Protein AF-0000000072252392 (afdb_homodimer)

InterPro domains:
  IPR004130 GPN-loop GTPase [PF03029] (6-268)
  IPR004130 GPN-loop GTPase [PTHR21231] (2-274)
  IPR027417 P-loop containing nucleoside triphosphate hydrolase [G3DSA:3.40.50.300] (2-282)
  IPR027417 P-loop containing nucleoside triphosphate hydrolase [SSF52540] (6-265)
  IPR030228 GPN-loop GTPase 3 [cd17872] (2-178)

Secondary structure (DSSP, 8-state):
-EEEEEE-STTS-HHHHHHHHHHHHHHHT--EEEEE--TT----SS-EEEEGGGT--HHHHHHHH---HHHHHHHHHHHHHH-HHHHHHHHHTS-TT-EEEEE--S-THHHHT-SHHHHHHHIIIIIT--EEEEEEEEEGGG--SHHHHHHHHHHHHHHHHHHT--EEEEEE-GGGHHHHHHH--TTS--S-SSS----HHHHHHHHHHHHHS--HHHHHHHHHHHS-GGGHHHHHHHHHHHHSGGGGPEEE--TT-HHHHHHHHHHHHHHHTHHHHHHHHH-GGG-/-EEEEEE-STTS-HHHHHHHHHHHHHHHT--EEEEE--TT----SS-EEEEGGGT--HHHHHHHH---HHHHHHHHHHHHHH-HHHHHHHHHTS-TT-EEEEE--S-THHHHT-SHHHHHHHIIIIIT--EEEEEEEEEGGG--SHHHHHHHHHHHHHHHHHHT--EEEEEE-GGGHHHHHHH--TTS--S-SSS----HHHHHHHHHHHHHS--HHHHHHHHHHHS-GGGHHHHHHHHHHHHSGGGGPEEE--TT-HHHHHHHHHHHHHHHTHHHHHHHHH-GGG-

Structure (mmCIF, N/CA/C/O backbone):
data_AF-0000000072252392-model_v1
#
loop_
_entity.id
_entity.type
_entity.pdbx_description
1 polymer 'GPN-loop GTPase 3'
#
loop_
_atom_site.group_PDB
_atom_site.id
_atom_site.type_symbol
_atom_site.label_atom_id
_atom_site.label_alt_id
_atom_site.label_comp_id
_atom_site.label_asym_id
_atom_site.label_entity_id
_atom_site.label_seq_id
_atom_site.pdbx_PDB_ins_code
_atom_site.Cartn_x
_atom_site.Cartn_y
_atom_site.Cartn_z
_atom_site.occupancy
_atom_site.B_iso_or_equiv
_atom_site.auth_seq_id
_atom_site.auth_comp_id
_atom_site.auth_asym_id
_atom_site.auth_atom_id
_atom_site.pdbx_PDB_model_num
ATOM 1 N N . MET A 1 1 ? -6.521 -27.499 -10.565 1 88.42 1 MET A N 1
ATOM 2 C CA . MET A 1 1 ? -5.697 -26.421 -11.104 1 88.42 1 MET A CA 1
ATOM 3 C C . MET A 1 1 ? -5.04 -25.625 -9.982 1 88.42 1 MET A C 1
ATOM 5 O O . MET A 1 1 ? -5.563 -25.567 -8.867 1 88.42 1 MET A O 1
ATOM 9 N N . PHE A 1 2 ? -3.844 -25.138 -10.24 1 92.56 2 PHE A N 1
ATOM 10 C CA . PHE A 1 2 ? -3.034 -24.401 -9.278 1 92.56 2 PHE A CA 1
ATOM 11 C C . PHE A 1 2 ? -2.69 -23.015 -9.81 1 92.56 2 PHE A C 1
ATOM 13 O O . PHE A 1 2 ? -2.514 -22.833 -11.016 1 92.56 2 PHE A O 1
ATOM 20 N N . ALA A 1 3 ? -2.643 -22.082 -8.877 1 95.36 3 ALA A N 1
ATOM 21 C CA . ALA A 1 3 ? -2.387 -20.723 -9.348 1 95.36 3 ALA A CA 1
ATOM 22 C C . ALA A 1 3 ? -1.501 -19.96 -8.368 1 95.36 3 ALA A C 1
ATOM 24 O O . ALA A 1 3 ? -1.602 -20.148 -7.154 1 95.36 3 ALA A O 1
ATOM 25 N N . GLN A 1 4 ? -0.642 -19.129 -8.925 1 97.25 4 GLN A N 1
ATOM 26 C CA . GLN A 1 4 ? 0.112 -18.128 -8.176 1 97.25 4 GLN A CA 1
ATOM 27 C C . GLN A 1 4 ? -0.344 -16.716 -8.532 1 97.25 4 GLN A C 1
ATOM 29 O O . GLN A 1 4 ? -0.466 -16.377 -9.711 1 97.25 4 GLN A O 1
ATOM 34 N N 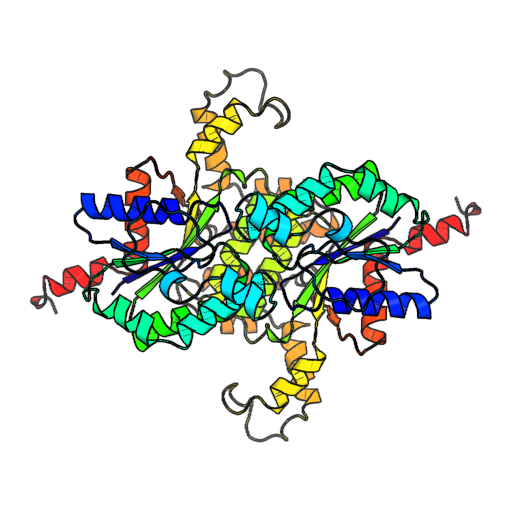. LEU A 1 5 ? -0.646 -15.97 -7.542 1 98.06 5 LEU A N 1
ATOM 35 C CA . LEU A 1 5 ? -0.775 -14.529 -7.729 1 98.06 5 LEU A CA 1
ATOM 36 C C . LEU A 1 5 ? 0.537 -13.819 -7.413 1 98.06 5 LEU A C 1
ATOM 38 O O . LEU A 1 5 ? 0.977 -13.801 -6.261 1 98.06 5 LEU A O 1
ATOM 42 N N . VAL A 1 6 ? 1.147 -13.24 -8.428 1 98.01 6 VAL A N 1
ATOM 43 C CA . VAL A 1 6 ? 2.433 -12.573 -8.251 1 98.01 6 VAL A CA 1
ATOM 44 C C . VAL A 1 6 ? 2.211 -11.087 -7.981 1 98.01 6 VAL A C 1
ATOM 46 O O . VAL A 1 6 ? 1.827 -10.337 -8.882 1 98.01 6 VAL A O 1
ATOM 49 N N . MET A 1 7 ? 2.538 -10.702 -6.736 1 96.92 7 MET A N 1
ATOM 50 C CA . MET A 1 7 ? 2.191 -9.368 -6.254 1 96.92 7 MET A CA 1
ATOM 51 C C . MET A 1 7 ? 3.419 -8.653 -5.702 1 96.92 7 MET A C 1
ATOM 53 O O . MET A 1 7 ? 4.458 -9.277 -5.477 1 96.92 7 MET A O 1
ATOM 57 N N . GLY A 1 8 ? 3.228 -7.324 -5.444 1 94.47 8 GLY A N 1
ATOM 58 C CA . GLY A 1 8 ? 4.279 -6.471 -4.915 1 94.47 8 GLY A CA 1
ATOM 59 C C . GLY A 1 8 ? 4.3 -5.09 -5.542 1 94.47 8 GLY A C 1
ATOM 60 O O . GLY A 1 8 ? 3.622 -4.847 -6.542 1 94.47 8 GLY A O 1
ATOM 61 N N . PRO A 1 9 ? 5.065 -4.244 -4.917 1 92.05 9 PRO A N 1
ATOM 62 C CA . PRO A 1 9 ? 5.141 -2.883 -5.453 1 92.05 9 PRO A CA 1
ATOM 63 C C . PRO A 1 9 ? 5.697 -2.839 -6.875 1 92.05 9 PRO A C 1
ATOM 65 O O . PRO A 1 9 ? 6.273 -3.823 -7.347 1 92.05 9 PRO A O 1
ATOM 68 N N . ALA A 1 10 ? 5.45 -1.647 -7.47 1 89.12 10 ALA A N 1
ATOM 69 C CA . ALA A 1 10 ? 5.98 -1.444 -8.816 1 89.12 10 ALA A CA 1
ATOM 70 C C . ALA A 1 10 ? 7.502 -1.559 -8.829 1 89.12 10 ALA A C 1
ATOM 72 O O . ALA A 1 10 ? 8.176 -1.062 -7.923 1 89.12 10 ALA A O 1
ATOM 73 N N . GLY A 1 11 ? 8.022 -2.255 -9.784 1 87.32 11 GLY A N 1
ATOM 74 C CA . GLY A 1 11 ? 9.464 -2.354 -9.945 1 87.32 11 GLY A CA 1
ATOM 75 C C . GLY A 1 11 ? 10.077 -3.49 -9.149 1 87.32 11 GLY A C 1
ATOM 76 O O . GLY A 1 11 ? 11.29 -3.705 -9.197 1 87.32 11 GLY A O 1
ATOM 77 N N . SER A 1 12 ? 9.283 -4.273 -8.469 1 92.02 12 SER A N 1
ATOM 78 C CA . SER A 1 12 ? 9.824 -5.317 -7.605 1 92.02 12 SER A CA 1
ATOM 79 C C . SER A 1 12 ? 10.24 -6.542 -8.413 1 92.02 12 SER A C 1
ATOM 81 O O . SER A 1 12 ? 10.871 -7.458 -7.881 1 92.02 12 SER A O 1
ATOM 83 N N . GLY A 1 13 ? 9.847 -6.612 -9.72 1 93.21 13 GLY A N 1
ATOM 84 C CA . GLY A 1 13 ? 10.304 -7.701 -10.568 1 93.21 13 GLY A CA 1
ATOM 85 C C . GLY A 1 13 ? 9.244 -8.761 -10.802 1 93.21 13 GLY A C 1
ATOM 86 O O . GLY A 1 13 ? 9.565 -9.91 -11.112 1 93.21 13 GLY A O 1
ATOM 87 N N . LYS A 1 14 ? 8.01 -8.414 -10.693 1 96.47 14 LYS A N 1
ATOM 88 C CA . LYS A 1 14 ? 6.906 -9.357 -10.84 1 96.47 14 LYS A CA 1
ATOM 89 C C . LYS A 1 14 ? 6.935 -10.029 -12.21 1 96.47 14 LYS A C 1
ATOM 91 O O . LYS A 1 14 ? 6.899 -11.257 -12.306 1 96.47 14 LYS A O 1
ATOM 96 N N . SER A 1 15 ? 7.008 -9.188 -13.297 1 96.13 15 SER A N 1
ATOM 97 C CA . SER A 1 15 ? 7.002 -9.729 -14.652 1 96.13 15 SER A CA 1
ATOM 98 C C . SER A 1 15 ? 8.25 -10.565 -14.919 1 96.13 15 SER A C 1
ATOM 100 O O . SER A 1 15 ? 8.184 -11.587 -15.605 1 96.13 15 SER A O 1
ATOM 102 N N . THR A 1 16 ? 9.352 -10.142 -14.385 1 95.26 16 THR A N 1
ATOM 103 C CA . THR A 1 16 ? 10.594 -10.894 -14.516 1 95.26 16 THR A CA 1
ATOM 104 C C . THR A 1 16 ? 10.479 -12.252 -13.828 1 95.26 16 THR A C 1
ATOM 106 O O . THR A 1 16 ? 10.958 -13.261 -14.35 1 95.26 16 THR A O 1
ATOM 109 N N . TYR A 1 17 ? 9.894 -12.259 -12.687 1 96.85 17 TYR A N 1
ATOM 110 C CA . TYR A 1 17 ? 9.661 -13.505 -11.966 1 96.85 17 TYR A CA 1
ATOM 111 C C . TYR A 1 17 ? 8.794 -14.455 -12.784 1 96.85 17 TYR A C 1
ATOM 113 O O . TYR A 1 17 ? 9.097 -15.645 -12.891 1 96.85 17 TYR A O 1
ATOM 121 N N . CYS A 1 18 ? 7.7 -13.939 -13.359 1 97.48 18 CYS A N 1
ATOM 122 C CA . CYS A 1 18 ? 6.803 -14.752 -14.172 1 97.48 18 CYS A CA 1
ATOM 123 C C . CYS A 1 18 ? 7.541 -15.354 -15.362 1 97.48 18 CYS A C 1
ATOM 125 O O . CYS A 1 18 ? 7.362 -16.532 -15.678 1 97.48 18 CYS A O 1
ATOM 127 N N . HIS A 1 19 ? 8.358 -14.552 -15.97 1 97.03 19 HIS A N 1
ATOM 128 C CA . HIS A 1 19 ? 9.145 -15.027 -17.102 1 97.03 19 HIS A CA 1
ATOM 129 C C . HIS A 1 19 ? 10.106 -16.134 -16.68 1 97.03 19 HIS A C 1
ATOM 131 O O . HIS A 1 19 ? 10.189 -17.174 -17.338 1 97.03 19 HIS A O 1
ATOM 137 N N . ALA A 1 20 ? 10.821 -15.902 -15.602 1 96.14 20 ALA A N 1
ATOM 138 C CA . ALA A 1 20 ? 11.785 -16.877 -15.098 1 96.14 20 ALA A CA 1
ATOM 139 C C . ALA A 1 20 ? 11.101 -18.196 -14.75 1 96.14 20 ALA A C 1
ATOM 141 O O . ALA A 1 20 ? 11.634 -19.272 -15.031 1 96.14 20 ALA A O 1
ATOM 142 N N . LEU A 1 21 ? 9.983 -18.097 -14.159 1 95.74 21 LEU A N 1
ATOM 143 C CA . LEU A 1 21 ? 9.233 -19.288 -13.773 1 95.74 21 LEU A CA 1
ATOM 144 C C . LEU A 1 21 ? 8.771 -20.061 -15.004 1 95.74 21 LEU A C 1
ATOM 146 O O . LEU A 1 21 ? 8.811 -21.294 -15.018 1 95.74 21 LEU A O 1
ATOM 150 N N . GLN A 1 22 ? 8.257 -19.333 -15.966 1 95.35 22 GLN A N 1
ATOM 151 C CA . GLN A 1 22 ? 7.818 -19.954 -17.212 1 95.35 22 GLN A CA 1
ATOM 152 C C . GLN A 1 22 ? 8.966 -20.699 -17.889 1 95.35 22 GLN A C 1
ATOM 154 O O . GLN A 1 22 ? 8.8 -21.838 -18.329 1 95.35 22 GLN A O 1
ATOM 159 N N . GLN A 1 23 ? 10.143 -20.084 -17.948 1 95.45 23 GLN A N 1
ATOM 160 C CA . GLN A 1 23 ? 11.322 -20.705 -18.542 1 95.45 23 GLN A CA 1
ATOM 161 C C . GLN A 1 23 ? 11.758 -21.932 -17.746 1 95.45 23 GLN A C 1
ATOM 163 O O . GLN A 1 23 ? 12.083 -22.971 -18.325 1 95.45 23 GLN A O 1
ATOM 168 N N . HIS A 1 24 ? 11.776 -21.761 -16.486 1 93.77 24 HIS A N 1
ATOM 169 C CA . HIS A 1 24 ? 12.163 -22.873 -15.625 1 93.77 24 HIS A CA 1
ATOM 170 C C . HIS A 1 24 ? 11.2 -24.047 -15.775 1 93.77 24 HIS A C 1
ATOM 172 O O . HIS A 1 24 ? 11.622 -25.205 -15.771 1 93.77 24 HIS A O 1
ATOM 178 N N . GLY A 1 25 ? 9.911 -23.721 -15.805 1 90.14 25 GLY A N 1
ATOM 179 C CA . GLY A 1 25 ? 8.918 -24.759 -16.03 1 90.14 25 GLY A CA 1
ATOM 180 C C . GLY A 1 25 ? 9.175 -25.57 -17.285 1 90.14 25 GLY A C 1
ATOM 181 O O . GLY A 1 25 ? 9.034 -26.794 -17.28 1 90.14 25 GLY A O 1
ATOM 182 N N . GLU A 1 26 ? 9.569 -24.887 -18.331 1 90.02 26 GLU A N 1
ATOM 183 C CA . GLU A 1 26 ? 9.894 -25.573 -19.578 1 90.02 26 GLU A CA 1
ATOM 184 C C . GLU A 1 26 ? 11.057 -26.543 -19.388 1 90.02 26 GLU A C 1
ATOM 186 O O . GLU A 1 26 ? 11.057 -27.638 -19.954 1 90.02 26 GLU A O 1
ATOM 191 N N . ILE A 1 27 ? 11.976 -26.155 -18.626 1 90.59 27 ILE A N 1
ATOM 192 C CA . ILE A 1 27 ? 13.187 -26.937 -18.397 1 90.59 27 ILE A CA 1
ATOM 193 C C . ILE A 1 27 ? 12.848 -28.191 -17.594 1 90.59 27 ILE A C 1
ATOM 195 O O . ILE A 1 27 ? 13.352 -29.278 -17.887 1 90.59 27 ILE A O 1
ATOM 199 N N . VAL A 1 28 ? 11.975 -28.109 -16.632 1 88.31 28 VAL A N 1
ATOM 200 C CA . VAL A 1 28 ? 11.717 -29.225 -15.728 1 88.31 28 VAL A CA 1
ATOM 201 C C . VAL A 1 28 ? 10.48 -29.991 -16.193 1 88.31 28 VAL A C 1
ATOM 203 O O . VAL A 1 28 ? 10.015 -30.905 -15.508 1 88.31 28 VAL A O 1
ATOM 206 N N . GLY A 1 29 ? 9.832 -29.563 -17.262 1 85.51 29 GLY A N 1
ATOM 207 C CA . GLY A 1 29 ? 8.702 -30.278 -17.834 1 85.51 29 GLY A CA 1
ATOM 208 C C . GLY A 1 29 ? 7.384 -29.947 -17.16 1 85.51 29 GLY A C 1
ATOM 209 O O . GLY A 1 29 ? 6.493 -30.795 -17.077 1 85.51 29 GLY A O 1
ATOM 210 N N . GLN A 1 30 ? 7.314 -28.871 -16.489 1 84.37 30 GLN A N 1
ATOM 211 C CA . GLN A 1 30 ? 6.076 -28.363 -15.908 1 84.37 30 GLN A CA 1
ATOM 212 C C . GLN A 1 30 ? 5.548 -27.168 -16.696 1 84.37 30 GLN A C 1
ATOM 214 O O . GLN A 1 30 ? 6.168 -26.102 -16.707 1 84.37 30 GLN A O 1
ATOM 219 N N . LEU A 1 31 ? 4.5 -27.435 -17.334 1 87.31 31 LEU A N 1
ATOM 220 C CA . LEU A 1 31 ? 3.932 -26.361 -18.141 1 87.31 31 LEU A CA 1
ATOM 221 C C . LEU A 1 31 ? 3.384 -25.247 -17.256 1 87.31 31 LEU A C 1
ATOM 223 O O . LEU A 1 31 ? 2.498 -25.482 -16.431 1 87.31 31 LEU A O 1
ATOM 227 N N . VAL A 1 32 ? 3.892 -24.029 -17.387 1 92.11 32 VAL A N 1
ATOM 228 C CA . VAL A 1 32 ? 3.47 -22.856 -16.629 1 92.11 32 VAL A CA 1
ATOM 229 C C . VAL A 1 32 ? 2.827 -21.838 -17.568 1 92.11 32 VAL A C 1
ATOM 231 O O . VAL A 1 32 ? 3.481 -21.323 -18.478 1 92.11 32 VAL A O 1
ATOM 234 N N . HIS A 1 33 ? 1.573 -21.595 -17.372 1 94.19 33 HIS A N 1
ATOM 235 C CA . HIS A 1 33 ? 0.857 -20.581 -18.138 1 94.19 33 HIS A CA 1
ATOM 236 C C . HIS A 1 33 ? 0.838 -19.245 -17.403 1 94.19 33 HIS A C 1
ATOM 238 O O . HIS A 1 33 ? 0.474 -19.184 -16.226 1 94.19 33 HIS A O 1
ATOM 244 N N . VAL A 1 34 ? 1.217 -18.189 -18.081 1 96.03 34 VAL A N 1
ATOM 245 C CA . VAL A 1 34 ? 1.242 -16.867 -17.463 1 96.03 34 VAL A CA 1
ATOM 246 C C . VAL A 1 34 ? 0.099 -16.018 -18.013 1 96.03 34 VAL A C 1
ATOM 248 O O . VAL A 1 34 ? -0.147 -16.004 -19.222 1 96.03 34 VAL A O 1
ATOM 251 N N . VAL A 1 35 ? -0.631 -15.391 -17.149 1 95.84 35 VAL A N 1
ATOM 252 C CA . VAL A 1 35 ? -1.687 -14.447 -17.498 1 95.84 35 VAL A CA 1
ATOM 253 C C . VAL A 1 35 ? -1.296 -13.043 -17.042 1 95.84 35 VAL A C 1
ATOM 255 O O . VAL A 1 35 ? -0.987 -12.828 -15.868 1 95.84 35 VAL A O 1
ATOM 258 N N . ASN A 1 36 ? -1.295 -12.105 -17.942 1 96.81 36 ASN A N 1
ATOM 259 C CA . ASN A 1 36 ? -1.066 -10.716 -17.558 1 96.81 36 ASN A CA 1
ATOM 260 C C . ASN A 1 36 ? -2.343 -10.058 -17.045 1 96.81 36 ASN A C 1
ATOM 262 O O . ASN A 1 36 ? -3.315 -9.914 -17.789 1 96.81 36 ASN A O 1
ATOM 266 N N . LEU A 1 37 ? -2.322 -9.655 -15.807 1 96.37 37 LEU A N 1
ATOM 267 C CA . LEU A 1 37 ? -3.476 -8.962 -15.244 1 96.37 37 LEU A CA 1
ATOM 268 C C . LEU A 1 37 ? -3.13 -7.515 -14.908 1 96.37 37 LEU A C 1
ATOM 270 O O . LEU A 1 37 ? -3.881 -6.842 -14.199 1 96.37 37 LEU A O 1
ATOM 274 N N . ASP A 1 38 ? -1.999 -7.047 -15.301 1 94.86 38 ASP A N 1
ATOM 275 C CA . ASP A 1 38 ? -1.628 -5.641 -15.175 1 94.86 38 ASP A CA 1
ATOM 276 C C . ASP A 1 38 ? -2.035 -4.852 -16.417 1 94.86 38 ASP A C 1
ATOM 278 O O . ASP A 1 38 ? -1.322 -4.857 -17.423 1 94.86 38 ASP A O 1
ATOM 282 N N . PRO A 1 39 ? -3.079 -4.139 -16.34 1 93.72 39 PRO A N 1
ATOM 283 C CA . PRO A 1 39 ? -3.534 -3.401 -17.52 1 93.72 39 PRO A CA 1
ATOM 284 C C . PRO A 1 39 ? -2.627 -2.22 -17.864 1 93.72 39 PRO A C 1
ATOM 286 O O . PRO A 1 39 ? -2.787 -1.602 -18.919 1 93.72 39 PRO A O 1
ATOM 289 N N . ALA A 1 40 ? -1.677 -1.903 -16.962 1 87.91 40 ALA A N 1
ATOM 290 C CA . ALA A 1 40 ? -0.747 -0.804 -17.206 1 87.91 40 ALA A CA 1
ATOM 291 C C . ALA A 1 40 ? 0.585 -1.321 -17.742 1 87.91 40 ALA A C 1
ATOM 293 O O . ALA A 1 40 ? 1.487 -0.536 -18.044 1 87.91 40 ALA A O 1
ATOM 294 N N . ALA A 1 41 ? 0.688 -2.631 -17.804 1 84.61 41 ALA A N 1
ATOM 295 C CA . ALA A 1 41 ? 1.944 -3.213 -18.27 1 84.61 41 ALA A CA 1
ATOM 296 C C . ALA A 1 41 ? 2.209 -2.851 -19.729 1 84.61 41 ALA A C 1
ATOM 298 O O . ALA A 1 41 ? 1.301 -2.897 -20.561 1 84.61 41 ALA A O 1
ATOM 299 N N . GLU A 1 42 ? 3.387 -2.481 -20.034 1 77.01 42 GLU A N 1
ATOM 300 C CA . GLU A 1 42 ? 3.695 -2.126 -21.416 1 77.01 42 GLU A CA 1
ATOM 301 C C . GLU A 1 42 ? 4.511 -3.22 -22.098 1 77.01 42 GLU A C 1
ATOM 303 O O . GLU A 1 42 ? 4.293 -3.524 -23.273 1 77.01 42 GLU A O 1
ATOM 308 N N . ARG A 1 43 ? 5.467 -3.701 -21.292 1 81.67 43 ARG A N 1
ATOM 309 C CA . ARG A 1 43 ? 6.346 -4.707 -21.878 1 81.67 43 ARG A CA 1
ATOM 310 C C . ARG A 1 43 ? 6.651 -5.818 -20.879 1 81.67 43 ARG A C 1
ATOM 312 O O . ARG A 1 43 ? 6.743 -5.569 -19.675 1 81.67 43 ARG A O 1
ATOM 319 N N . PHE A 1 44 ? 6.539 -7.015 -21.352 1 87.11 44 PHE A N 1
ATOM 320 C CA . PHE A 1 44 ? 7 -8.17 -20.59 1 87.11 44 PHE A CA 1
ATOM 321 C C . PHE A 1 44 ? 7.597 -9.225 -21.513 1 87.11 44 PHE A C 1
ATOM 323 O O . PHE A 1 44 ? 7.352 -9.211 -22.721 1 87.11 44 PHE A O 1
ATOM 330 N N . GLU A 1 45 ? 8.419 -10.037 -20.99 1 91.4 45 GLU A N 1
ATOM 331 C CA . GLU A 1 45 ? 9.217 -10.971 -21.779 1 91.4 45 GLU A CA 1
ATOM 332 C C . GLU A 1 45 ? 8.566 -12.351 -21.826 1 91.4 45 GLU A C 1
ATOM 334 O O . GLU A 1 45 ? 8.921 -13.183 -22.663 1 91.4 45 GLU A O 1
ATOM 339 N N . TYR A 1 46 ? 7.627 -12.595 -20.892 1 95.6 46 TYR A N 1
ATOM 340 C CA . TYR A 1 46 ? 6.966 -13.895 -20.91 1 95.6 46 TYR A CA 1
ATOM 341 C C . TYR A 1 46 ? 5.931 -13.965 -22.027 1 95.6 46 TYR A C 1
ATOM 343 O O . TYR A 1 46 ? 5.577 -12.942 -22.618 1 95.6 46 TYR A O 1
ATOM 351 N N . LYS A 1 47 ? 5.559 -15.181 -22.385 1 94 47 LYS A N 1
ATOM 352 C CA . LYS A 1 47 ? 4.489 -15.404 -23.353 1 94 47 LYS A CA 1
ATOM 353 C C . LYS A 1 47 ? 3.15 -15.621 -22.653 1 94 47 LYS A C 1
ATOM 355 O O . LYS A 1 47 ? 2.842 -16.735 -22.224 1 94 47 LYS A O 1
ATOM 360 N N . PRO A 1 48 ? 2.34 -14.599 -22.627 1 94.46 48 PRO A N 1
ATOM 361 C CA . PRO A 1 48 ? 1.073 -14.738 -21.905 1 94.46 48 PRO A CA 1
ATOM 362 C C . PRO A 1 48 ? 0.057 -15.594 -22.657 1 94.46 48 PRO A C 1
ATOM 364 O O . PRO A 1 48 ? -0.024 -15.527 -23.886 1 94.46 48 PRO A O 1
ATOM 367 N N . VAL A 1 49 ? -0.586 -16.461 -21.978 1 93.3 49 VAL A N 1
ATOM 368 C CA . VAL A 1 49 ? -1.693 -17.204 -22.571 1 93.3 49 VAL A CA 1
ATOM 369 C C . VAL A 1 49 ? -2.923 -16.304 -22.674 1 93.3 49 VAL A C 1
ATOM 371 O O . VAL A 1 49 ? -3.831 -16.572 -23.464 1 93.3 49 VAL A O 1
ATOM 374 N N . ALA A 1 50 ? -2.927 -15.263 -21.85 1 93.15 50 ALA A N 1
ATOM 375 C CA . ALA A 1 50 ? -3.985 -14.256 -21.873 1 93.15 50 ALA A CA 1
ATOM 376 C C . ALA A 1 50 ? -3.474 -12.912 -21.362 1 93.15 50 ALA A C 1
ATOM 378 O O . ALA A 1 50 ? -2.599 -12.862 -20.495 1 93.15 50 ALA A O 1
ATOM 379 N N . ASP A 1 51 ? -4.023 -11.859 -21.895 1 94.92 51 ASP A N 1
ATOM 380 C CA . ASP A 1 51 ? -3.644 -10.484 -21.585 1 94.92 51 ASP A CA 1
ATOM 381 C C . ASP A 1 51 ? -4.877 -9.615 -21.344 1 94.92 51 ASP A C 1
ATOM 383 O O . ASP A 1 51 ? -5.67 -9.387 -22.26 1 94.92 51 ASP A O 1
ATOM 387 N N . ILE A 1 52 ? -4.924 -9.115 -20.147 1 95 52 ILE A N 1
ATOM 388 C CA . ILE A 1 52 ? -6.103 -8.335 -19.785 1 95 52 ILE A CA 1
ATOM 389 C C . ILE A 1 52 ? -6.225 -7.125 -20.708 1 95 52 ILE A C 1
ATOM 391 O O . ILE A 1 52 ? -7.315 -6.576 -20.881 1 95 52 ILE A O 1
ATOM 395 N N . ARG A 1 53 ? -5.209 -6.613 -21.294 1 93.74 53 ARG A N 1
ATOM 396 C CA . ARG A 1 53 ? -5.21 -5.442 -22.165 1 93.74 53 ARG A CA 1
ATOM 397 C C . ARG A 1 53 ? -6.033 -5.697 -23.424 1 93.74 53 ARG A C 1
ATOM 399 O O . ARG A 1 53 ? -6.424 -4.756 -24.117 1 93.74 53 ARG A O 1
ATOM 406 N N . ASP A 1 54 ? -6.226 -6.967 -23.71 1 91.92 54 ASP A N 1
ATOM 407 C CA . ASP A 1 54 ? -7.118 -7.315 -24.812 1 91.92 54 ASP A CA 1
ATOM 408 C C . ASP A 1 54 ? -8.577 -7.054 -24.441 1 91.92 54 ASP A C 1
ATOM 410 O O . ASP A 1 54 ? -9.439 -6.965 -25.317 1 91.92 54 ASP A O 1
ATOM 414 N N . LEU A 1 55 ? -8.827 -7.043 -23.212 1 91.58 55 LEU A N 1
ATOM 415 C CA . LEU A 1 55 ? -10.174 -6.819 -22.699 1 91.58 55 LEU A CA 1
ATOM 416 C C . LEU A 1 55 ? -10.386 -5.35 -22.349 1 91.58 55 LEU A C 1
ATOM 418 O O . LEU A 1 55 ? -11.423 -4.771 -22.682 1 91.58 55 LEU A O 1
ATOM 422 N N . ILE A 1 56 ? -9.376 -4.783 -21.646 1 92.5 56 ILE A N 1
ATOM 423 C CA . ILE A 1 56 ? -9.501 -3.431 -21.113 1 92.5 56 ILE A CA 1
ATOM 424 C C . ILE A 1 56 ? -8.117 -2.879 -20.777 1 92.5 56 ILE A C 1
ATOM 426 O O . ILE A 1 56 ? -7.246 -3.615 -20.305 1 92.5 56 ILE A O 1
ATOM 430 N N . THR A 1 57 ? -7.943 -1.567 -21.012 1 91.28 57 THR A N 1
ATOM 431 C CA . THR A 1 57 ? -6.679 -0.926 -20.669 1 91.28 57 THR A CA 1
ATOM 432 C C . THR A 1 57 ? -6.903 0.221 -19.687 1 91.28 57 THR A C 1
ATOM 434 O O . THR A 1 57 ? -7.961 0.854 -19.696 1 91.28 57 THR A O 1
ATOM 437 N N . VAL A 1 58 ? -5.896 0.44 -18.898 1 89.18 58 VAL A N 1
ATOM 438 C CA . VAL A 1 58 ? -5.971 1.503 -17.9 1 89.18 58 VAL A CA 1
ATOM 439 C C . VAL A 1 58 ? -6.093 2.857 -18.596 1 89.18 58 VAL A C 1
ATOM 441 O O . VAL A 1 58 ? -6.786 3.753 -18.107 1 89.18 58 VAL A O 1
ATOM 444 N N . THR A 1 59 ? -5.457 3.053 -19.68 1 86.11 59 THR A N 1
ATOM 445 C CA . THR A 1 59 ? -5.48 4.308 -20.423 1 86.11 59 THR A CA 1
ATOM 446 C C . THR A 1 59 ? -6.886 4.609 -20.934 1 86.11 59 THR A C 1
ATOM 448 O O . THR A 1 59 ? -7.371 5.735 -20.803 1 86.11 59 THR A O 1
ATOM 451 N N . ASP A 1 60 ? -7.505 3.618 -21.521 1 90.02 60 ASP A N 1
ATOM 452 C CA . ASP A 1 60 ? -8.863 3.797 -22.028 1 90.02 60 ASP A CA 1
ATOM 453 C C . ASP A 1 60 ? -9.823 4.182 -20.904 1 90.02 60 ASP A C 1
ATOM 455 O O . ASP A 1 60 ? -10.661 5.07 -21.074 1 90.02 60 ASP A O 1
ATOM 459 N N . VAL A 1 61 ? -9.653 3.511 -19.783 1 91.11 61 VAL A N 1
ATOM 460 C CA . VAL A 1 61 ? -10.535 3.747 -18.645 1 91.11 61 VAL A CA 1
ATOM 461 C C . VAL A 1 61 ? -10.324 5.162 -18.111 1 91.11 61 VAL A C 1
ATOM 463 O O . VAL A 1 61 ? -11.289 5.883 -17.846 1 91.11 61 VAL A O 1
ATOM 466 N N . ALA A 1 62 ? -9.096 5.514 -17.917 1 86.35 62 ALA A N 1
ATOM 467 C CA . ALA A 1 62 ? -8.773 6.84 -17.399 1 86.35 62 ALA A CA 1
ATOM 468 C C . ALA A 1 62 ? -9.352 7.934 -18.292 1 86.35 62 ALA A C 1
ATOM 470 O O . ALA A 1 62 ? -9.917 8.913 -17.798 1 86.35 62 ALA A O 1
ATOM 471 N N . GLU A 1 63 ? -9.276 7.798 -19.584 1 85.92 63 GLU A N 1
ATOM 472 C CA . GLU A 1 63 ? -9.725 8.796 -20.55 1 85.92 63 GLU A CA 1
ATOM 473 C C . GLU A 1 63 ? -11.248 8.841 -20.631 1 85.92 63 GLU A C 1
ATOM 475 O O . GLU A 1 63 ? -11.843 9.92 -20.636 1 85.92 63 GLU A O 1
ATOM 480 N N . GLU A 1 64 ? -11.835 7.697 -20.682 1 91.11 64 GLU A N 1
ATOM 481 C CA . GLU A 1 64 ? -13.273 7.608 -20.917 1 91.11 64 GLU A CA 1
ATOM 482 C C . GLU A 1 64 ? -14.061 7.961 -19.658 1 91.11 64 GLU A C 1
ATOM 484 O O . GLU A 1 64 ? -15.132 8.566 -19.739 1 91.11 64 GLU A O 1
ATOM 489 N N . LEU A 1 65 ? -13.483 7.583 -18.483 1 90.62 65 LEU A N 1
ATOM 490 C CA . LEU A 1 65 ? -14.257 7.734 -17.256 1 90.62 65 LEU A CA 1
ATOM 491 C C . LEU A 1 65 ? -13.667 8.83 -16.374 1 90.62 65 LEU A C 1
ATOM 493 O O . LEU A 1 65 ? -14.212 9.138 -15.311 1 90.62 65 LEU A O 1
ATOM 497 N N . SER A 1 66 ? -12.56 9.382 -16.767 1 85.52 66 SER A N 1
ATOM 498 C CA . SER A 1 66 ? -11.902 10.46 -16.037 1 85.52 66 SER A CA 1
ATOM 499 C C . SER A 1 66 ? -11.57 10.039 -14.609 1 85.52 66 SER A C 1
ATOM 501 O O . SER A 1 66 ? -11.878 10.758 -13.657 1 85.52 66 SER A O 1
ATOM 503 N N . LEU A 1 67 ? -11.032 8.888 -14.509 1 85.86 67 LEU A N 1
ATOM 504 C CA . LEU A 1 67 ? -10.618 8.349 -13.218 1 85.86 67 LEU A CA 1
ATOM 505 C C . LEU A 1 67 ? -9.116 8.519 -13.013 1 85.86 67 LEU A C 1
ATOM 507 O O . LEU A 1 67 ? -8.353 8.545 -13.981 1 85.86 67 LEU A O 1
ATOM 511 N N . GLY A 1 68 ? -8.769 8.662 -11.78 1 82.81 68 GLY A N 1
ATOM 512 C CA . GLY A 1 68 ? -7.353 8.648 -11.452 1 82.81 68 GLY A CA 1
ATOM 513 C C . GLY A 1 68 ? -6.719 7.278 -11.605 1 82.81 68 GLY A C 1
ATOM 514 O O . GLY A 1 68 ? -7.391 6.316 -11.982 1 82.81 68 GLY A O 1
ATOM 515 N N . PRO A 1 69 ? -5.464 7.226 -11.317 1 86.07 69 PRO A N 1
ATOM 516 C CA . PRO A 1 69 ? -4.726 5.975 -11.505 1 86.07 69 PRO A CA 1
ATOM 517 C C . PRO A 1 69 ? -5.327 4.81 -10.722 1 86.07 69 PRO A C 1
ATOM 519 O O . PRO A 1 69 ? -5.525 3.726 -11.277 1 86.07 69 PRO A O 1
ATOM 522 N N . ASN A 1 70 ? -5.633 4.945 -9.491 1 86.32 70 ASN A N 1
ATOM 523 C CA . ASN A 1 70 ? -6.192 3.873 -8.675 1 86.32 70 ASN A CA 1
ATOM 524 C C . ASN A 1 70 ? -7.598 3.494 -9.132 1 86.32 70 ASN A C 1
ATOM 526 O O . ASN A 1 70 ? -7.911 2.311 -9.277 1 86.32 70 ASN A O 1
ATOM 530 N N . GLY A 1 71 ? -8.317 4.526 -9.348 1 88.09 71 GLY A N 1
ATOM 531 C CA . GLY A 1 71 ? -9.666 4.269 -9.824 1 88.09 71 GLY A CA 1
ATOM 532 C C . GLY A 1 71 ? -9.702 3.491 -11.127 1 88.09 71 GLY A C 1
ATOM 533 O O . GLY A 1 71 ? -10.539 2.604 -11.304 1 88.09 71 GLY A O 1
ATOM 534 N N . SER A 1 72 ? -8.809 3.834 -11.974 1 90.69 72 SER A N 1
ATOM 535 C CA . SER A 1 72 ? -8.756 3.165 -13.27 1 90.69 72 SER A CA 1
ATOM 536 C C . SER A 1 72 ? -8.361 1.7 -13.12 1 90.69 72 SER A C 1
ATOM 538 O O . SER A 1 72 ? -8.925 0.828 -13.784 1 90.69 72 SER A O 1
ATOM 540 N N . LEU A 1 73 ? -7.4 1.379 -12.294 1 91.98 73 LEU A N 1
ATOM 541 C CA . LEU A 1 73 ? -6.965 0.003 -12.076 1 91.98 73 LEU A CA 1
ATOM 542 C C . LEU A 1 73 ? -8.077 -0.825 -11.442 1 91.98 73 LEU A C 1
ATOM 544 O O . LEU A 1 73 ? -8.314 -1.966 -11.844 1 91.98 73 LEU A O 1
ATOM 548 N N . VAL A 1 74 ? -8.73 -0.234 -10.443 1 92.7 74 VAL A N 1
ATOM 549 C CA . VAL A 1 74 ? -9.838 -0.911 -9.778 1 92.7 74 VAL A CA 1
ATOM 550 C C . VAL A 1 74 ? -10.943 -1.21 -10.789 1 92.7 74 VAL A C 1
ATOM 552 O O . VAL A 1 74 ? -11.502 -2.309 -10.799 1 92.7 74 VAL A O 1
ATOM 555 N N . TYR A 1 75 ? -11.203 -0.271 -11.632 1 94.14 75 TYR A N 1
ATOM 556 C CA . TYR A 1 75 ? -12.229 -0.462 -12.651 1 94.14 75 TYR A CA 1
ATOM 557 C C . TYR A 1 75 ? -11.869 -1.616 -13.579 1 94.14 75 TYR A C 1
ATOM 559 O O . TYR A 1 75 ? -12.727 -2.429 -13.93 1 94.14 75 TYR A O 1
ATOM 567 N N . CYS A 1 76 ? -10.67 -1.665 -13.977 1 94.71 76 CYS A N 1
ATOM 568 C CA . CYS A 1 76 ? -10.234 -2.748 -14.85 1 94.71 76 CYS A CA 1
ATOM 569 C C . CYS A 1 76 ? -10.451 -4.104 -14.188 1 94.71 76 CYS A C 1
ATOM 571 O O . CYS A 1 76 ? -10.931 -5.042 -14.827 1 94.71 76 CYS A O 1
ATOM 573 N N . MET A 1 77 ? -10.133 -4.24 -12.917 1 93.25 77 MET A N 1
ATOM 574 C CA . MET A 1 77 ? -10.309 -5.491 -12.186 1 93.25 77 MET A CA 1
ATOM 575 C C . MET A 1 77 ? -11.788 -5.832 -12.038 1 93.25 77 MET A C 1
ATOM 577 O O . MET A 1 77 ? -12.178 -6.994 -12.163 1 93.25 77 MET A O 1
ATOM 581 N N . GLU A 1 78 ? -12.528 -4.825 -11.743 1 93.38 78 GLU A N 1
ATOM 582 C CA . GLU A 1 78 ? -13.966 -5.042 -11.622 1 93.38 78 GLU A CA 1
ATOM 583 C C . GLU A 1 78 ? -14.572 -5.479 -12.953 1 93.38 78 GLU A C 1
ATOM 585 O O . GLU A 1 78 ? -15.468 -6.326 -12.984 1 93.38 78 GLU A O 1
ATOM 590 N N . TYR A 1 79 ? -14.079 -4.823 -13.959 1 93.7 79 TYR A N 1
ATOM 591 C CA . TYR A 1 79 ? -14.54 -5.193 -15.293 1 93.7 79 TYR A CA 1
ATOM 592 C C . TYR A 1 79 ? -14.24 -6.657 -15.587 1 93.7 79 TYR A C 1
ATOM 594 O O . TYR A 1 79 ? -15.081 -7.372 -16.136 1 93.7 79 TYR A O 1
ATOM 602 N N . LEU A 1 80 ? -13.073 -7.121 -15.253 1 92.67 80 LEU A N 1
ATOM 603 C CA . LEU A 1 80 ? -12.672 -8.515 -15.411 1 92.67 80 LEU A CA 1
ATOM 604 C C . LEU A 1 80 ? -13.608 -9.44 -14.64 1 92.67 80 LEU A C 1
ATOM 606 O O . LEU A 1 80 ? -13.987 -10.502 -15.139 1 92.67 80 LEU A O 1
ATOM 610 N N . LEU A 1 81 ? -14.01 -9.071 -13.44 1 91.4 81 LEU A N 1
ATOM 611 C CA . LEU A 1 81 ? -14.851 -9.882 -12.567 1 91.4 81 LEU A CA 1
ATOM 612 C C . LEU A 1 81 ? -16.283 -9.937 -13.09 1 91.4 81 LEU A C 1
ATOM 614 O O . LEU A 1 81 ? -16.998 -10.912 -12.85 1 91.4 81 LEU A O 1
ATOM 618 N N . GLU A 1 82 ? -16.622 -8.898 -13.708 1 87.74 82 GLU A N 1
ATOM 619 C CA . GLU A 1 82 ? -17.967 -8.858 -14.273 1 87.74 82 GLU A CA 1
ATOM 620 C C . GLU A 1 82 ? -18.059 -9.705 -15.54 1 87.74 82 GLU A C 1
ATOM 622 O O . GLU A 1 82 ? -19.104 -10.293 -15.825 1 87.74 82 GLU A O 1
ATOM 627 N N . ASP A 1 83 ? -17.091 -9.689 -16.292 1 78.3 83 ASP A N 1
ATOM 628 C CA . ASP A 1 83 ? -17.055 -10.486 -17.515 1 78.3 83 ASP A CA 1
ATOM 629 C C . ASP A 1 83 ? -16.319 -11.805 -17.29 1 78.3 83 ASP A C 1
ATOM 631 O O . ASP A 1 83 ? -15.173 -11.963 -17.717 1 78.3 83 ASP A O 1
ATOM 635 N N . GLN A 1 84 ? -16.969 -12.671 -16.771 1 81.29 84 GLN A N 1
ATOM 636 C CA . GLN A 1 84 ? -16.287 -13.901 -16.382 1 81.29 84 GLN A CA 1
ATOM 637 C C . GLN A 1 84 ? -16.058 -14.808 -17.588 1 81.29 84 GLN A C 1
ATOM 639 O O . GLN A 1 84 ? -15.3 -15.777 -17.507 1 81.29 84 GLN A O 1
ATOM 644 N N . ASP A 1 85 ? -16.614 -14.356 -18.769 1 87.86 85 ASP A N 1
ATOM 645 C CA . ASP A 1 85 ? -16.406 -15.135 -19.986 1 87.86 85 ASP A CA 1
ATOM 646 C C . ASP A 1 85 ? -14.933 -15.144 -20.388 1 87.86 85 ASP A C 1
ATOM 648 O O . ASP A 1 85 ? -14.411 -16.169 -20.829 1 87.86 85 ASP A O 1
ATOM 652 N N . TRP A 1 86 ? -14.402 -14.013 -20.27 1 89.95 86 TRP A N 1
ATOM 653 C CA . TRP A 1 86 ? -12.989 -13.905 -20.616 1 89.95 86 TRP A CA 1
ATOM 654 C C . TRP A 1 86 ? -12.146 -14.847 -19.764 1 89.95 86 TRP A C 1
ATOM 656 O O . TRP A 1 86 ? -11.294 -15.571 -20.285 1 89.95 86 TRP A O 1
ATOM 666 N N . LEU A 1 87 ? -12.39 -14.828 -18.503 1 87.59 87 LEU A N 1
ATOM 667 C CA . LEU A 1 87 ? -11.644 -15.671 -17.575 1 87.59 87 LEU A CA 1
ATOM 668 C C . LEU A 1 87 ? -11.911 -17.148 -17.846 1 87.59 87 LEU A C 1
ATOM 670 O O . LEU A 1 87 ? -10.996 -17.971 -17.781 1 87.59 87 LEU A O 1
ATOM 674 N N . GLU A 1 88 ? -13.104 -17.423 -18.108 1 89.04 88 GLU A N 1
ATOM 675 C CA . GLU A 1 88 ? -13.482 -18.796 -18.429 1 89.04 88 GLU A CA 1
ATOM 676 C C . GLU A 1 88 ? -12.758 -19.29 -19.678 1 89.04 88 GLU A C 1
ATOM 678 O O . GLU A 1 88 ? -12.329 -20.444 -19.737 1 89.04 88 GLU A O 1
ATOM 683 N N . GLN A 1 89 ? -12.706 -18.411 -20.588 1 87.95 89 GLN A N 1
ATOM 684 C CA . GLN A 1 89 ? -12.015 -18.773 -21.822 1 87.95 89 GLN A CA 1
ATOM 685 C C . GLN A 1 89 ? -10.535 -19.038 -21.566 1 87.95 89 GLN A C 1
ATOM 687 O O . GLN A 1 89 ? -9.969 -19.995 -22.099 1 87.95 89 GLN A O 1
ATOM 692 N N . VAL A 1 90 ? -9.968 -18.221 -20.787 1 83.3 90 VAL A N 1
ATOM 693 C CA . VAL A 1 90 ? -8.556 -18.372 -20.45 1 83.3 90 VAL A CA 1
ATOM 694 C C . VAL A 1 90 ? -8.336 -19.699 -19.729 1 83.3 90 VAL A C 1
ATOM 696 O O . VAL A 1 90 ? -7.401 -20.438 -20.047 1 83.3 90 VAL A O 1
ATOM 699 N N . LEU A 1 91 ? -9.208 -20.039 -18.808 1 84.79 91 LEU A N 1
ATOM 700 C CA . LEU A 1 91 ? -9.039 -21.204 -17.946 1 84.79 91 LEU A CA 1
ATOM 701 C C . LEU A 1 91 ? -9.425 -22.484 -18.681 1 84.79 91 LEU A C 1
ATOM 703 O O . LEU A 1 91 ? -8.925 -23.564 -18.359 1 84.79 91 LEU A O 1
ATOM 707 N N . SER A 1 92 ? -10.369 -22.357 -19.614 1 81.39 92 SER A N 1
ATOM 708 C CA . SER A 1 92 ? -10.814 -23.521 -20.373 1 81.39 92 SER A CA 1
ATOM 709 C C . SER A 1 92 ? -9.702 -24.052 -21.271 1 81.39 92 SER A C 1
ATOM 711 O O . SER A 1 92 ? -9.704 -25.228 -21.641 1 81.39 92 SER A O 1
ATOM 713 N N . GLU A 1 93 ? -8.844 -23.164 -21.618 1 77.21 93 GLU A N 1
ATOM 714 C CA . GLU A 1 93 ? -7.746 -23.558 -22.495 1 77.21 93 GLU A CA 1
ATOM 715 C C . GLU A 1 93 ? -6.606 -24.192 -21.703 1 77.21 93 GLU A C 1
ATOM 717 O O . GLU A 1 93 ? -5.634 -24.678 -22.284 1 77.21 93 GLU A O 1
ATOM 722 N N . THR A 1 94 ? -6.868 -24.24 -20.412 1 74.24 94 THR A N 1
ATOM 723 C CA . THR A 1 94 ? -5.84 -24.81 -19.547 1 74.24 94 THR A CA 1
ATOM 724 C C . THR A 1 94 ? -6.277 -26.171 -19.012 1 74.24 94 THR A C 1
ATOM 726 O O . THR A 1 94 ? -7.471 -26.424 -18.844 1 74.24 94 THR A O 1
ATOM 729 N N . ALA A 1 95 ? -5.392 -27.084 -18.976 1 69.2 95 ALA A N 1
ATOM 730 C CA . ALA A 1 95 ? -5.699 -28.413 -18.453 1 69.2 95 ALA A CA 1
ATOM 731 C C . ALA A 1 95 ? -5.862 -28.382 -16.936 1 69.2 95 ALA A C 1
ATOM 733 O O . ALA A 1 95 ? -5.455 -27.419 -16.282 1 69.2 95 ALA A O 1
ATOM 734 N N . GLU A 1 96 ? -6.513 -29.316 -16.438 1 67.07 96 GLU A N 1
ATOM 735 C CA . GLU A 1 96 ? -6.849 -29.404 -15.021 1 67.07 96 GLU A CA 1
ATOM 736 C C . GLU A 1 96 ? -5.596 -29.346 -14.152 1 67.07 96 GLU A C 1
ATOM 738 O O . GLU A 1 96 ? -5.636 -28.842 -13.028 1 67.07 96 GLU A O 1
ATOM 743 N N . ASP A 1 97 ? -4.514 -29.766 -14.667 1 71.58 97 ASP A N 1
ATOM 744 C CA . ASP A 1 97 ? -3.331 -29.812 -13.814 1 71.58 97 ASP A CA 1
ATOM 745 C C . ASP A 1 97 ? -2.336 -28.718 -14.195 1 71.58 97 ASP A C 1
ATOM 747 O O . ASP A 1 97 ? -1.172 -28.762 -13.79 1 71.58 97 ASP A O 1
ATOM 751 N N . ASP A 1 98 ? -2.963 -27.817 -14.825 1 80.63 98 ASP A N 1
ATOM 752 C CA . ASP A 1 98 ? -2.055 -26.77 -15.281 1 80.63 98 ASP A CA 1
ATOM 753 C C . ASP A 1 98 ? -1.733 -25.792 -14.153 1 80.63 98 ASP A C 1
ATOM 755 O O . ASP A 1 98 ? -2.476 -25.7 -13.174 1 80.63 98 ASP A O 1
ATOM 759 N N . TYR A 1 99 ? -0.591 -25.276 -14.293 1 89.03 99 TYR A N 1
ATOM 760 C CA . TYR A 1 99 ? -0.05 -24.28 -13.375 1 89.03 99 TYR A CA 1
ATOM 761 C C . TYR A 1 99 ? -0.16 -22.879 -13.964 1 89.03 99 TYR A C 1
ATOM 763 O O . TYR A 1 99 ? 0.455 -22.58 -14.99 1 89.03 99 TYR A O 1
ATOM 771 N N . LEU A 1 100 ? -1.049 -22.063 -13.326 1 94.18 100 LEU A N 1
ATOM 772 C CA . LEU A 1 100 ? -1.278 -20.704 -13.807 1 94.18 100 LEU A CA 1
ATOM 773 C C . LEU A 1 100 ? -0.577 -19.686 -12.914 1 94.18 100 LEU A C 1
ATOM 775 O O . LEU A 1 100 ? -0.587 -19.819 -11.688 1 94.18 100 LEU A O 1
ATOM 779 N N . VAL A 1 101 ? 0.002 -18.711 -13.532 1 96.8 101 VAL A N 1
ATOM 780 C CA . VAL A 1 101 ? 0.656 -17.61 -12.831 1 96.8 101 VAL A CA 1
ATOM 781 C C . VAL A 1 101 ? 0.064 -16.28 -13.292 1 96.8 101 VAL A C 1
ATOM 783 O O . VAL A 1 101 ? 0.093 -15.96 -14.482 1 96.8 101 VAL A O 1
ATOM 786 N N . PHE A 1 102 ? -0.47 -15.551 -12.373 1 97.23 102 PHE A N 1
ATOM 787 C CA . PHE A 1 102 ? -1.066 -14.259 -12.689 1 97.23 102 PHE A CA 1
ATOM 788 C C . PHE A 1 102 ? -0.106 -13.123 -12.355 1 97.23 102 PHE A C 1
ATOM 790 O O . PHE A 1 102 ? 0.259 -12.934 -11.193 1 97.23 102 PHE A O 1
ATOM 797 N N . ASP A 1 103 ? 0.359 -12.369 -13.321 1 97.76 103 ASP A N 1
ATOM 798 C CA . ASP A 1 103 ? 1.141 -11.15 -13.139 1 97.76 103 ASP A CA 1
ATOM 799 C C . ASP A 1 103 ? 0.247 -9.979 -12.737 1 97.76 103 ASP A C 1
ATOM 801 O O . ASP A 1 103 ? -0.405 -9.369 -13.587 1 97.76 103 ASP A O 1
ATOM 805 N N . MET A 1 104 ? 0.265 -9.628 -11.51 1 97.21 104 MET A N 1
ATOM 806 C CA . MET A 1 104 ? -0.677 -8.671 -10.937 1 97.21 104 MET A CA 1
ATOM 807 C C . MET A 1 104 ? -0.159 -7.244 -11.081 1 97.21 104 MET A C 1
ATOM 809 O O . MET A 1 104 ? 1.046 -7.028 -11.217 1 97.21 104 MET A O 1
ATOM 813 N N . PRO A 1 105 ? -1.059 -6.26 -10.944 1 94.6 105 PRO A N 1
ATOM 814 C CA . PRO A 1 105 ? -0.628 -4.861 -10.999 1 94.6 105 PRO A CA 1
ATOM 815 C C . PRO A 1 105 ? 0.273 -4.475 -9.828 1 94.6 105 PRO A C 1
ATOM 817 O O . PRO A 1 105 ? 0.233 -5.118 -8.776 1 94.6 105 PRO A O 1
ATOM 820 N N . GLY A 1 106 ? 1.048 -3.375 -10.005 1 91.39 106 GLY A N 1
ATOM 821 C CA . GLY A 1 106 ? 2.049 -2.973 -9.03 1 91.39 106 GLY A CA 1
ATOM 822 C C . GLY A 1 106 ? 1.481 -2.132 -7.903 1 91.39 106 GLY A C 1
ATOM 823 O O . GLY A 1 106 ? 2.173 -1.848 -6.923 1 91.39 106 GLY A O 1
ATOM 824 N N . GLN A 1 107 ? 0.22 -1.759 -7.911 1 91.46 107 GLN A N 1
ATOM 825 C CA . GLN A 1 107 ? -0.364 -0.945 -6.85 1 91.46 107 GLN A CA 1
ATOM 826 C C . GLN A 1 107 ? -0.757 -1.804 -5.651 1 91.46 107 GLN A C 1
ATOM 828 O O . GLN A 1 107 ? -1.725 -2.565 -5.717 1 91.46 107 GLN A O 1
ATOM 833 N N . ILE A 1 108 ? -0.089 -1.603 -4.613 1 92.6 108 ILE A N 1
ATOM 834 C CA . ILE A 1 108 ? -0.17 -2.494 -3.461 1 92.6 108 ILE A CA 1
ATOM 835 C C . ILE A 1 108 ? -1.553 -2.385 -2.821 1 92.6 108 ILE A C 1
ATOM 837 O O . ILE A 1 108 ? -2.036 -3.339 -2.207 1 92.6 108 ILE A O 1
ATOM 841 N N . GLU A 1 109 ? -2.235 -1.25 -2.943 1 90.73 109 GLU A N 1
ATOM 842 C CA . GLU A 1 109 ? -3.543 -1.04 -2.329 1 90.73 109 GLU A CA 1
ATOM 843 C C . GLU A 1 109 ? -4.566 -2.046 -2.85 1 90.73 109 GLU A C 1
ATOM 845 O O . GLU A 1 109 ? -5.554 -2.341 -2.175 1 90.73 109 GLU A O 1
ATOM 850 N N . LEU A 1 110 ? -4.315 -2.526 -4.059 1 92.63 110 LEU A N 1
ATOM 851 C CA . LEU A 1 110 ? -5.195 -3.554 -4.604 1 92.63 110 LEU A CA 1
ATOM 852 C C . LEU A 1 110 ? -5.212 -4.787 -3.707 1 92.63 110 LEU A C 1
ATOM 854 O O . LEU A 1 110 ? -6.221 -5.493 -3.633 1 92.63 110 LEU A O 1
ATOM 858 N N . TYR A 1 111 ? -4.101 -4.98 -2.97 1 93.38 111 TYR A N 1
ATOM 859 C CA . TYR A 1 111 ? -3.916 -6.198 -2.189 1 93.38 111 TYR A CA 1
ATOM 860 C C . TYR A 1 111 ? -4.16 -5.938 -0.707 1 93.38 111 TYR A C 1
ATOM 862 O O . TYR A 1 111 ? -4.279 -6.878 0.083 1 93.38 111 TYR A O 1
ATOM 870 N N . THR A 1 112 ? -4.204 -4.701 -0.375 1 89.92 112 THR A N 1
ATOM 871 C CA . THR A 1 112 ? -4.259 -4.406 1.053 1 89.92 112 THR A CA 1
ATOM 872 C C . THR A 1 112 ? -5.553 -3.675 1.404 1 89.92 112 THR A C 1
ATOM 874 O O . THR A 1 112 ? -5.947 -3.626 2.571 1 89.92 112 THR A O 1
ATOM 877 N N . HIS A 1 113 ? -6.185 -3.158 0.399 1 87.95 113 HIS A N 1
ATOM 878 C CA . HIS A 1 113 ? -7.265 -2.236 0.73 1 87.95 113 HIS A CA 1
ATOM 879 C C . HIS A 1 113 ? -8.514 -2.532 -0.093 1 87.95 113 HIS A C 1
ATOM 881 O O . HIS A 1 113 ? -9.614 -2.638 0.455 1 87.95 113 HIS A O 1
ATOM 887 N N . PHE A 1 114 ? -8.402 -2.667 -1.318 1 89.36 114 PHE A N 1
ATOM 888 C CA . PHE A 1 114 ? -9.559 -2.804 -2.194 1 89.36 114 PHE A CA 1
ATOM 889 C C . PHE A 1 114 ? -10.041 -4.249 -2.232 1 89.36 114 PHE A C 1
ATOM 891 O O . PHE A 1 114 ? -9.247 -5.178 -2.078 1 89.36 114 PHE A O 1
ATOM 898 N N . GLU A 1 115 ? -11.29 -4.438 -2.583 1 89.74 115 GLU A N 1
ATOM 899 C CA . GLU A 1 115 ? -11.92 -5.753 -2.518 1 89.74 115 GLU A CA 1
ATOM 900 C C . GLU A 1 115 ? -11.74 -6.517 -3.827 1 89.74 115 GLU A C 1
ATOM 902 O O . GLU A 1 115 ? -11.944 -7.732 -3.876 1 89.74 115 GLU A O 1
ATOM 907 N N . CYS A 1 116 ? -11.374 -5.847 -4.831 1 92.27 116 CYS A N 1
ATOM 908 C CA . CYS A 1 116 ? -11.425 -6.426 -6.168 1 92.27 116 CYS A CA 1
ATOM 909 C C . CYS A 1 116 ? -10.542 -7.665 -6.26 1 92.27 116 CYS A C 1
ATOM 911 O O . CYS A 1 116 ? -10.938 -8.673 -6.848 1 92.27 116 CYS A O 1
ATOM 913 N N . VAL A 1 117 ? -9.364 -7.647 -5.669 1 94.65 117 VAL A N 1
ATOM 914 C CA . VAL A 1 117 ? -8.47 -8.797 -5.759 1 94.65 117 VAL A CA 1
ATOM 915 C C . VAL A 1 117 ? -8.977 -9.918 -4.853 1 94.65 117 VAL A C 1
ATOM 917 O O . VAL A 1 117 ? -8.876 -11.097 -5.2 1 94.65 117 VAL A O 1
ATOM 920 N N . ARG A 1 118 ? -9.452 -9.537 -3.737 1 91.55 118 ARG A N 1
ATOM 921 C CA . ARG A 1 118 ? -10.053 -10.542 -2.867 1 91.55 118 ARG A CA 1
ATOM 922 C C . ARG A 1 118 ? -11.186 -11.275 -3.578 1 91.55 118 ARG A C 1
ATOM 924 O O . ARG A 1 118 ? -11.305 -12.497 -3.471 1 91.55 118 ARG A O 1
ATOM 931 N N . GLN A 1 119 ? -12.029 -10.568 -4.249 1 93.4 119 GLN A N 1
ATOM 932 C CA . GLN A 1 119 ? -13.116 -11.163 -5.02 1 93.4 119 GLN A CA 1
ATOM 933 C C . GLN A 1 119 ? -12.575 -12.061 -6.128 1 93.4 119 GLN A C 1
ATOM 935 O O . GLN A 1 119 ? -13.145 -13.118 -6.411 1 93.4 119 GLN A O 1
ATOM 940 N N . PHE A 1 120 ? -11.552 -11.593 -6.763 1 95.39 120 PHE A N 1
ATOM 941 C CA . PHE A 1 120 ? -10.914 -12.389 -7.805 1 95.39 120 PHE A CA 1
ATOM 942 C C . PHE A 1 120 ? -10.452 -13.732 -7.252 1 95.39 120 PHE A C 1
ATOM 944 O O . PHE A 1 120 ? -10.673 -14.774 -7.872 1 95.39 120 PHE A O 1
ATOM 951 N N . VAL A 1 121 ? -9.83 -13.724 -6.089 1 94.83 121 VAL A N 1
ATOM 952 C CA . VAL A 1 121 ? -9.374 -14.936 -5.417 1 94.83 121 VAL A CA 1
ATOM 953 C C . VAL A 1 121 ? -10.564 -15.851 -5.137 1 94.83 121 VAL A C 1
ATOM 955 O O . VAL A 1 121 ? -10.491 -17.061 -5.361 1 94.83 121 VAL A O 1
ATOM 958 N N . TYR A 1 122 ? -11.61 -15.257 -4.689 1 92.77 122 TYR A N 1
ATOM 959 C CA . TYR A 1 122 ? -12.821 -16.017 -4.401 1 92.77 122 TYR A CA 1
ATOM 960 C C . TYR A 1 122 ? -13.334 -16.719 -5.653 1 92.77 122 TYR A C 1
ATOM 962 O O . TYR A 1 122 ? -13.712 -17.892 -5.604 1 92.77 122 TYR A O 1
ATOM 970 N N . VAL A 1 123 ? -13.37 -16.043 -6.717 1 93.37 123 VAL A N 1
ATOM 971 C CA . VAL A 1 123 ? -13.838 -16.608 -7.978 1 93.37 123 VAL A CA 1
ATOM 972 C C . VAL A 1 123 ? -12.943 -17.777 -8.385 1 93.37 123 VAL A C 1
ATOM 974 O O . VAL A 1 123 ? -13.435 -18.848 -8.746 1 93.37 123 VAL A O 1
ATOM 977 N N . LEU A 1 124 ? -11.642 -17.611 -8.291 1 93.3 124 LEU A N 1
ATOM 978 C CA . LEU A 1 124 ? -10.711 -18.67 -8.664 1 93.3 124 LEU A CA 1
ATOM 979 C C . LEU A 1 124 ? -10.933 -19.915 -7.811 1 93.3 124 LEU A C 1
ATOM 981 O O . LEU A 1 124 ? -10.947 -21.033 -8.33 1 93.3 124 LEU A O 1
ATOM 985 N N . GLN A 1 125 ? -11.121 -19.704 -6.566 1 93.03 125 GLN A N 1
ATOM 986 C CA . GLN A 1 125 ? -11.217 -20.822 -5.633 1 93.03 125 GLN A CA 1
ATOM 987 C C . GLN A 1 125 ? -12.604 -21.456 -5.674 1 93.03 125 GLN A C 1
ATOM 989 O O . GLN A 1 125 ? -12.731 -22.682 -5.717 1 93.03 125 GLN A O 1
ATOM 994 N N . SER A 1 126 ? -13.639 -20.646 -5.7 1 92.33 126 SER A N 1
ATOM 995 C CA . SER A 1 126 ? -15 -21.149 -5.543 1 92.33 126 SER A CA 1
ATOM 996 C C . SER A 1 126 ? -15.591 -21.572 -6.884 1 92.33 126 SER A C 1
ATOM 998 O O . SER A 1 126 ? -16.289 -22.585 -6.968 1 92.33 126 SER A O 1
ATOM 1000 N N . GLN A 1 127 ? -15.339 -20.879 -7.836 1 89.23 127 GLN A N 1
ATOM 1001 C CA . GLN A 1 127 ? -15.967 -21.161 -9.123 1 89.23 127 GLN A CA 1
ATOM 1002 C C . GLN A 1 127 ? -15.09 -22.074 -9.975 1 89.23 127 GLN A C 1
ATOM 1004 O O . GLN A 1 127 ? -15.599 -22.916 -10.717 1 89.23 127 GLN A O 1
ATOM 1009 N N . PHE A 1 128 ? -13.841 -21.924 -9.8 1 89.34 128 PHE A N 1
ATOM 1010 C CA . PHE A 1 128 ? -12.977 -22.696 -10.686 1 89.34 128 PHE A CA 1
ATOM 1011 C C . PHE A 1 128 ? -12.194 -23.742 -9.902 1 89.34 128 PHE A C 1
ATOM 1013 O O . PHE A 1 128 ? -11.339 -24.433 -10.46 1 89.34 128 PHE A O 1
ATOM 1020 N N . SER A 1 129 ? -12.362 -23.811 -8.579 1 89.79 129 SER A N 1
ATOM 1021 C CA . SER A 1 129 ? -11.81 -24.826 -7.688 1 89.79 129 SER A CA 1
ATOM 1022 C C . SER A 1 129 ? -10.288 -24.859 -7.762 1 89.79 129 SER A C 1
ATOM 1024 O O . SER A 1 129 ? -9.687 -25.934 -7.82 1 89.79 129 SER A O 1
ATOM 1026 N N . MET A 1 130 ? -9.744 -23.717 -7.865 1 92.26 130 MET A N 1
ATOM 1027 C CA . MET A 1 130 ? -8.288 -23.631 -7.933 1 92.26 130 MET A CA 1
ATOM 1028 C C . MET A 1 130 ? -7.686 -23.489 -6.538 1 92.26 130 MET A C 1
ATOM 1030 O O . MET A 1 130 ? -8.266 -22.833 -5.671 1 92.26 130 MET A O 1
ATOM 1034 N N . ARG A 1 131 ? -6.594 -24.134 -6.371 1 93.51 131 ARG A N 1
ATOM 1035 C CA . ARG A 1 131 ? -5.757 -23.825 -5.216 1 93.51 131 ARG A CA 1
ATOM 1036 C C . ARG A 1 131 ? -4.829 -22.652 -5.511 1 93.51 131 ARG A C 1
ATOM 1038 O O . ARG A 1 131 ? -4.042 -22.698 -6.459 1 93.51 131 ARG A O 1
ATOM 1045 N N . VAL A 1 132 ? -4.943 -21.624 -4.674 1 95.34 132 VAL A N 1
ATOM 1046 C CA . VAL A 1 132 ? -4.282 -20.364 -4.999 1 95.34 132 VAL A CA 1
ATOM 1047 C C . VAL A 1 132 ? -3.324 -19.978 -3.874 1 95.34 132 VAL A C 1
ATOM 1049 O O . VAL A 1 132 ? -3.656 -20.112 -2.694 1 95.34 132 VAL A O 1
ATOM 1052 N N . CYS A 1 133 ? -2.103 -19.572 -4.223 1 95.41 133 CYS A N 1
ATOM 1053 C CA . CYS A 1 133 ? -1.187 -18.952 -3.273 1 95.41 133 CYS A CA 1
ATOM 1054 C C . CYS A 1 133 ? -0.694 -17.606 -3.791 1 95.41 133 CYS A C 1
ATOM 1056 O O . CYS A 1 133 ? -0.872 -17.285 -4.967 1 95.41 133 CYS A O 1
ATOM 1058 N N . SER A 1 134 ? -0.19 -16.829 -2.898 1 95.71 134 SER A N 1
ATOM 1059 C CA . SER A 1 134 ? 0.329 -15.519 -3.278 1 95.71 134 SER A CA 1
ATOM 1060 C C . SER A 1 134 ? 1.848 -15.469 -3.151 1 95.71 134 SER A C 1
ATOM 1062 O O . SER A 1 134 ? 2.415 -16.016 -2.203 1 95.71 134 SER A O 1
ATOM 1064 N N . ILE A 1 135 ? 2.482 -14.93 -4.16 1 96.93 135 ILE A N 1
ATOM 1065 C CA . ILE A 1 135 ? 3.908 -14.621 -4.154 1 96.93 135 ILE A CA 1
ATOM 1066 C C . ILE A 1 135 ? 4.108 -13.111 -4.044 1 9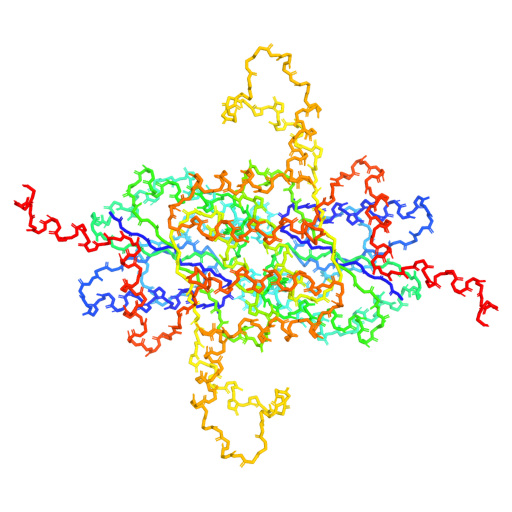6.93 135 ILE A C 1
ATOM 1068 O O . ILE A 1 135 ? 3.814 -12.369 -4.984 1 96.93 135 ILE A O 1
ATOM 1072 N N . PHE A 1 136 ? 4.625 -12.687 -2.909 1 95.5 136 PHE A N 1
ATOM 1073 C CA . PHE A 1 136 ? 4.811 -11.258 -2.687 1 95.5 136 PHE A CA 1
ATOM 1074 C C . PHE A 1 136 ? 6.278 -10.874 -2.834 1 95.5 136 PHE A C 1
ATOM 1076 O O . PHE A 1 136 ? 7.108 -11.238 -1.998 1 95.5 136 PHE A O 1
ATOM 1083 N N . LEU A 1 137 ? 6.575 -10.067 -3.872 1 95.74 137 LEU A N 1
ATOM 1084 C CA . LEU A 1 137 ? 7.952 -9.676 -4.154 1 95.74 137 LEU A CA 1
ATOM 1085 C C . LEU A 1 137 ? 8.263 -8.309 -3.554 1 95.74 137 LEU A C 1
ATOM 1087 O O . LEU A 1 137 ? 7.474 -7.371 -3.692 1 95.74 137 LEU A O 1
ATOM 1091 N N . LEU A 1 138 ? 9.359 -8.265 -2.875 1 92.1 138 LEU A N 1
ATOM 1092 C CA . LEU A 1 138 ? 9.959 -7.013 -2.426 1 92.1 138 LEU A CA 1
ATOM 1093 C C . LEU A 1 138 ? 11.378 -6.866 -2.964 1 92.1 138 LEU A C 1
ATOM 1095 O O . LEU A 1 138 ? 12.17 -7.81 -2.905 1 92.1 138 LEU A O 1
ATOM 1099 N N . ASP A 1 139 ? 11.637 -5.695 -3.478 1 90.5 139 ASP A N 1
ATOM 1100 C CA . ASP A 1 139 ? 12.977 -5.411 -3.982 1 90.5 139 ASP A CA 1
ATOM 1101 C C . ASP A 1 139 ? 13.979 -5.278 -2.837 1 90.5 139 ASP A C 1
ATOM 1103 O O . ASP A 1 139 ? 13.826 -4.418 -1.968 1 90.5 139 ASP A O 1
ATOM 1107 N N . ALA A 1 140 ? 15.019 -6.04 -2.928 1 84.56 140 ALA A N 1
ATOM 1108 C CA . ALA A 1 140 ? 16.03 -6.074 -1.874 1 84.56 140 ALA A CA 1
ATOM 1109 C C . ALA A 1 140 ? 16.698 -4.712 -1.71 1 84.56 140 ALA A C 1
ATOM 1111 O O . ALA A 1 140 ? 17.161 -4.367 -0.62 1 84.56 140 ALA A O 1
ATOM 1112 N N . GLN A 1 141 ? 16.737 -3.982 -2.708 1 79.8 141 GLN A N 1
ATOM 1113 C CA . GLN A 1 141 ? 17.392 -2.679 -2.658 1 79.8 141 GLN A CA 1
ATOM 1114 C C . GLN A 1 141 ? 16.605 -1.701 -1.791 1 79.8 141 GLN A C 1
ATOM 1116 O O . GLN A 1 141 ? 17.134 -0.669 -1.373 1 79.8 141 GLN A O 1
ATOM 1121 N N . PHE A 1 142 ? 15.427 -2.05 -1.621 1 78.57 142 PHE A N 1
ATOM 1122 C CA . PHE A 1 142 ? 14.605 -1.183 -0.786 1 78.57 142 PHE A CA 1
ATOM 1123 C C . PHE A 1 142 ? 14.921 -1.394 0.69 1 78.57 142 PHE A C 1
ATOM 1125 O O . PHE A 1 142 ? 14.642 -0.526 1.52 1 78.57 142 PHE A O 1
ATOM 1132 N N . LEU A 1 143 ? 15.48 -2.6 0.98 1 75.98 143 LEU A N 1
ATOM 1133 C CA . LEU A 1 143 ? 15.797 -2.897 2.372 1 75.98 143 LEU A CA 1
ATOM 1134 C C . LEU A 1 143 ? 17.122 -2.259 2.776 1 75.98 143 LEU A C 1
ATOM 1136 O O . LEU A 1 143 ? 18.191 -2.777 2.446 1 75.98 143 LEU A O 1
ATOM 1140 N N . ALA A 1 144 ? 17.166 -1.069 3.131 1 72.45 144 ALA A N 1
ATOM 1141 C CA . ALA A 1 144 ? 18.39 -0.317 3.393 1 72.45 144 ALA A CA 1
ATOM 1142 C C . ALA A 1 144 ? 18.627 -0.161 4.893 1 72.45 144 ALA A C 1
ATOM 1144 O O . ALA A 1 144 ? 19.773 -0.075 5.341 1 72.45 144 ALA A O 1
ATOM 1145 N N . ASP A 1 145 ? 17.547 -0.111 5.578 1 80.9 145 ASP A N 1
ATOM 1146 C CA . ASP A 1 145 ? 17.649 0.055 7.025 1 80.9 145 ASP A CA 1
ATOM 1147 C C . ASP A 1 145 ? 16.479 -0.617 7.739 1 80.9 145 ASP A C 1
ATOM 1149 O O . ASP A 1 145 ? 15.623 -1.23 7.098 1 80.9 145 ASP A O 1
ATOM 1153 N N . ALA A 1 146 ? 16.521 -0.561 9.005 1 83.34 146 ALA A N 1
ATOM 1154 C CA . ALA A 1 146 ? 15.534 -1.246 9.835 1 83.34 146 ALA A CA 1
ATOM 1155 C C . ALA A 1 146 ? 14.126 -0.729 9.552 1 83.34 146 ALA A C 1
ATOM 1157 O O . ALA A 1 146 ? 13.171 -1.509 9.498 1 83.34 146 ALA A O 1
ATOM 1158 N N . SER A 1 147 ? 13.991 0.55 9.355 1 86.04 147 SER A N 1
ATOM 1159 C CA . SER A 1 147 ? 12.679 1.138 9.107 1 86.04 147 SER A CA 1
ATOM 1160 C C . SER A 1 147 ? 12.057 0.582 7.831 1 86.04 147 SER A C 1
ATOM 1162 O O . SER A 1 147 ? 10.874 0.233 7.811 1 86.04 147 SER A O 1
ATOM 1164 N N . LYS A 1 148 ? 12.846 0.459 6.823 1 86.53 148 LYS A N 1
ATOM 1165 C CA . LYS A 1 148 ? 12.38 -0.056 5.539 1 86.53 148 LYS A CA 1
ATOM 1166 C C . LYS A 1 148 ? 12.049 -1.543 5.631 1 86.53 148 LYS A C 1
ATOM 1168 O O . LYS A 1 148 ? 11.075 -2.006 5.034 1 86.53 148 LYS A O 1
ATOM 1173 N N . PHE A 1 149 ? 12.905 -2.242 6.329 1 85.15 149 PHE A N 1
ATOM 1174 C CA . PHE A 1 149 ? 12.655 -3.665 6.525 1 85.15 149 PHE A CA 1
ATOM 1175 C C . PHE A 1 149 ? 11.32 -3.889 7.225 1 85.15 149 PHE A C 1
ATOM 1177 O O . PHE A 1 149 ? 10.515 -4.714 6.788 1 85.15 149 PHE A O 1
ATOM 1184 N N . PHE A 1 150 ? 11.094 -3.177 8.251 1 86.01 150 PHE A N 1
ATOM 1185 C CA . PHE A 1 150 ? 9.863 -3.334 9.016 1 86.01 150 PHE A CA 1
ATOM 1186 C C . PHE A 1 150 ? 8.656 -2.892 8.196 1 86.01 150 PHE A C 1
ATOM 1188 O O . PHE A 1 150 ? 7.619 -3.559 8.2 1 86.01 150 PHE A O 1
ATOM 1195 N N . ALA A 1 151 ? 8.818 -1.79 7.54 1 88.3 151 ALA A N 1
ATOM 1196 C CA . ALA A 1 151 ? 7.719 -1.305 6.709 1 88.3 151 ALA A CA 1
ATOM 1197 C C . ALA A 1 151 ? 7.363 -2.317 5.624 1 88.3 151 ALA A C 1
ATOM 1199 O O . ALA A 1 151 ? 6.186 -2.608 5.4 1 88.3 151 ALA A O 1
ATOM 1200 N N . GLY A 1 152 ? 8.378 -2.812 4.971 1 89.1 152 GLY A N 1
ATOM 1201 C CA . GLY A 1 152 ? 8.151 -3.828 3.955 1 89.1 152 GLY A CA 1
ATOM 1202 C C . GLY A 1 152 ? 7.483 -5.077 4.499 1 89.1 152 GLY A C 1
ATOM 1203 O O . GLY A 1 152 ? 6.574 -5.624 3.872 1 89.1 152 GLY A O 1
ATOM 1204 N N . SER A 1 153 ? 7.939 -5.51 5.616 1 87.42 153 SER A N 1
ATOM 1205 C CA . SER A 1 153 ? 7.38 -6.698 6.254 1 87.42 153 SER A CA 1
ATOM 1206 C C . SER A 1 153 ? 5.918 -6.487 6.631 1 87.42 153 SER A C 1
ATOM 1208 O O . SER A 1 153 ? 5.085 -7.373 6.429 1 87.42 153 SER A O 1
ATOM 1210 N N . LEU A 1 154 ? 5.619 -5.373 7.177 1 88.98 154 LEU A N 1
ATOM 1211 C CA . LEU A 1 154 ? 4.25 -5.065 7.576 1 88.98 154 LEU A CA 1
ATOM 1212 C C . LEU A 1 154 ? 3.335 -4.978 6.359 1 88.98 154 LEU A C 1
ATOM 1214 O O . LEU A 1 154 ? 2.181 -5.407 6.413 1 88.98 154 LEU A O 1
ATOM 1218 N N . THR A 1 155 ? 3.827 -4.415 5.325 1 91.3 155 THR A N 1
ATOM 1219 C CA . THR A 1 155 ? 3.048 -4.339 4.094 1 91.3 155 THR A CA 1
ATOM 1220 C C . THR A 1 155 ? 2.746 -5.735 3.559 1 91.3 155 THR A C 1
ATOM 1222 O O . THR A 1 155 ? 1.621 -6.015 3.138 1 91.3 155 THR A O 1
ATOM 1225 N N . ALA A 1 156 ? 3.748 -6.55 3.545 1 90.31 156 ALA A N 1
ATOM 1226 C CA . ALA A 1 156 ? 3.552 -7.934 3.123 1 90.31 156 ALA A CA 1
ATOM 1227 C C . ALA A 1 156 ? 2.501 -8.627 3.986 1 90.31 156 ALA A C 1
ATOM 1229 O O . ALA A 1 156 ? 1.627 -9.327 3.468 1 90.31 156 ALA A O 1
ATOM 1230 N N . MET A 1 157 ? 2.565 -8.409 5.228 1 88.72 157 MET A N 1
ATOM 1231 C CA . MET A 1 157 ? 1.613 -9.012 6.156 1 88.72 157 MET A CA 1
ATOM 1232 C C . MET A 1 157 ? 0.207 -8.469 5.922 1 88.72 157 MET A C 1
ATOM 1234 O O . MET A 1 157 ? -0.773 -9.211 6.015 1 88.72 157 MET A O 1
ATOM 1238 N N . ALA A 1 158 ? 0.127 -7.19 5.724 1 90.07 158 ALA A N 1
ATOM 1239 C CA . ALA A 1 158 ? -1.171 -6.587 5.435 1 90.07 158 ALA A CA 1
ATOM 1240 C C . ALA A 1 158 ? -1.834 -7.259 4.236 1 90.07 158 ALA A C 1
ATOM 1242 O O . ALA A 1 158 ? -3.025 -7.578 4.275 1 90.07 158 ALA A O 1
ATOM 1243 N N . ALA A 1 159 ? -1.074 -7.449 3.214 1 92.16 159 ALA A N 1
ATOM 1244 C CA . ALA A 1 159 ? -1.588 -8.126 2.027 1 92.16 159 ALA A CA 1
ATOM 1245 C C . ALA A 1 159 ? -2.021 -9.553 2.354 1 92.16 159 ALA A C 1
ATOM 1247 O O . ALA A 1 159 ? -3.072 -10.009 1.898 1 92.16 159 ALA A O 1
ATOM 1248 N N . MET A 1 160 ? -1.228 -10.264 3.065 1 89.3 160 MET A N 1
ATOM 1249 C CA . MET A 1 160 ? -1.516 -11.64 3.46 1 89.3 160 MET A CA 1
ATOM 1250 C C . MET A 1 160 ? -2.848 -11.728 4.196 1 89.3 160 MET A C 1
ATOM 1252 O O . MET A 1 160 ? -3.686 -12.572 3.875 1 89.3 160 MET A O 1
ATOM 1256 N N . LEU A 1 161 ? -3.07 -10.89 5.133 1 87.54 161 LEU A N 1
ATOM 1257 C CA . LEU A 1 161 ? -4.275 -10.907 5.955 1 87.54 161 LEU A CA 1
ATOM 1258 C C . LEU A 1 161 ? -5.504 -10.546 5.127 1 87.54 161 LEU A C 1
ATOM 1260 O O . LEU A 1 161 ? -6.576 -11.126 5.314 1 87.54 161 LEU A O 1
ATOM 1264 N N . HIS A 1 162 ? -5.291 -9.66 4.329 1 90.48 162 HIS A N 1
ATOM 1265 C CA . HIS A 1 162 ? -6.411 -9.187 3.524 1 90.48 162 HIS A CA 1
ATOM 1266 C C . HIS A 1 162 ? -6.878 -10.259 2.546 1 90.48 162 HIS A C 1
ATOM 1268 O O . HIS A 1 162 ? -8.082 -10.46 2.366 1 90.48 162 HIS A O 1
ATOM 1274 N N . LEU A 1 163 ? -5.968 -10.913 1.925 1 91.78 163 LEU A N 1
ATOM 1275 C CA . LEU A 1 163 ? -6.311 -11.854 0.864 1 91.78 163 LEU A CA 1
ATOM 1276 C C . LEU A 1 163 ? -6.648 -13.225 1.44 1 91.78 163 LEU A C 1
ATOM 1278 O O . LEU A 1 163 ? -7.332 -14.023 0.796 1 91.78 163 LEU A O 1
ATOM 1282 N N . GLY A 1 164 ? -6.083 -13.557 2.567 1 87.34 164 GLY A N 1
ATOM 1283 C CA . GLY A 1 164 ? -6.356 -14.831 3.212 1 87.34 164 GLY A CA 1
ATOM 1284 C C . GLY A 1 164 ? -5.773 -16.015 2.465 1 87.34 164 GLY A C 1
ATOM 1285 O O . GLY A 1 164 ? -6.379 -17.088 2.423 1 87.34 164 GLY A O 1
ATOM 1286 N N . LEU A 1 165 ? -4.69 -15.846 1.779 1 90.31 165 LEU A N 1
ATOM 1287 C CA . LEU A 1 165 ? -4.058 -16.893 0.984 1 90.31 165 LEU A CA 1
ATOM 1288 C C . LEU A 1 165 ? -2.758 -17.358 1.633 1 90.31 165 LEU A C 1
ATOM 1290 O O . LEU A 1 165 ? -2.089 -16.581 2.319 1 90.31 165 LEU A O 1
ATOM 1294 N N . PRO A 1 166 ? -2.453 -18.675 1.371 1 88.86 166 PRO A N 1
ATOM 1295 C CA . PRO A 1 166 ? -1.049 -18.999 1.635 1 88.86 166 PRO A CA 1
ATOM 1296 C C . PRO A 1 166 ? -0.081 -18.068 0.909 1 88.86 166 PRO A C 1
ATOM 1298 O O . PRO A 1 166 ? -0.332 -17.681 -0.235 1 88.86 166 PRO A O 1
ATOM 1301 N N . HIS A 1 167 ? 0.946 -17.789 1.596 1 90.21 167 HIS A N 1
ATOM 1302 C CA . HIS A 1 167 ? 1.774 -16.696 1.101 1 90.21 167 HIS A CA 1
ATOM 1303 C C . HIS A 1 167 ? 3.255 -17.054 1.165 1 90.21 167 HIS A C 1
ATOM 1305 O O . HIS A 1 167 ? 3.695 -17.731 2.098 1 90.21 167 HIS A O 1
ATOM 1311 N N . LEU A 1 168 ? 3.997 -16.587 0.128 1 91.94 168 LEU A N 1
ATOM 1312 C CA . LEU A 1 168 ? 5.455 -16.628 0.096 1 91.94 168 LEU A CA 1
ATOM 1313 C C . LEU A 1 168 ? 6.033 -15.234 -0.125 1 91.94 168 LEU A C 1
ATOM 1315 O O . LEU A 1 168 ? 5.707 -14.571 -1.112 1 91.94 168 LEU A O 1
ATOM 1319 N N . ASN A 1 169 ? 6.792 -14.778 0.847 1 91.44 169 ASN A N 1
ATOM 1320 C CA . ASN A 1 169 ? 7.497 -13.51 0.689 1 91.44 169 ASN A CA 1
ATOM 1321 C C . ASN A 1 169 ? 8.852 -13.702 0.013 1 91.44 169 ASN A C 1
ATOM 1323 O O . ASN A 1 169 ? 9.653 -14.533 0.445 1 91.44 169 ASN A O 1
ATOM 1327 N N . VAL A 1 170 ? 9.081 -12.908 -1.023 1 93.61 170 VAL A N 1
ATOM 1328 C CA . VAL A 1 170 ? 10.279 -13.098 -1.835 1 93.61 170 VAL A CA 1
ATOM 1329 C C . VAL A 1 170 ? 11.07 -11.793 -1.901 1 93.61 170 VAL A C 1
ATOM 1331 O O . VAL A 1 170 ? 10.501 -10.727 -2.15 1 93.61 170 VAL A O 1
ATOM 1334 N N . LEU A 1 171 ? 12.342 -11.886 -1.602 1 91.37 171 LEU A N 1
ATOM 1335 C CA . LEU A 1 171 ? 13.249 -10.765 -1.822 1 91.37 171 LEU A CA 1
ATOM 1336 C C . LEU A 1 171 ? 13.897 -10.852 -3.2 1 91.37 171 LEU A C 1
ATOM 1338 O O . LEU A 1 171 ? 14.789 -11.674 -3.42 1 91.37 171 LEU A O 1
ATOM 1342 N N . SER A 1 172 ? 13.421 -9.978 -4.025 1 92.66 172 SER A N 1
ATOM 1343 C CA . SER A 1 172 ? 13.888 -10.03 -5.406 1 92.66 172 SER A CA 1
ATOM 1344 C C . SER A 1 172 ? 15.12 -9.153 -5.606 1 92.66 172 SER A C 1
ATOM 1346 O O . SER A 1 172 ? 15.442 -8.323 -4.754 1 92.66 172 SER A O 1
ATOM 1348 N N . LYS A 1 173 ? 15.841 -9.327 -6.724 1 87.98 173 LYS A N 1
ATOM 1349 C CA . LYS A 1 173 ? 17.008 -8.561 -7.151 1 87.98 173 LYS A CA 1
ATOM 1350 C C . LYS A 1 173 ? 18.109 -8.603 -6.096 1 87.98 173 LYS A C 1
ATOM 1352 O O . LYS A 1 173 ? 18.835 -7.624 -5.909 1 87.98 173 LYS A O 1
ATOM 1357 N N . ALA A 1 174 ? 18.163 -9.635 -5.414 1 78.92 174 ALA A N 1
ATOM 1358 C CA . ALA A 1 174 ? 19.121 -9.802 -4.324 1 78.92 174 ALA A CA 1
ATOM 1359 C C . ALA A 1 174 ? 20.556 -9.738 -4.84 1 78.92 174 ALA A C 1
ATOM 1361 O O . ALA A 1 174 ? 21.463 -9.315 -4.12 1 78.92 174 ALA A O 1
ATOM 1362 N N . ASP A 1 175 ? 20.734 -10.058 -6.013 1 75.73 175 ASP A N 1
ATOM 1363 C CA . ASP A 1 175 ? 22.057 -10.059 -6.629 1 75.73 175 ASP A CA 1
ATOM 1364 C C . ASP A 1 175 ? 22.545 -8.635 -6.886 1 75.73 175 ASP A C 1
ATOM 1366 O O . ASP A 1 175 ? 23.751 -8.392 -6.967 1 75.73 175 ASP A O 1
ATOM 1370 N N . LEU A 1 176 ? 21.605 -7.753 -7.127 1 73.53 176 LEU A N 1
ATOM 1371 C CA . LEU A 1 176 ? 21.969 -6.376 -7.445 1 73.53 176 LEU A CA 1
ATOM 1372 C C . LEU A 1 176 ? 22.458 -5.642 -6.201 1 73.53 176 LEU A C 1
ATOM 1374 O O . LEU A 1 176 ? 23.047 -4.564 -6.303 1 73.53 176 LEU A O 1
ATOM 1378 N N . LEU A 1 177 ? 22.159 -6.193 -5.129 1 70.87 177 LEU A N 1
ATOM 1379 C CA . LEU A 1 177 ? 22.635 -5.578 -3.894 1 70.87 177 LEU A CA 1
ATOM 1380 C C . LEU A 1 177 ? 24.159 -5.561 -3.848 1 70.87 177 LEU A C 1
ATOM 1382 O O . LEU A 1 177 ? 24.755 -4.705 -3.189 1 70.87 177 LEU A O 1
ATOM 1386 N N . ARG A 1 178 ? 24.686 -6.51 -4.558 1 62.59 178 ARG A N 1
ATOM 1387 C CA . ARG A 1 178 ? 26.14 -6.581 -4.654 1 62.59 178 ARG A CA 1
ATOM 1388 C C . ARG A 1 178 ? 26.718 -5.278 -5.197 1 62.59 178 ARG A C 1
ATOM 1390 O O . ARG A 1 178 ? 27.717 -4.773 -4.681 1 62.59 178 ARG A O 1
ATOM 1397 N N . HIS A 1 179 ? 26.113 -4.834 -6.205 1 59.42 179 HIS A N 1
ATOM 1398 C CA . HIS A 1 179 ? 26.597 -3.631 -6.873 1 59.42 179 HIS A CA 1
ATOM 1399 C C . HIS A 1 179 ? 26.512 -2.418 -5.953 1 59.42 179 HIS A C 1
ATOM 1401 O O . HIS A 1 179 ? 27.411 -1.574 -5.947 1 59.42 179 HIS A O 1
ATOM 1407 N N . ARG A 1 180 ? 25.552 -2.326 -5.225 1 59.49 180 ARG A N 1
ATOM 1408 C CA . ARG A 1 180 ? 25.36 -1.179 -4.344 1 59.49 180 ARG A CA 1
ATOM 1409 C C . ARG A 1 180 ? 26.369 -1.192 -3.201 1 59.49 180 ARG A C 1
ATOM 1411 O O . ARG A 1 180 ? 26.867 -0.14 -2.794 1 59.49 180 ARG A O 1
ATOM 1418 N N . ILE A 1 181 ? 26.575 -2.354 -2.743 1 57.79 181 ILE A N 1
ATOM 1419 C CA . ILE A 1 181 ? 27.531 -2.507 -1.652 1 57.79 181 ILE A CA 1
ATOM 1420 C C . ILE A 1 181 ? 28.936 -2.173 -2.147 1 57.79 181 ILE A C 1
ATOM 1422 O O . ILE A 1 181 ? 29.725 -1.558 -1.426 1 57.79 181 ILE A O 1
ATOM 1426 N N . GLU A 1 182 ? 29.179 -2.59 -3.355 1 55.91 182 GLU A N 1
ATOM 1427 C CA . GLU A 1 182 ? 30.494 -2.312 -3.925 1 55.91 182 GLU A CA 1
ATOM 1428 C C . GLU A 1 182 ? 30.677 -0.82 -4.192 1 55.91 182 GLU A C 1
ATOM 1430 O O . GLU A 1 182 ? 31.781 -0.29 -4.053 1 55.91 182 GLU A O 1
ATOM 1435 N N . HIS A 1 183 ? 29.589 -0.131 -4.733 1 50.39 183 HIS A N 1
ATOM 1436 C CA . HIS A 1 183 ? 29.703 1.278 -5.095 1 50.39 183 HIS A CA 1
ATOM 1437 C C . HIS A 1 183 ? 29.258 2.179 -3.947 1 50.39 183 HIS A C 1
ATOM 1439 O O . HIS A 1 183 ? 29.379 3.403 -4.031 1 50.39 183 HIS A O 1
ATOM 1445 N N . ARG A 1 184 ? 28.312 1.78 -3.216 1 46.98 184 ARG A N 1
ATOM 1446 C CA . ARG A 1 184 ? 28.038 2.635 -2.065 1 46.98 184 ARG A CA 1
ATOM 1447 C C . ARG A 1 184 ? 29.324 2.981 -1.322 1 46.98 184 ARG A C 1
ATOM 1449 O O . ARG A 1 184 ? 30.012 2.092 -0.814 1 46.98 184 ARG A O 1
ATOM 1456 N N . ASP A 1 185 ? 30 4.093 -1.606 1 37.36 185 ASP A N 1
ATOM 1457 C CA . ASP A 1 185 ? 30.88 4.927 -0.794 1 37.36 185 ASP A CA 1
ATOM 1458 C C . ASP A 1 185 ? 30.613 4.721 0.695 1 37.36 185 ASP A C 1
ATOM 1460 O O . ASP A 1 185 ? 29.572 4.183 1.075 1 37.36 185 ASP A O 1
ATOM 1464 N N . ASN A 1 186 ? 31.164 5.76 1.733 1 34.28 186 ASN A N 1
ATOM 1465 C CA . ASN A 1 186 ? 31.4 6.093 3.134 1 34.28 186 ASN A CA 1
ATOM 1466 C C . ASN A 1 186 ? 30.107 6.063 3.943 1 34.28 186 ASN A C 1
ATOM 1468 O O . ASN A 1 186 ? 30.082 6.493 5.097 1 34.28 186 ASN A O 1
ATOM 1472 N N . THR A 1 187 ? 28.907 6.293 3.412 1 33.85 187 THR A N 1
ATOM 1473 C CA . THR A 1 187 ? 27.9 6.71 4.382 1 33.85 187 THR A CA 1
ATOM 1474 C C . THR A 1 187 ? 27.373 5.511 5.165 1 33.85 187 THR A C 1
ATOM 1476 O O . THR A 1 187 ? 26.497 5.657 6.02 1 33.85 187 THR A O 1
ATOM 1479 N N . LEU A 1 188 ? 27.248 4.261 4.675 1 36.35 188 LEU A N 1
ATOM 1480 C CA . LEU A 1 188 ? 27.087 3.242 5.706 1 36.35 188 LEU A CA 1
ATOM 1481 C C . LEU A 1 188 ? 28.352 3.115 6.548 1 36.35 188 LEU A C 1
ATOM 1483 O O . LEU A 1 188 ? 29.457 3.033 6.007 1 36.35 188 LEU A O 1
ATOM 1487 N N . GLU A 1 189 ? 28.451 3.716 7.716 1 35.92 189 GLU A N 1
ATOM 1488 C CA . GLU A 1 189 ? 29.62 3.598 8.583 1 35.92 189 GLU A CA 1
ATOM 1489 C C . GLU A 1 189 ? 30.368 2.293 8.325 1 35.92 189 GLU A C 1
ATOM 1491 O O . GLU A 1 189 ? 29.755 1.228 8.23 1 35.92 189 GLU A O 1
ATOM 1496 N N . PRO A 1 190 ? 31.617 2.348 7.829 1 32.9 190 PRO A N 1
ATOM 1497 C CA . PRO A 1 190 ? 32.534 1.208 7.767 1 32.9 190 PRO A CA 1
ATOM 1498 C C . PRO A 1 190 ? 32.358 0.245 8.939 1 32.9 190 PRO A C 1
ATOM 1500 O O . PRO A 1 190 ? 32.221 0.68 10.085 1 32.9 190 PRO A O 1
ATOM 1503 N N . LEU A 1 191 ? 31.745 -0.969 8.905 1 33.14 191 LEU A N 1
ATOM 1504 C CA . LEU A 1 191 ? 32.22 -1.81 9.997 1 33.14 191 LEU A CA 1
ATOM 1505 C C . LEU A 1 191 ? 33.679 -1.507 10.323 1 33.14 191 LEU A C 1
ATOM 1507 O O . LEU A 1 191 ? 34.386 -0.901 9.516 1 33.14 191 LEU A O 1
ATOM 1511 N N . SER A 1 192 ? 34.334 -2.159 11.442 1 30.93 192 SER A N 1
ATOM 1512 C CA . SER A 1 192 ? 35.689 -1.982 11.956 1 30.93 192 SER A CA 1
ATOM 1513 C C . SER A 1 192 ? 36.705 -1.909 10.821 1 30.93 192 SER A C 1
ATOM 1515 O O . SER A 1 192 ? 36.516 -2.525 9.77 1 30.93 192 SER A O 1
ATOM 1517 N N . SER A 1 193 ? 37.628 -0.89 10.696 1 34.35 193 SER A N 1
ATOM 1518 C CA . SER A 1 193 ? 38.843 -0.498 9.99 1 34.35 193 SER A CA 1
ATOM 1519 C C . SER A 1 193 ? 39.669 -1.717 9.591 1 34.35 193 SER A C 1
ATOM 1521 O O . SER A 1 193 ? 40.425 -1.67 8.619 1 34.35 193 SER A O 1
ATOM 1523 N N . ASP A 1 194 ? 40.249 -2.519 10.603 1 34.46 194 ASP A N 1
ATOM 1524 C CA . ASP A 1 194 ? 41.477 -3.291 10.44 1 34.46 194 ASP A CA 1
ATOM 1525 C C . ASP A 1 194 ? 41.27 -4.455 9.474 1 34.46 194 ASP A C 1
ATOM 1527 O O . ASP A 1 194 ? 42.235 -5.095 9.05 1 34.46 194 ASP A O 1
ATOM 1531 N N . ALA A 1 195 ? 40.178 -5.317 9.684 1 35.45 195 ALA A N 1
ATOM 1532 C CA . ALA A 1 195 ? 40.305 -6.588 8.976 1 35.45 195 ALA A CA 1
ATOM 1533 C C . ALA A 1 195 ? 40.036 -6.414 7.483 1 35.45 195 ALA A C 1
ATOM 1535 O O . ALA A 1 195 ? 39.341 -5.48 7.076 1 35.45 195 ALA A O 1
ATOM 1536 N N . GLU A 1 196 ? 40.496 -7.1 6.466 1 38.81 196 GLU A N 1
ATOM 1537 C CA . GLU A 1 196 ? 40.383 -7.199 5.014 1 38.81 196 GLU A CA 1
ATOM 1538 C C . GLU A 1 196 ? 38.965 -6.881 4.548 1 38.81 196 GLU A C 1
ATOM 1540 O O . GLU A 1 196 ? 37.991 -7.334 5.152 1 38.81 196 GLU A O 1
ATOM 1545 N N . ALA A 1 197 ? 38.69 -5.705 3.948 1 42.24 197 ALA A N 1
ATOM 1546 C CA . ALA A 1 197 ? 37.436 -5.306 3.315 1 42.24 197 ALA A CA 1
ATOM 1547 C C . ALA A 1 197 ? 36.657 -6.524 2.827 1 42.24 197 ALA A C 1
ATOM 1549 O O . ALA A 1 197 ? 37.172 -7.325 2.043 1 42.24 197 ALA A O 1
ATOM 1550 N N . PRO A 1 198 ? 35.659 -7.077 3.657 1 49.53 198 PRO A N 1
ATOM 1551 C CA . PRO A 1 198 ? 35.006 -8.242 3.055 1 49.53 198 PRO A CA 1
ATOM 1552 C C . PRO A 1 198 ? 34.768 -8.075 1.556 1 49.53 198 PRO A C 1
ATOM 1554 O O . PRO A 1 198 ? 34.63 -6.949 1.07 1 49.53 198 PRO A O 1
ATOM 1557 N N . ASN A 1 199 ? 35.177 -9.023 0.702 1 58.44 199 ASN A N 1
ATOM 1558 C CA . ASN A 1 199 ? 34.84 -8.994 -0.717 1 58.44 199 ASN A CA 1
ATOM 1559 C C . ASN A 1 199 ? 33.348 -8.758 -0.934 1 58.44 199 ASN A C 1
ATOM 1561 O O . ASN A 1 199 ? 32.553 -8.886 -0.002 1 58.44 199 ASN A O 1
ATOM 1565 N N . SER A 1 200 ? 32.958 -8.133 -2.028 1 62.06 200 SER A N 1
ATOM 1566 C CA . SER A 1 200 ? 31.62 -7.71 -2.428 1 62.06 200 SER A CA 1
ATOM 1567 C C . SER A 1 200 ? 30.586 -8.79 -2.129 1 62.06 200 SER A C 1
ATOM 1569 O O . SER A 1 200 ? 29.484 -8.491 -1.665 1 62.06 200 SER A O 1
ATOM 1571 N N . ASP A 1 201 ? 31.075 -10.014 -2.197 1 67.2 201 ASP A N 1
ATOM 1572 C CA . ASP A 1 201 ? 30.155 -11.128 -1.992 1 67.2 201 ASP A CA 1
ATOM 1573 C C . ASP A 1 201 ? 29.854 -11.326 -0.508 1 67.2 201 ASP A C 1
ATOM 1575 O O . ASP A 1 201 ? 28.709 -11.581 -0.13 1 67.2 201 ASP A O 1
ATOM 1579 N N . GLU A 1 202 ? 30.903 -11.171 0.197 1 68.92 202 GLU A N 1
ATOM 1580 C CA . GLU A 1 202 ? 30.718 -11.353 1.633 1 68.92 202 GLU A CA 1
ATOM 1581 C C . GLU A 1 202 ? 29.832 -10.258 2.219 1 68.92 202 GLU A C 1
ATOM 1583 O O . GLU A 1 202 ? 28.979 -10.529 3.067 1 68.92 202 GLU A O 1
ATOM 1588 N N . ALA A 1 203 ? 30.108 -9.076 1.693 1 68.28 203 ALA A N 1
ATOM 1589 C CA . ALA A 1 203 ? 29.31 -7.946 2.161 1 68.28 203 ALA A CA 1
ATOM 1590 C C . ALA A 1 203 ? 27.836 -8.132 1.812 1 68.28 203 ALA A C 1
ATOM 1592 O O . ALA A 1 203 ? 26.956 -7.818 2.617 1 68.28 203 ALA A O 1
ATOM 1593 N N . LEU A 1 204 ? 27.668 -8.665 0.674 1 71.34 204 LEU A N 1
ATOM 1594 C CA . LEU A 1 204 ? 26.305 -8.944 0.233 1 71.34 204 LEU A CA 1
ATOM 1595 C C . LEU A 1 204 ? 25.655 -10.003 1.116 1 71.34 204 LEU A C 1
ATOM 1597 O O . LEU A 1 204 ? 24.503 -9.851 1.529 1 71.34 204 LEU A O 1
ATOM 1601 N N . ASP A 1 205 ? 26.441 -10.998 1.318 1 72.66 205 ASP A N 1
ATOM 1602 C CA . ASP A 1 205 ? 25.919 -12.089 2.136 1 72.66 205 ASP A CA 1
ATOM 1603 C C . ASP A 1 205 ? 25.546 -11.598 3.533 1 72.66 205 ASP A C 1
ATOM 1605 O O . ASP A 1 205 ? 24.507 -11.982 4.074 1 72.66 205 ASP A O 1
ATOM 1609 N N . GLU A 1 206 ? 26.366 -10.785 3.989 1 72.59 206 GLU A N 1
ATOM 1610 C CA . GLU A 1 206 ? 26.103 -10.248 5.32 1 72.59 206 GLU A CA 1
ATOM 1611 C C . GLU A 1 206 ? 24.853 -9.372 5.326 1 72.59 206 GLU A C 1
ATOM 1613 O O . GLU A 1 206 ? 24.042 -9.445 6.251 1 72.59 206 GLU A O 1
ATOM 1618 N N . PHE A 1 207 ? 24.767 -8.618 4.278 1 72.19 207 PHE A N 1
ATOM 1619 C CA . PHE A 1 207 ? 23.604 -7.746 4.16 1 72.19 207 PHE A CA 1
ATOM 1620 C C . PHE A 1 207 ? 22.322 -8.565 4.071 1 72.19 207 PHE A C 1
ATOM 1622 O O . PHE A 1 207 ? 21.347 -8.28 4.77 1 72.19 207 PHE A O 1
ATOM 1629 N N . LEU A 1 208 ? 22.448 -9.524 3.277 1 75.45 208 LEU A N 1
ATOM 1630 C CA . LEU A 1 208 ? 21.274 -10.367 3.077 1 75.45 208 LEU A CA 1
ATOM 1631 C C . LEU A 1 208 ? 20.935 -11.138 4.348 1 75.45 208 LEU A C 1
ATOM 1633 O O . LEU A 1 208 ? 19.76 -11.331 4.668 1 75.45 208 LEU A O 1
ATOM 1637 N N . GLU A 1 209 ? 21.937 -11.504 4.974 1 76 209 GLU A N 1
ATOM 1638 C CA . GLU A 1 209 ? 21.728 -12.257 6.207 1 76 209 GLU A CA 1
ATOM 1639 C C . GLU A 1 209 ? 20.974 -11.425 7.241 1 76 209 GLU A C 1
ATOM 1641 O O . GLU A 1 209 ? 20.186 -11.961 8.022 1 76 209 GLU A O 1
ATOM 1646 N N . ARG A 1 210 ? 21.272 -10.189 7.182 1 75.84 210 ARG A N 1
ATOM 1647 C CA . ARG A 1 210 ? 20.631 -9.27 8.117 1 75.84 210 ARG A CA 1
ATOM 1648 C C . ARG A 1 210 ? 19.113 -9.317 7.977 1 75.84 210 ARG A C 1
ATOM 1650 O O . ARG A 1 210 ? 18.389 -9.191 8.967 1 75.84 210 ARG A O 1
ATOM 1657 N N . PHE A 1 211 ? 18.712 -9.577 6.782 1 74.38 211 PHE A N 1
ATOM 1658 C CA . PHE A 1 211 ? 17.279 -9.46 6.541 1 74.38 211 PHE A CA 1
ATOM 1659 C C . PHE A 1 211 ? 16.649 -10.833 6.342 1 74.38 211 PHE A C 1
ATOM 1661 O O . PHE A 1 211 ? 15.45 -11.011 6.569 1 74.38 211 PHE A O 1
ATOM 1668 N N . LEU A 1 212 ? 17.442 -11.784 5.92 1 76.87 212 LEU A N 1
ATOM 1669 C CA . LEU A 1 212 ? 16.933 -13.139 5.738 1 76.87 212 LEU A CA 1
ATOM 1670 C C . LEU A 1 212 ? 16.901 -13.89 7.064 1 76.87 212 LEU A C 1
ATOM 1672 O O . LEU A 1 212 ? 16.07 -14.78 7.259 1 76.87 212 LEU A O 1
ATOM 1676 N N . ASN A 1 213 ? 17.838 -13.592 7.876 1 76.14 213 ASN A N 1
ATOM 1677 C CA . ASN A 1 213 ? 17.904 -14.101 9.242 1 76.14 213 ASN A CA 1
ATOM 1678 C C . ASN A 1 213 ? 18.14 -12.978 10.248 1 76.14 213 ASN A C 1
ATOM 1680 O O . ASN A 1 213 ? 19.171 -12.949 10.922 1 76.14 213 ASN A O 1
ATOM 1684 N N . PRO A 1 214 ? 17.175 -12.164 10.35 1 73.79 214 PRO A N 1
ATOM 1685 C CA . PRO A 1 214 ? 17.371 -10.913 11.087 1 73.79 214 PRO A CA 1
ATOM 1686 C C . PRO A 1 214 ? 17.5 -11.13 12.593 1 73.79 214 PRO A C 1
ATOM 1688 O O . PRO A 1 214 ? 16.83 -12.001 13.155 1 73.79 214 PRO A O 1
ATOM 1691 N N . ASP A 1 215 ? 18.484 -10.449 13.08 1 80.48 215 ASP A N 1
ATOM 1692 C CA . ASP A 1 215 ? 18.472 -10.218 14.521 1 80.48 215 ASP A CA 1
ATOM 1693 C C . ASP A 1 215 ? 17.467 -9.131 14.895 1 80.48 215 ASP A C 1
ATOM 1695 O O . ASP A 1 215 ? 17.796 -7.943 14.883 1 80.48 215 ASP A O 1
ATOM 1699 N N . ILE A 1 216 ? 16.323 -9.506 15.285 1 82.14 216 ILE A N 1
ATOM 1700 C CA . ILE A 1 216 ? 15.184 -8.611 15.457 1 82.14 216 ILE A CA 1
ATOM 1701 C C . ILE A 1 216 ? 15.496 -7.58 16.54 1 82.14 216 ILE A C 1
ATOM 1703 O O . ILE A 1 216 ? 15.128 -6.41 16.416 1 82.14 216 ILE A O 1
ATOM 1707 N N . GLN A 1 217 ? 16.164 -8.032 17.565 1 84.02 217 GLN A N 1
ATOM 1708 C CA . GLN A 1 217 ? 16.489 -7.106 18.644 1 84.02 217 GLN A CA 1
ATOM 1709 C C . GLN A 1 217 ? 17.387 -5.976 18.146 1 84.02 217 GLN A C 1
ATOM 1711 O O . GLN A 1 217 ? 17.195 -4.815 18.516 1 84.02 217 GLN A O 1
ATOM 1716 N N . SER A 1 218 ? 18.321 -6.369 17.351 1 85.83 218 SER A N 1
ATOM 1717 C CA . SER A 1 218 ? 19.209 -5.361 16.78 1 85.83 218 SER A CA 1
ATOM 1718 C C . SER A 1 218 ? 18.449 -4.412 15.86 1 85.83 218 SER A C 1
ATOM 1720 O O . SER A 1 218 ? 18.696 -3.205 15.863 1 85.83 218 SER A O 1
ATOM 1722 N N . LEU A 1 219 ? 17.622 -4.928 15.112 1 84.93 219 LEU A N 1
ATOM 1723 C CA . LEU A 1 219 ? 16.845 -4.113 14.185 1 84.93 219 LEU A CA 1
ATOM 1724 C C . LEU A 1 219 ? 15.906 -3.178 14.939 1 84.93 219 LEU A C 1
ATOM 1726 O O . LEU A 1 219 ? 15.711 -2.029 14.536 1 84.93 219 LEU A O 1
ATOM 1730 N N . VAL A 1 220 ? 15.371 -3.67 16.02 1 87.53 220 VAL A N 1
ATOM 1731 C CA . VAL A 1 220 ? 14.489 -2.852 16.847 1 87.53 220 VAL A CA 1
ATOM 1732 C C . VAL A 1 220 ? 15.278 -1.696 17.456 1 87.53 220 VAL A C 1
ATOM 1734 O O . VAL A 1 220 ? 14.789 -0.565 17.515 1 87.53 220 VAL A O 1
ATOM 1737 N N . SER A 1 221 ? 16.428 -1.98 17.885 1 89.35 221 SER A N 1
ATOM 1738 C CA . SER A 1 221 ? 17.286 -0.937 18.439 1 89.35 221 SER A CA 1
ATOM 1739 C C . SER A 1 221 ? 17.608 0.126 17.394 1 89.35 221 SER A C 1
ATOM 1741 O O . SER A 1 221 ? 17.565 1.323 17.686 1 89.35 221 SER A O 1
ATOM 1743 N N . GLU A 1 222 ? 17.941 -0.343 16.25 1 87.39 222 GLU A N 1
ATOM 1744 C CA . GLU A 1 222 ? 18.222 0.58 15.154 1 87.39 222 GLU A CA 1
ATOM 1745 C C . GLU A 1 222 ? 17.001 1.433 14.824 1 87.39 222 GLU A C 1
ATOM 1747 O O . GLU A 1 222 ? 17.122 2.639 14.598 1 87.39 222 GLU A O 1
ATOM 1752 N N . LEU A 1 223 ? 15.908 0.818 14.797 1 86.62 223 LEU A N 1
ATOM 1753 C CA . LEU A 1 223 ? 14.657 1.513 14.516 1 86.62 223 LEU A CA 1
ATOM 1754 C C . LEU A 1 223 ? 14.373 2.572 15.575 1 86.62 223 LEU A C 1
ATOM 1756 O O . LEU A 1 223 ? 13.955 3.685 15.25 1 86.62 223 LEU A O 1
ATOM 1760 N N . SER A 1 224 ? 14.58 2.218 16.801 1 85.95 224 SER A N 1
ATOM 1761 C CA . SER A 1 224 ? 14.32 3.121 17.917 1 85.95 224 SER A CA 1
ATOM 1762 C C . SER A 1 224 ? 15.247 4.331 17.878 1 85.95 224 SER A C 1
ATOM 1764 O O . SER A 1 224 ? 14.897 5.404 18.375 1 85.95 224 SER A O 1
ATOM 1766 N N . GLU A 1 225 ? 16.396 4.174 17.268 1 85.45 225 GLU A N 1
ATOM 1767 C CA . GLU A 1 225 ? 17.337 5.28 17.12 1 85.45 225 GLU A CA 1
ATOM 1768 C C . GLU A 1 225 ? 16.883 6.248 16.031 1 85.45 225 GLU A C 1
ATOM 1770 O O . GLU A 1 225 ? 17.219 7.434 16.069 1 85.45 225 GLU A O 1
ATOM 1775 N N . GLN A 1 226 ? 16.143 5.723 15.175 1 79.48 226 GLN A N 1
ATOM 1776 C CA . GLN A 1 226 ? 15.73 6.518 14.024 1 79.48 226 GLN A CA 1
ATOM 1777 C C . GLN A 1 226 ? 14.411 7.236 14.296 1 79.48 226 GLN A C 1
ATOM 1779 O O . GLN A 1 226 ? 14.043 8.164 13.573 1 79.48 226 GLN A O 1
ATOM 1784 N N . MET A 1 227 ? 13.723 6.841 15.307 1 79.11 227 MET A N 1
ATOM 1785 C CA . MET A 1 227 ? 12.4 7.391 15.586 1 79.11 227 MET A CA 1
ATOM 1786 C C . MET A 1 227 ? 12.367 8.063 16.955 1 79.11 227 MET A C 1
ATOM 1788 O O . MET A 1 227 ? 13.286 7.891 17.757 1 79.11 227 MET A O 1
ATOM 1792 N N . ASP A 1 228 ? 11.339 8.857 17.123 1 76.46 228 ASP A N 1
ATOM 1793 C CA . ASP A 1 228 ? 11.132 9.523 18.406 1 76.46 228 ASP A CA 1
ATOM 1794 C C . ASP A 1 228 ? 10.957 8.505 19.531 1 76.46 228 ASP A C 1
ATOM 1796 O O . ASP A 1 228 ? 10.469 7.396 19.301 1 76.46 228 ASP A O 1
ATOM 1800 N N . THR A 1 229 ? 11.335 8.849 20.712 1 78.45 229 THR A N 1
ATOM 1801 C CA . THR A 1 229 ? 11.313 7.977 21.881 1 78.45 229 THR A CA 1
ATOM 1802 C C . THR A 1 229 ? 9.889 7.524 22.191 1 78.45 229 THR A C 1
ATOM 1804 O O . THR A 1 229 ? 9.684 6.453 22.765 1 78.45 229 THR A O 1
ATOM 1807 N N . ARG A 1 230 ? 8.983 8.284 21.782 1 74.81 230 ARG A N 1
ATOM 1808 C CA . ARG A 1 230 ? 7.593 7.941 22.061 1 74.81 230 ARG A CA 1
ATOM 1809 C C . ARG A 1 230 ? 7.187 6.664 21.333 1 74.81 230 ARG A C 1
ATOM 1811 O O . ARG A 1 230 ? 6.207 6.015 21.706 1 74.81 230 ARG A O 1
ATOM 1818 N N . TYR A 1 231 ? 8.038 6.255 20.401 1 77.26 231 TYR A N 1
ATOM 1819 C CA . TYR A 1 231 ? 7.684 5.097 19.587 1 77.26 231 TYR A CA 1
ATOM 1820 C C . TYR A 1 231 ? 8.45 3.859 20.038 1 77.26 231 TYR A C 1
ATOM 1822 O O . TYR A 1 231 ? 8.356 2.801 19.412 1 77.26 231 TYR A O 1
ATOM 1830 N N . ARG A 1 232 ? 9.153 3.953 21.088 1 81.59 232 ARG A N 1
ATOM 1831 C CA . ARG A 1 232 ? 9.99 2.844 21.534 1 81.59 232 ARG A CA 1
ATOM 1832 C C . ARG A 1 232 ? 9.151 1.603 21.817 1 81.59 232 ARG A C 1
ATOM 1834 O O . ARG A 1 232 ? 9.504 0.499 21.397 1 81.59 232 ARG A O 1
ATOM 1841 N N . ALA A 1 233 ? 8.068 1.751 22.527 1 78.45 233 ALA A N 1
ATOM 1842 C CA . ALA A 1 233 ? 7.195 0.624 22.847 1 78.45 233 ALA A CA 1
ATOM 1843 C C . ALA A 1 233 ? 6.624 -0.004 21.579 1 78.45 233 ALA A C 1
ATOM 1845 O O . ALA A 1 233 ? 6.533 -1.23 21.473 1 78.45 233 ALA A O 1
ATOM 1846 N N . LEU A 1 234 ? 6.256 0.788 20.705 1 78.23 234 LEU A N 1
ATOM 1847 C CA . LEU A 1 234 ? 5.75 0.312 19.422 1 78.23 234 LEU A CA 1
ATOM 1848 C C . LEU A 1 234 ? 6.811 -0.5 18.687 1 78.23 234 LEU A C 1
ATOM 1850 O O . LEU A 1 234 ? 6.526 -1.586 18.176 1 78.23 234 LEU A O 1
ATOM 1854 N N . ASN A 1 235 ? 8.018 0.022 18.661 1 82.61 235 ASN A N 1
ATOM 1855 C CA . ASN A 1 235 ? 9.119 -0.661 17.991 1 82.61 235 ASN A CA 1
ATOM 1856 C C . ASN A 1 235 ? 9.357 -2.05 18.576 1 82.61 235 ASN A C 1
ATOM 1858 O O . ASN A 1 235 ? 9.587 -3.009 17.837 1 82.61 235 ASN A O 1
ATOM 1862 N N . GLU A 1 236 ? 9.293 -2.141 19.795 1 81.47 236 GLU A N 1
ATOM 1863 C CA . GLU A 1 236 ? 9.496 -3.42 20.468 1 81.47 236 GLU A CA 1
ATOM 1864 C C . GLU A 1 236 ? 8.397 -4.415 20.107 1 81.47 236 GLU A C 1
ATOM 1866 O O . GLU A 1 236 ? 8.663 -5.605 19.927 1 81.47 236 GLU A O 1
ATOM 1871 N N . ARG A 1 237 ? 7.294 -3.97 20.019 1 78.83 237 ARG A N 1
ATOM 1872 C CA . ARG A 1 237 ? 6.175 -4.843 19.68 1 78.83 237 ARG A CA 1
ATOM 1873 C C . ARG A 1 237 ? 6.261 -5.306 18.23 1 78.83 237 ARG A C 1
ATOM 1875 O O . ARG A 1 237 ? 5.915 -6.446 17.915 1 78.83 237 ARG A O 1
ATOM 1882 N N . ILE A 1 238 ? 6.58 -4.419 17.435 1 80.46 238 ILE A N 1
ATOM 1883 C CA . ILE A 1 238 ? 6.771 -4.793 16.037 1 80.46 238 ILE A CA 1
ATOM 1884 C C . ILE A 1 238 ? 7.86 -5.858 15.932 1 80.46 238 ILE A C 1
ATOM 1886 O O . ILE A 1 238 ? 7.722 -6.823 15.177 1 80.46 238 ILE A O 1
ATOM 1890 N N . GLY A 1 239 ? 8.936 -5.601 16.682 1 79.54 239 GLY A N 1
ATOM 1891 C CA . GLY A 1 239 ? 9.985 -6.607 16.737 1 79.54 239 GLY A CA 1
ATOM 1892 C C . GLY A 1 239 ? 9.483 -7.97 17.173 1 79.54 239 GLY A C 1
ATOM 1893 O O . GLY A 1 239 ? 9.857 -8.991 16.591 1 79.54 239 GLY A O 1
ATOM 1894 N N . ALA A 1 240 ? 8.646 -7.983 18.13 1 77.16 240 ALA A N 1
ATOM 1895 C CA . ALA A 1 240 ? 8.101 -9.234 18.65 1 77.16 240 ALA A CA 1
ATOM 1896 C C . ALA A 1 240 ? 7.249 -9.94 17.6 1 77.16 240 ALA A C 1
ATOM 1898 O O . ALA A 1 240 ? 7.254 -11.17 17.511 1 77.16 240 ALA A O 1
ATOM 1899 N N . LEU A 1 241 ? 6.578 -9.203 16.903 1 75.48 241 LEU A N 1
ATOM 1900 C CA . LEU A 1 241 ? 5.748 -9.759 15.84 1 75.48 241 LEU A CA 1
ATOM 1901 C C . LEU A 1 241 ? 6.607 -10.446 14.784 1 75.48 241 LEU A C 1
ATOM 1903 O O . LEU A 1 241 ? 6.252 -11.519 14.29 1 75.48 241 LEU A O 1
ATOM 1907 N N . LEU A 1 242 ? 7.712 -9.852 14.499 1 74.83 242 LEU A N 1
ATOM 1908 C CA . LEU A 1 242 ? 8.535 -10.358 13.406 1 74.83 242 LEU A CA 1
ATOM 1909 C C . LEU A 1 242 ? 9.46 -11.469 13.891 1 74.83 242 LEU A C 1
ATOM 1911 O O . LEU A 1 242 ? 9.99 -12.237 13.085 1 74.83 242 LEU A O 1
ATOM 1915 N N . GLU A 1 243 ? 9.784 -11.448 15.168 1 70.48 243 GLU A N 1
ATOM 1916 C CA . GLU A 1 243 ? 10.666 -12.471 15.722 1 70.48 243 GLU A CA 1
ATOM 1917 C C . GLU A 1 243 ? 10.114 -13.871 15.47 1 70.48 243 GLU A C 1
ATOM 1919 O O . GLU A 1 243 ? 10.875 -14.809 15.226 1 70.48 243 GLU A O 1
ATOM 1924 N N . ASP A 1 244 ? 8.864 -13.962 15.747 1 60.07 244 ASP A N 1
ATOM 1925 C CA . ASP A 1 244 ? 8.35 -15.298 15.461 1 60.07 244 ASP A CA 1
ATOM 1926 C C . ASP A 1 244 ? 8.195 -15.517 13.958 1 60.07 244 ASP A C 1
ATOM 1928 O O . ASP A 1 244 ? 7.101 -15.361 13.412 1 60.07 244 ASP A O 1
ATOM 1932 N N . TYR A 1 245 ? 9.293 -15.124 13.26 1 52.04 245 TYR A N 1
ATOM 1933 C CA . TYR A 1 245 ? 9.776 -14.883 11.905 1 52.04 245 TYR A CA 1
ATOM 1934 C C . TYR A 1 245 ? 9.083 -15.804 10.907 1 52.04 245 TYR A C 1
ATOM 1936 O O . TYR A 1 245 ? 8.97 -15.474 9.724 1 52.04 245 TYR A O 1
ATOM 1944 N N . ALA A 1 246 ? 8.787 -16.974 11.356 1 52.42 246 ALA A N 1
ATOM 1945 C CA . ALA A 1 246 ? 8.559 -17.916 10.264 1 52.42 246 ALA A CA 1
ATOM 1946 C C . ALA A 1 246 ? 7.496 -17.395 9.301 1 52.42 246 ALA A C 1
ATOM 1948 O O . ALA A 1 246 ? 7.529 -17.697 8.106 1 52.42 246 ALA A O 1
ATOM 1949 N N . ILE A 1 247 ? 6.776 -16.531 9.824 1 52.77 247 ILE A N 1
ATOM 1950 C CA . ILE A 1 247 ? 5.637 -16.284 8.947 1 52.77 247 ILE A CA 1
ATOM 1951 C C . ILE A 1 247 ? 5.983 -15.177 7.953 1 52.77 247 ILE A C 1
ATOM 1953 O O . ILE A 1 247 ? 5.503 -15.182 6.817 1 52.77 247 ILE A O 1
ATOM 1957 N N . VAL A 1 248 ? 6.961 -14.24 8.349 1 63.37 248 VAL A N 1
ATOM 1958 C CA . VAL A 1 248 ? 7.323 -13.255 7.336 1 63.37 248 VAL A CA 1
ATOM 1959 C C . VAL A 1 248 ? 8.763 -13.485 6.882 1 63.37 248 VAL A C 1
ATOM 1961 O O . VAL A 1 248 ? 9.596 -12.578 6.952 1 63.37 248 VAL A O 1
ATOM 1964 N N . GLN A 1 249 ? 9.034 -14.66 6.644 1 76.6 249 GLN A N 1
ATOM 1965 C CA . GLN A 1 249 ? 10.359 -14.967 6.116 1 76.6 249 GLN A CA 1
ATOM 1966 C C . GLN A 1 249 ? 10.433 -14.685 4.618 1 76.6 249 GLN A C 1
ATOM 1968 O O . GLN A 1 249 ? 9.484 -14.962 3.881 1 76.6 249 GLN A O 1
ATOM 1973 N N . PHE A 1 250 ? 11.55 -13.992 4.35 1 84.4 250 PHE A N 1
ATOM 1974 C CA . PHE A 1 250 ? 11.781 -13.692 2.942 1 84.4 250 PHE A CA 1
ATOM 1975 C C . PHE A 1 250 ? 12.716 -14.72 2.316 1 84.4 250 PHE A C 1
ATOM 1977 O O . PHE A 1 250 ? 13.688 -15.146 2.944 1 84.4 250 PHE A O 1
ATOM 1984 N N . VAL A 1 251 ? 12.326 -15.181 1.177 1 89.01 251 VAL A N 1
ATOM 1985 C CA . VAL A 1 251 ? 13.185 -16.046 0.376 1 89.01 251 VAL A CA 1
ATOM 1986 C C . VAL A 1 251 ? 13.901 -15.219 -0.69 1 89.01 251 VAL A C 1
ATOM 1988 O O . VAL A 1 251 ? 13.26 -14.506 -1.466 1 89.01 251 VAL A O 1
ATOM 1991 N N . PRO A 1 252 ? 15.226 -15.281 -0.674 1 88.55 252 PRO A N 1
ATOM 1992 C CA . PRO A 1 252 ? 15.931 -14.528 -1.714 1 88.55 252 PRO A CA 1
ATOM 1993 C C . PRO A 1 252 ? 15.73 -15.118 -3.108 1 88.55 252 PRO A C 1
ATOM 1995 O O . PRO A 1 252 ? 15.634 -16.339 -3.258 1 88.55 252 PRO A O 1
ATOM 1998 N N . TYR A 1 253 ? 15.74 -14.224 -4.057 1 91.5 253 TYR A N 1
ATOM 1999 C CA . TYR A 1 253 ? 15.506 -14.61 -5.444 1 91.5 253 TYR A CA 1
ATOM 2000 C C . TYR A 1 253 ? 16.318 -13.74 -6.396 1 91.5 253 TYR A C 1
ATOM 2002 O O . TYR A 1 253 ? 16.457 -12.534 -6.18 1 91.5 253 TYR A O 1
ATOM 2010 N N . SER A 1 254 ? 16.927 -14.453 -7.336 1 89.11 254 SER A N 1
ATOM 2011 C CA . SER A 1 254 ? 17.541 -13.807 -8.492 1 89.11 254 SER A CA 1
ATOM 2012 C C . SER A 1 254 ? 17.089 -14.459 -9.794 1 89.11 254 SER A C 1
ATOM 2014 O O . SER A 1 254 ? 17.127 -15.685 -9.926 1 89.11 254 SER A O 1
ATOM 2016 N N . ALA A 1 255 ? 16.698 -13.634 -10.757 1 88.53 255 ALA A N 1
ATOM 2017 C CA . ALA A 1 255 ? 16.205 -14.137 -12.036 1 88.53 255 ALA A CA 1
ATOM 2018 C C . ALA A 1 255 ? 17.311 -14.85 -12.808 1 88.53 255 ALA A C 1
ATOM 2020 O O . ALA A 1 255 ? 17.034 -15.666 -13.69 1 88.53 255 ALA A O 1
ATOM 2021 N N . THR A 1 256 ? 18.516 -14.562 -12.471 1 86.54 256 THR A N 1
ATOM 2022 C CA . THR A 1 256 ? 19.638 -15.149 -13.196 1 86.54 256 THR A CA 1
ATOM 2023 C C . THR A 1 256 ? 20.125 -16.418 -12.504 1 86.54 256 THR A C 1
ATOM 2025 O O . THR A 1 256 ? 20.996 -17.12 -13.023 1 86.54 256 THR A O 1
ATOM 2028 N N . ASP A 1 257 ? 19.563 -16.687 -11.329 1 89.24 257 ASP A N 1
ATOM 2029 C CA . ASP A 1 257 ? 19.954 -17.874 -10.574 1 89.24 257 ASP A CA 1
ATOM 2030 C C . ASP A 1 257 ? 18.884 -18.959 -10.663 1 89.24 257 ASP A C 1
ATOM 2032 O O . ASP A 1 257 ? 17.916 -18.948 -9.9 1 89.24 257 ASP A O 1
ATOM 2036 N N . GLU A 1 258 ? 19.105 -19.938 -11.442 1 89.76 258 GLU A N 1
ATOM 2037 C CA . GLU A 1 258 ? 18.147 -21.011 -11.69 1 89.76 258 GLU A CA 1
ATOM 2038 C C . GLU A 1 258 ? 17.801 -21.752 -10.401 1 89.76 258 GLU A C 1
ATOM 2040 O O . GLU A 1 258 ? 16.668 -22.203 -10.223 1 89.76 258 GLU A O 1
ATOM 2045 N N . ASP A 1 259 ? 18.745 -21.888 -9.561 1 91.07 259 ASP A N 1
ATOM 2046 C CA . ASP A 1 259 ? 18.508 -22.602 -8.309 1 91.07 259 ASP A CA 1
ATOM 2047 C C . ASP A 1 259 ? 17.505 -21.855 -7.433 1 91.07 259 ASP A C 1
ATOM 2049 O O . ASP A 1 259 ? 16.672 -22.474 -6.768 1 91.07 259 ASP A O 1
ATOM 2053 N N . SER A 1 260 ? 17.626 -20.592 -7.443 1 92.35 260 SER A N 1
ATOM 2054 C CA . SER A 1 260 ? 16.701 -19.805 -6.634 1 92.35 260 SER A CA 1
ATOM 2055 C C . SER A 1 260 ? 15.278 -19.897 -7.175 1 92.35 260 SER A C 1
ATOM 2057 O O . SER A 1 260 ? 14.316 -19.927 -6.404 1 92.35 260 SER A O 1
ATOM 2059 N N . ILE A 1 261 ? 15.135 -20.005 -8.452 1 93.97 261 ILE A N 1
ATOM 2060 C CA . ILE A 1 261 ? 13.823 -20.133 -9.076 1 93.97 261 ILE A CA 1
ATOM 2061 C C . ILE A 1 261 ? 13.217 -21.491 -8.73 1 93.97 261 ILE A C 1
ATOM 2063 O O . ILE A 1 261 ? 12.034 -21.583 -8.395 1 93.97 261 ILE A O 1
ATOM 2067 N N . GLY A 1 262 ? 14.044 -22.466 -8.889 1 93.92 262 GLY A N 1
ATOM 2068 C CA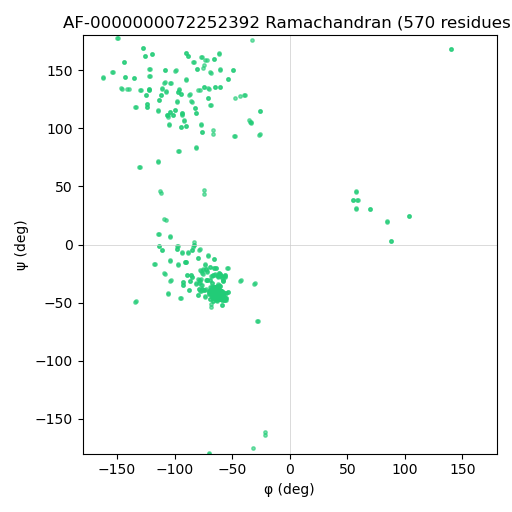 . GLY A 1 262 ? 13.595 -23.805 -8.544 1 93.92 262 GLY A CA 1
ATOM 2069 C C . GLY A 1 262 ? 13.144 -23.931 -7.101 1 93.92 262 GLY A C 1
ATOM 2070 O O . GLY A 1 262 ? 12.137 -24.58 -6.814 1 93.92 262 GLY A O 1
ATOM 2071 N N . GLU A 1 263 ? 13.891 -23.31 -6.239 1 93.17 263 GLU A N 1
ATOM 2072 C CA . GLU A 1 263 ? 13.537 -23.327 -4.823 1 93.17 263 GLU A CA 1
ATOM 2073 C C . GLU A 1 263 ? 12.186 -22.659 -4.584 1 93.17 263 GLU A C 1
ATOM 2075 O O . GLU A 1 263 ? 11.365 -23.163 -3.815 1 93.17 263 GLU A O 1
ATOM 2080 N N . LEU A 1 264 ? 11.948 -21.585 -5.184 1 94.23 264 LEU A N 1
ATOM 2081 C CA . LEU A 1 264 ? 10.687 -20.869 -5.022 1 94.23 264 LEU A CA 1
ATOM 2082 C C . LEU A 1 264 ? 9.523 -21.689 -5.569 1 94.23 264 LEU A C 1
ATOM 2084 O O . LEU A 1 264 ? 8.445 -21.722 -4.969 1 94.23 264 LEU A O 1
ATOM 2088 N N . LEU A 1 265 ? 9.768 -22.288 -6.732 1 93.56 265 LEU A N 1
ATOM 2089 C CA . LEU A 1 265 ? 8.728 -23.14 -7.299 1 93.56 265 LEU A CA 1
ATOM 2090 C C . LEU A 1 265 ? 8.398 -24.294 -6.358 1 93.56 265 LEU A C 1
ATOM 2092 O O . LEU A 1 265 ? 7.227 -24.627 -6.164 1 93.56 265 LEU A O 1
ATOM 2096 N N . LEU A 1 266 ? 9.424 -24.857 -5.804 1 92.45 266 LEU A N 1
ATOM 2097 C CA . LEU A 1 266 ? 9.227 -25.958 -4.867 1 92.45 266 LEU A CA 1
ATOM 2098 C C . LEU A 1 266 ? 8.419 -25.504 -3.657 1 92.45 266 LEU A C 1
ATOM 2100 O O . LEU A 1 266 ? 7.498 -26.2 -3.222 1 92.45 266 LEU A O 1
ATOM 2104 N N . ARG A 1 267 ? 8.736 -24.42 -3.119 1 92.57 267 ARG A N 1
ATOM 2105 C CA . ARG A 1 267 ? 8.027 -23.886 -1.961 1 92.57 267 ARG A CA 1
ATOM 2106 C C . ARG A 1 267 ? 6.577 -23.564 -2.306 1 92.57 267 ARG A C 1
ATOM 2108 O O . ARG A 1 267 ? 5.673 -23.813 -1.506 1 92.57 267 ARG A O 1
ATOM 2115 N N . ALA A 1 268 ? 6.358 -22.961 -3.424 1 93.28 268 ALA A N 1
ATOM 2116 C CA . ALA A 1 268 ? 5 -22.67 -3.874 1 93.28 268 ALA A CA 1
ATOM 2117 C C . ALA A 1 268 ? 4.188 -23.952 -4.035 1 93.28 268 ALA A C 1
ATOM 2119 O O . ALA A 1 268 ? 3.024 -24.012 -3.631 1 93.28 268 ALA A O 1
ATOM 2120 N N . ASN A 1 269 ? 4.82 -24.99 -4.63 1 91.18 269 ASN A N 1
ATOM 2121 C CA . ASN A 1 269 ? 4.158 -26.279 -4.802 1 91.18 269 ASN A CA 1
ATOM 2122 C C . ASN A 1 269 ? 3.747 -26.881 -3.462 1 91.18 269 ASN A C 1
ATOM 2124 O O . ASN A 1 269 ? 2.666 -27.461 -3.343 1 91.18 269 ASN A O 1
ATOM 2128 N N . LEU A 1 270 ? 4.613 -26.726 -2.507 1 90.34 270 LEU A N 1
ATOM 2129 C CA . LEU A 1 270 ? 4.31 -27.231 -1.173 1 90.34 270 LEU A CA 1
ATOM 2130 C C . LEU A 1 270 ? 3.118 -26.496 -0.57 1 90.34 270 LEU A C 1
ATOM 2132 O O . LEU A 1 270 ? 2.232 -27.119 0.019 1 90.34 270 LEU A O 1
ATOM 2136 N N . LEU A 1 271 ? 3.081 -25.232 -0.75 1 88.34 271 LEU A N 1
ATOM 2137 C CA . LEU A 1 271 ? 1.97 -24.429 -0.251 1 88.34 271 LEU A CA 1
ATOM 2138 C C . LEU A 1 271 ? 0.66 -24.841 -0.915 1 88.34 271 LEU A C 1
ATOM 2140 O O . LEU A 1 271 ? -0.39 -24.854 -0.269 1 88.34 271 LEU A O 1
ATOM 2144 N N . LEU A 1 272 ? 0.772 -25.178 -2.168 1 90.25 272 LEU A N 1
ATOM 2145 C CA . LEU A 1 272 ? -0.409 -25.504 -2.961 1 90.25 272 LEU A CA 1
ATOM 2146 C C . LEU A 1 272 ? -0.752 -26.985 -2.841 1 90.25 272 LEU A C 1
ATOM 2148 O O . LEU A 1 272 ? -1.774 -27.434 -3.365 1 90.25 272 LEU A O 1
ATOM 2152 N N . GLN A 1 273 ? 0.132 -27.765 -2.182 1 87.11 273 GLN A N 1
ATOM 2153 C CA . GLN A 1 273 ? -0.013 -29.215 -2.119 1 87.11 273 GLN A CA 1
ATOM 2154 C C . GLN A 1 273 ? -0.111 -29.819 -3.518 1 87.11 273 GLN A C 1
ATOM 2156 O O . GLN A 1 273 ? -0.973 -30.661 -3.777 1 87.11 273 GLN A O 1
ATOM 2161 N N . TYR A 1 274 ? 0.654 -29.246 -4.335 1 78.78 274 TYR A N 1
ATOM 2162 C CA . TYR A 1 274 ? 0.662 -29.603 -5.749 1 78.78 274 TYR A CA 1
ATOM 2163 C C . TYR A 1 274 ? 0.984 -31.081 -5.937 1 78.78 274 TYR A C 1
ATOM 2165 O O . TYR A 1 274 ? 0.331 -31.769 -6.725 1 78.78 274 TYR A O 1
ATOM 2173 N N . ASP A 1 275 ? 2 -31.617 -5.261 1 70.08 275 ASP A N 1
ATOM 2174 C CA . ASP A 1 275 ? 2.486 -32.98 -5.453 1 70.08 275 ASP A CA 1
ATOM 2175 C C . ASP A 1 275 ? 1.569 -33.992 -4.77 1 70.08 275 ASP A C 1
ATOM 2177 O O . ASP A 1 275 ? 1.56 -35.171 -5.129 1 70.08 275 ASP A O 1
ATOM 2181 N N . ASP A 1 276 ? 0.957 -33.568 -3.719 1 65.65 276 ASP A N 1
ATOM 2182 C CA . ASP A 1 276 ? 0.028 -34.496 -3.082 1 65.65 276 ASP A CA 1
ATOM 2183 C C . ASP A 1 276 ? -1.058 -34.944 -4.059 1 65.65 276 ASP A C 1
ATOM 2185 O O . ASP A 1 276 ? -1.486 -36.099 -4.032 1 65.65 276 ASP A O 1
ATOM 2189 N N . ASP A 1 277 ? -1.395 -34.121 -4.943 1 57.04 277 ASP A N 1
ATOM 2190 C CA . ASP A 1 277 ? -2.475 -34.444 -5.87 1 57.04 277 ASP A CA 1
ATOM 2191 C C . ASP A 1 277 ? -1.951 -35.223 -7.074 1 57.04 277 ASP A C 1
ATOM 2193 O O . ASP A 1 277 ? -2.658 -36.067 -7.629 1 57.04 277 ASP A O 1
ATOM 2197 N N . ARG A 1 278 ? -0.733 -34.963 -7.449 1 56.7 278 ARG A N 1
ATOM 2198 C CA . ARG A 1 278 ? -0.18 -35.701 -8.579 1 56.7 278 ARG A CA 1
ATOM 2199 C C . ARG A 1 278 ? 0.145 -37.139 -8.189 1 56.7 278 ARG A C 1
ATOM 2201 O O . ARG A 1 278 ? -0.012 -38.058 -8.996 1 56.7 278 ARG A O 1
ATOM 2208 N N . ASP A 1 279 ? 0.669 -37.309 -6.961 1 47.63 279 ASP A N 1
ATOM 2209 C CA . ASP A 1 279 ? 0.935 -38.681 -6.541 1 47.63 279 ASP A CA 1
ATOM 2210 C C . ASP A 1 279 ? -0.356 -39.493 -6.466 1 47.63 279 ASP A C 1
ATOM 2212 O O . ASP A 1 279 ? -0.366 -40.684 -6.782 1 47.63 279 ASP A O 1
ATOM 2216 N N . VAL A 1 280 ? -1.429 -38.906 -6.073 1 47.04 280 VAL A N 1
ATOM 2217 C CA . VAL A 1 280 ? -2.664 -39.672 -5.943 1 47.04 280 VAL A CA 1
ATOM 2218 C C . VAL A 1 280 ? -3.165 -40.085 -7.325 1 47.04 280 VAL A C 1
ATOM 2220 O O . VAL A 1 280 ? -3.737 -41.165 -7.488 1 47.04 280 VAL A O 1
ATOM 2223 N N . ARG A 1 281 ? -2.969 -39.226 -8.219 1 47.98 281 ARG A N 1
ATOM 2224 C CA . ARG A 1 281 ? -3.463 -39.578 -9.547 1 47.98 281 ARG A CA 1
ATOM 2225 C C . ARG A 1 281 ? -2.641 -40.71 -10.154 1 47.98 281 ARG A C 1
ATOM 2227 O O . ARG A 1 281 ? -3.113 -41.418 -11.045 1 47.98 281 ARG A O 1
ATOM 2234 N N . ILE A 1 282 ? -1.446 -40.699 -9.767 1 48.73 282 ILE A N 1
ATOM 2235 C CA . ILE A 1 282 ? -0.63 -41.769 -10.33 1 48.73 282 ILE A CA 1
ATOM 2236 C C . ILE A 1 282 ? -0.907 -43.075 -9.588 1 48.73 282 ILE A C 1
ATOM 2238 O O . ILE A 1 282 ? -0.783 -44.16 -10.161 1 48.73 282 ILE A O 1
ATOM 2242 N N . HIS A 1 283 ? -1.101 -43.074 -8.254 1 40.15 283 HIS A N 1
ATOM 2243 C CA . HIS A 1 283 ? -1.367 -44.33 -7.562 1 40.15 283 HIS A CA 1
ATOM 2244 C C . HIS A 1 283 ? -2.77 -44.346 -6.966 1 40.15 283 HIS A C 1
ATOM 2246 O O . HIS A 1 283 ? -2.941 -44.129 -5.765 1 40.15 283 HIS A O 1
ATOM 2252 N N . PRO A 1 284 ? -3.799 -44.445 -7.812 1 46.26 284 PRO A N 1
ATOM 2253 C CA . PRO A 1 284 ? -5.165 -44.532 -7.292 1 46.26 284 PRO A CA 1
ATOM 2254 C C . PRO A 1 284 ? -5.354 -45.693 -6.319 1 46.26 284 PRO A C 1
ATOM 2256 O O . PRO A 1 284 ? -6.304 -45.695 -5.531 1 46.26 284 PRO A O 1
ATOM 2259 N N . GLU A 1 285 ? -4.592 -46.732 -6.406 1 45.25 285 GLU A N 1
ATOM 2260 C CA . GLU A 1 285 ? -4.832 -47.989 -5.705 1 45.25 285 GLU A CA 1
ATOM 2261 C C . GLU A 1 285 ? -4.54 -47.854 -4.213 1 45.25 285 GLU A C 1
ATOM 2263 O O . GLU A 1 285 ? -4.841 -48.759 -3.432 1 45.25 285 GLU A O 1
ATOM 2268 N N . LEU A 1 286 ? -3.755 -46.873 -3.855 1 38.27 286 LEU A N 1
ATOM 2269 C CA . LEU A 1 286 ? -3.355 -46.979 -2.456 1 38.27 286 LEU A CA 1
ATOM 2270 C C . LEU A 1 286 ? -4.419 -46.384 -1.539 1 38.27 286 LEU A C 1
ATOM 2272 O O . LEU A 1 286 ? -4.221 -46.297 -0.325 1 38.27 286 LEU A O 1
ATOM 2276 N N . ASP A 1 287 ? -5.574 -45.793 -1.933 1 32.71 287 ASP A N 1
ATOM 2277 C CA . ASP A 1 287 ? -6.692 -45.795 -0.995 1 32.71 287 ASP A CA 1
ATOM 2278 C C . ASP A 1 287 ? -7.535 -47.059 -1.148 1 32.71 287 ASP A C 1
ATOM 2280 O O . ASP A 1 287 ? -7.762 -47.529 -2.266 1 32.71 287 ASP A O 1
ATOM 2284 N N . MET B 1 1 ? 7.347 26.991 11.471 1 88.42 1 MET B N 1
ATOM 2285 C CA . MET B 1 1 ? 6.263 26.558 10.593 1 88.42 1 MET B CA 1
ATOM 2286 C C . MET B 1 1 ? 5.858 25.12 10.898 1 88.42 1 MET B C 1
ATOM 2288 O O . MET B 1 1 ? 6.667 24.334 11.395 1 88.42 1 MET B O 1
ATOM 2292 N N . PHE B 1 2 ? 4.585 24.838 10.742 1 92.48 2 PHE B N 1
ATOM 2293 C CA . PHE B 1 2 ? 3.996 23.535 11.033 1 92.48 2 PHE B CA 1
ATOM 2294 C C . PHE B 1 2 ? 3.338 22.949 9.79 1 92.48 2 PHE B C 1
ATOM 2296 O O . PHE B 1 2 ? 2.804 23.686 8.958 1 92.48 2 PHE B O 1
ATOM 2303 N N . ALA B 1 3 ? 3.443 21.644 9.705 1 95.33 3 ALA B N 1
ATOM 2304 C CA . ALA B 1 3 ? 2.886 21.042 8.496 1 95.33 3 ALA B CA 1
ATOM 2305 C C . ALA B 1 3 ? 2.227 19.701 8.805 1 95.33 3 ALA B C 1
ATOM 2307 O O . ALA B 1 3 ? 2.699 18.953 9.665 1 95.33 3 ALA B O 1
ATOM 2308 N N . GLN B 1 4 ? 1.147 19.432 8.098 1 97.22 4 GLN B N 1
ATOM 2309 C CA . GLN B 1 4 ? 0.517 18.116 8.052 1 97.22 4 GLN B CA 1
ATOM 2310 C C . GLN B 1 4 ? 0.663 17.484 6.671 1 97.22 4 GLN B C 1
ATOM 2312 O O . GLN B 1 4 ? 0.396 18.13 5.656 1 97.22 4 GLN B O 1
ATOM 2317 N N . LEU B 1 5 ? 1.134 16.297 6.652 1 98.05 5 LEU B N 1
ATOM 2318 C CA . LEU B 1 5 ? 1.018 15.482 5.448 1 98.05 5 LEU B CA 1
ATOM 2319 C C . LEU B 1 5 ? -0.227 14.603 5.504 1 98.05 5 LEU B C 1
ATOM 2321 O O . LEU B 1 5 ? -0.313 13.694 6.333 1 98.05 5 LEU B O 1
ATOM 2325 N N . VAL B 1 6 ? -1.175 14.874 4.63 1 97.98 6 VAL B N 1
ATOM 2326 C CA . VAL B 1 6 ? -2.43 14.13 4.625 1 97.98 6 VAL B CA 1
ATOM 2327 C C . VAL B 1 6 ? -2.335 12.963 3.644 1 97.98 6 VAL B C 1
ATOM 2329 O O . VAL B 1 6 ? -2.326 13.166 2.427 1 97.98 6 VAL B O 1
ATOM 2332 N N . MET B 1 7 ? -2.341 11.758 4.231 1 96.88 7 MET B N 1
ATOM 2333 C CA . MET B 1 7 ? -2.045 10.555 3.458 1 96.88 7 MET B CA 1
ATOM 2334 C C . MET B 1 7 ? -3.141 9.511 3.636 1 96.88 7 MET B C 1
ATOM 2336 O O . MET B 1 7 ? -3.974 9.626 4.537 1 96.88 7 MET B O 1
ATOM 2340 N N . GLY B 1 8 ? -3.06 8.456 2.77 1 94.35 8 GLY B N 1
ATOM 2341 C CA . GLY B 1 8 ? -4.013 7.357 2.781 1 94.35 8 GLY B CA 1
ATOM 2342 C C . GLY B 1 8 ? -4.392 6.881 1.392 1 94.35 8 GLY B C 1
ATOM 2343 O O . GLY B 1 8 ? -4.069 7.534 0.397 1 94.35 8 GLY B O 1
ATOM 2344 N N . PRO B 1 9 ? -5.044 5.756 1.379 1 92.02 9 PRO B N 1
ATOM 2345 C CA . PRO B 1 9 ? -5.448 5.221 0.076 1 92.02 9 PRO B CA 1
ATOM 2346 C C . PRO B 1 9 ? -6.389 6.157 -0.679 1 92.02 9 PRO B C 1
ATOM 2348 O O . PRO B 1 9 ? -6.945 7.087 -0.09 1 92.02 9 PRO B O 1
ATOM 2351 N N . ALA B 1 10 ? -6.479 5.826 -1.985 1 89.11 10 ALA B N 1
ATOM 2352 C CA . ALA B 1 10 ? -7.39 6.605 -2.819 1 89.11 10 ALA B CA 1
ATOM 2353 C C . ALA B 1 10 ? -8.825 6.501 -2.309 1 89.11 10 ALA B C 1
ATOM 2355 O O . ALA B 1 10 ? -9.273 5.423 -1.913 1 89.11 10 ALA B O 1
ATOM 2356 N N . GLY B 1 11 ? -9.501 7.596 -2.247 1 87.37 11 GLY B N 1
ATOM 2357 C CA . GLY B 1 11 ? -10.904 7.601 -1.864 1 87.37 11 GLY B CA 1
ATOM 2358 C C . GLY B 1 11 ? -11.113 7.702 -0.365 1 87.37 11 GLY B C 1
ATOM 2359 O O . GLY B 1 11 ? -12.251 7.725 0.109 1 87.37 11 GLY B O 1
ATOM 2360 N N . SER B 1 12 ? -10.07 7.83 0.4 1 91.96 12 SER B N 1
ATOM 2361 C CA . SER B 1 12 ? -10.206 7.83 1.853 1 91.96 12 SER B CA 1
ATOM 2362 C C . SER B 1 12 ? -10.672 9.189 2.364 1 91.96 12 SER B C 1
ATOM 2364 O O . SER B 1 12 ? -11 9.334 3.544 1 91.96 12 SER B O 1
ATOM 2366 N N . GLY B 1 13 ? -10.66 10.243 1.491 1 93.21 13 GLY B N 1
ATOM 2367 C CA . GLY B 1 13 ? -11.196 11.534 1.891 1 93.21 13 GLY B CA 1
ATOM 2368 C C . GLY B 1 13 ? -10.119 12.552 2.217 1 93.21 13 GLY B C 1
ATOM 2369 O O . GLY B 1 13 ? -10.363 13.505 2.961 1 93.21 13 GLY B O 1
ATOM 2370 N N . LYS B 1 14 ? -8.965 12.399 1.677 1 96.39 14 LYS B N 1
ATOM 2371 C CA . LYS B 1 14 ? -7.836 13.282 1.956 1 96.39 14 LYS B CA 1
ATOM 2372 C C . LYS B 1 14 ? -8.17 14.729 1.604 1 96.39 14 LYS B C 1
ATOM 2374 O O . LYS B 1 14 ? -8.003 15.629 2.43 1 96.39 14 LYS B O 1
ATOM 2379 N N . SER B 1 15 ? -8.663 14.942 0.341 1 96.1 15 SER B N 1
ATOM 2380 C CA . SER B 1 15 ? -8.975 16.295 -0.109 1 96.1 15 SER B CA 1
ATOM 2381 C C . SER B 1 15 ? -10.127 16.893 0.691 1 96.1 15 SER B C 1
ATOM 2383 O O . SER B 1 15 ? -10.129 18.089 0.988 1 96.1 15 SER B O 1
ATOM 2385 N N . THR B 1 16 ? -11.069 16.086 1.027 1 95.2 16 THR B N 1
ATOM 2386 C CA . THR B 1 16 ? -12.188 16.529 1.851 1 95.2 16 THR B CA 1
ATOM 2387 C C . THR B 1 16 ? -11.705 16.955 3.235 1 95.2 16 THR B C 1
ATOM 2389 O O . THR B 1 16 ? -12.179 17.951 3.785 1 95.2 16 THR B O 1
ATOM 2392 N N . TYR B 1 17 ? -10.826 16.201 3.779 1 96.81 17 TYR B N 1
ATOM 2393 C CA . TYR B 1 17 ? -10.235 16.541 5.068 1 96.81 17 TYR B CA 1
ATOM 2394 C C . TYR B 1 17 ? -9.523 17.887 5.003 1 96.81 17 TYR B C 1
ATOM 2396 O O . TYR B 1 17 ? -9.685 18.726 5.892 1 96.81 17 TYR B O 1
ATOM 2404 N N . CYS B 1 18 ? -8.716 18.104 3.962 1 97.41 18 CYS B N 1
ATOM 2405 C CA . CYS B 1 18 ? -7.992 19.359 3.791 1 97.41 18 CYS B CA 1
ATOM 2406 C C . CYS B 1 18 ? -8.956 20.536 3.702 1 97.41 18 CYS B C 1
ATOM 2408 O O . CYS B 1 18 ? -8.725 21.581 4.313 1 97.41 18 CYS B O 1
ATOM 2410 N N . HIS B 1 19 ? -10.008 20.331 2.972 1 96.99 19 HIS B N 1
ATOM 2411 C CA . HIS B 1 19 ? -11.019 21.374 2.841 1 96.99 19 HIS B CA 1
ATOM 2412 C C . HIS B 1 19 ? -11.664 21.688 4.186 1 96.99 19 HIS B C 1
ATOM 2414 O O . HIS B 1 19 ? -11.798 22.856 4.559 1 96.99 19 HIS B O 1
ATOM 2420 N N . ALA B 1 20 ? -12.067 20.656 4.894 1 96.09 20 ALA B N 1
ATOM 2421 C CA . ALA B 1 20 ? -12.709 20.821 6.195 1 96.09 20 ALA B CA 1
ATOM 2422 C C . ALA B 1 20 ? -11.787 21.541 7.175 1 96.09 20 ALA B C 1
ATOM 2424 O O . ALA B 1 20 ? -12.233 22.4 7.94 1 96.09 20 ALA B O 1
ATOM 2425 N N . LEU B 1 21 ? -10.57 21.19 7.148 1 95.65 21 LEU B N 1
ATOM 2426 C CA . LEU B 1 21 ? -9.592 21.806 8.038 1 95.65 21 LEU B CA 1
ATOM 2427 C C . LEU B 1 21 ? -9.408 23.282 7.705 1 95.65 21 LEU B C 1
ATOM 2429 O O . LEU B 1 21 ? -9.29 24.116 8.606 1 95.65 21 LEU B O 1
ATOM 2433 N N . GLN B 1 22 ? -9.295 23.554 6.43 1 95.3 22 GLN B N 1
ATOM 2434 C CA . GLN B 1 22 ? -9.158 24.937 5.983 1 95.3 22 GLN B CA 1
ATOM 2435 C C . GLN B 1 22 ? -10.346 25.781 6.435 1 95.3 22 GLN B C 1
ATOM 2437 O O . GLN B 1 22 ? -10.168 26.89 6.943 1 95.3 22 GLN B O 1
ATOM 2442 N N . GLN B 1 23 ? -11.551 25.259 6.29 1 95.42 23 GLN B N 1
ATOM 2443 C CA . GLN B 1 23 ? -12.761 25.956 6.715 1 95.42 23 GLN B CA 1
ATOM 2444 C C . GLN B 1 23 ? -12.784 26.145 8.229 1 95.42 23 GLN B C 1
ATOM 2446 O O . GLN B 1 23 ? -13.127 27.223 8.72 1 95.42 23 GLN B O 1
ATOM 2451 N N . HIS B 1 24 ? -12.473 25.114 8.894 1 93.64 24 HIS B N 1
ATOM 2452 C CA . HIS B 1 24 ? -12.444 25.187 10.351 1 93.64 24 HIS B CA 1
ATOM 2453 C C . HIS B 1 24 ? -11.425 26.214 10.831 1 93.64 24 HIS B C 1
ATOM 2455 O O . HIS B 1 24 ? -11.674 26.937 11.799 1 93.64 24 HIS B O 1
ATOM 2461 N N . GLY B 1 25 ? -10.246 26.185 10.205 1 89.95 25 GLY B N 1
ATOM 2462 C CA . GLY B 1 25 ? -9.237 27.18 10.53 1 89.95 25 GLY B CA 1
ATOM 2463 C C . GLY B 1 25 ? -9.744 28.605 10.409 1 89.95 25 GLY B C 1
ATOM 2464 O O . GLY B 1 25 ? -9.454 29.447 11.262 1 89.95 25 GLY B O 1
ATOM 2465 N N . GLU B 1 26 ? -10.501 28.843 9.38 1 90.03 26 GLU B N 1
ATOM 2466 C CA . GLU B 1 26 ? -11.085 30.168 9.193 1 90.03 26 GLU B CA 1
ATOM 2467 C C . GLU B 1 26 ? -12.008 30.532 10.353 1 90.03 26 GLU B C 1
ATOM 2469 O O . GLU B 1 26 ? -12.031 31.682 10.797 1 90.03 26 GLU B O 1
ATOM 2474 N N . ILE B 1 27 ? -12.715 29.605 10.806 1 90.59 27 ILE B N 1
ATOM 2475 C CA . ILE B 1 27 ? -13.695 29.808 11.866 1 90.59 27 ILE B CA 1
ATOM 2476 C C . ILE B 1 27 ? -12.979 30.116 13.179 1 90.59 27 ILE B C 1
ATOM 2478 O O . ILE B 1 27 ? -13.4 30.998 13.931 1 90.59 27 ILE B O 1
ATOM 2482 N N . VAL B 1 28 ? -11.889 29.474 13.46 1 88.23 28 VAL B N 1
ATOM 2483 C CA . VAL B 1 28 ? -11.238 29.606 14.759 1 88.23 28 VAL B CA 1
ATOM 2484 C C . VAL B 1 28 ? -10.104 30.624 14.668 1 88.23 28 VAL B C 1
ATOM 2486 O O . VAL B 1 28 ? -9.347 30.807 15.624 1 88.23 28 VAL B O 1
ATOM 2489 N N . GLY B 1 29 ? -9.844 31.198 13.51 1 85.52 29 GLY B N 1
ATOM 2490 C CA . GLY B 1 29 ? -8.848 32.245 13.345 1 85.52 29 GLY B CA 1
ATOM 2491 C C . GLY B 1 29 ? -7.445 31.707 13.144 1 85.52 29 GLY B C 1
ATOM 2492 O O . GLY B 1 29 ? -6.467 32.339 13.551 1 85.52 29 GLY B O 1
ATOM 2493 N N . GLN B 1 30 ? -7.323 30.5 12.756 1 84.09 30 GLN B N 1
ATOM 2494 C CA . GLN B 1 30 ? -6.044 29.899 12.394 1 84.09 30 GLN B CA 1
ATOM 2495 C C . GLN B 1 30 ? -5.92 29.739 10.881 1 84.09 30 GLN B C 1
ATOM 2497 O O . GLN B 1 30 ? -6.668 28.974 10.269 1 84.09 30 GLN B O 1
ATOM 2502 N N . LEU B 1 31 ? -5.051 30.496 10.39 1 87.24 31 LEU B N 1
ATOM 2503 C CA . LEU B 1 31 ? -4.875 30.431 8.943 1 87.24 31 LEU B CA 1
ATOM 2504 C C . LEU B 1 31 ? -4.252 29.101 8.531 1 87.24 31 LEU B C 1
ATOM 2506 O O . LEU B 1 31 ? -3.149 28.766 8.967 1 87.24 31 LEU B O 1
ATOM 2510 N N . VAL B 1 32 ? -4.934 28.324 7.709 1 91.98 32 VAL B N 1
ATOM 2511 C CA . VAL B 1 32 ? -4.473 27.034 7.207 1 91.98 32 VAL B CA 1
ATOM 2512 C C . VAL B 1 32 ? -4.265 27.111 5.696 1 91.98 32 VAL B C 1
ATOM 2514 O O . VAL B 1 32 ? -5.213 27.347 4.944 1 91.98 32 VAL B O 1
ATOM 2517 N N . HIS B 1 33 ? -3.048 26.962 5.28 1 94.15 33 HIS B N 1
ATOM 2518 C CA . HIS B 1 33 ? -2.722 26.928 3.859 1 94.15 33 HIS B CA 1
ATOM 2519 C C . HIS B 1 33 ? -2.67 25.495 3.34 1 94.15 33 HIS B C 1
ATOM 2521 O O . HIS B 1 33 ? -1.997 24.643 3.923 1 94.15 33 HIS B O 1
ATOM 2527 N N . VAL B 1 34 ? -3.367 25.234 2.252 1 96 34 VAL B N 1
ATOM 2528 C CA . VAL B 1 34 ? -3.386 23.891 1.682 1 96 34 VAL B CA 1
ATOM 2529 C C . VAL B 1 34 ? -2.57 23.866 0.391 1 96 34 VAL B C 1
ATOM 2531 O O . VAL B 1 34 ? -2.687 24.768 -0.442 1 96 34 VAL B O 1
ATOM 2534 N N . VAL B 1 35 ? -1.709 22.912 0.266 1 95.78 35 VAL B N 1
ATOM 2535 C CA . VAL B 1 35 ? -0.931 22.665 -0.943 1 95.78 35 VAL B CA 1
ATOM 2536 C C . VAL B 1 35 ? -1.356 21.338 -1.569 1 95.78 35 VAL B C 1
ATOM 2538 O O . VAL B 1 35 ? -1.339 20.298 -0.907 1 95.78 35 VAL B O 1
ATOM 2541 N N . ASN B 1 36 ? -1.74 21.358 -2.812 1 96.79 36 ASN B N 1
ATOM 2542 C CA . ASN B 1 36 ? -2.029 20.115 -3.519 1 96.79 36 ASN B CA 1
ATOM 2543 C C . ASN B 1 36 ? -0.756 19.462 -4.049 1 96.79 36 ASN B C 1
ATOM 2545 O O . ASN B 1 36 ? -0.067 20.033 -4.896 1 96.79 36 ASN B O 1
ATOM 2549 N N . LEU B 1 37 ? -0.474 18.288 -3.569 1 96.37 37 LEU B N 1
ATOM 2550 C CA . LEU B 1 37 ? 0.69 17.558 -4.06 1 96.37 37 LEU B CA 1
ATOM 2551 C C . LEU B 1 37 ? 0.268 16.296 -4.803 1 96.37 37 LEU B C 1
ATOM 2553 O O . LEU B 1 37 ? 1.094 15.418 -5.064 1 96.37 37 LEU B O 1
ATOM 2557 N N . ASP B 1 38 ? -0.979 16.122 -5.061 1 94.86 38 ASP B N 1
ATOM 2558 C CA . ASP B 1 38 ? -1.48 15.039 -5.9 1 94.86 38 ASP B CA 1
ATOM 2559 C C . ASP B 1 38 ? -1.553 15.467 -7.364 1 94.86 38 ASP B C 1
ATOM 2561 O O . ASP B 1 38 ? -2.519 16.109 -7.781 1 94.86 38 ASP B O 1
ATOM 2565 N N . PRO B 1 39 ? -0.635 15.067 -8.135 1 93.66 39 PRO B N 1
ATOM 2566 C CA . PRO B 1 39 ? -0.639 15.487 -9.538 1 93.66 39 PRO B CA 1
ATOM 2567 C C . PRO B 1 39 ? -1.755 14.83 -10.348 1 93.66 39 PRO B C 1
ATOM 2569 O O . PRO B 1 39 ? -1.988 15.204 -11.5 1 93.66 39 PRO B O 1
ATOM 2572 N N . ALA B 1 40 ? -2.436 13.835 -9.745 1 87.92 40 ALA B N 1
ATOM 2573 C CA . ALA B 1 40 ? -3.534 13.155 -10.428 1 87.92 40 ALA B CA 1
ATOM 2574 C C . ALA B 1 40 ? -4.884 13.719 -9.994 1 87.92 40 ALA B C 1
ATOM 2576 O O . ALA B 1 40 ? -5.93 13.293 -10.489 1 87.92 40 ALA B O 1
ATOM 2577 N N . ALA B 1 41 ? -4.824 14.634 -9.05 1 84.67 41 ALA B N 1
ATOM 2578 C CA . ALA B 1 41 ? -6.072 15.204 -8.55 1 84.67 41 ALA B CA 1
ATOM 2579 C C . ALA B 1 41 ? -6.796 15.983 -9.644 1 84.67 41 ALA B C 1
ATOM 2581 O O . ALA B 1 41 ? -6.172 16.735 -10.397 1 84.67 41 ALA B O 1
ATOM 2582 N N . GLU B 1 42 ? -8.059 15.805 -9.755 1 77.16 42 GLU B N 1
ATOM 2583 C CA . GLU B 1 42 ? -8.8 16.528 -10.784 1 77.16 42 GLU B CA 1
ATOM 2584 C C . GLU B 1 42 ? -9.623 17.662 -10.178 1 77.16 42 GLU B C 1
ATOM 2586 O O . GLU B 1 42 ? -9.708 18.749 -10.752 1 77.16 42 GLU B O 1
ATOM 2591 N N . ARG B 1 43 ? -10.218 17.303 -9.059 1 81.83 43 ARG B N 1
ATOM 2592 C CA . ARG B 1 43 ? -11.086 18.299 -8.439 1 81.83 43 ARG B CA 1
ATOM 2593 C C . ARG B 1 43 ? -10.947 18.276 -6.92 1 81.83 43 ARG B C 1
ATOM 2595 O O . ARG B 1 43 ? -10.725 17.218 -6.328 1 81.83 43 ARG B O 1
ATOM 2602 N N . PHE B 1 44 ? -10.82 19.425 -6.38 1 87.2 44 PHE B N 1
ATOM 2603 C CA . PHE B 1 44 ? -10.891 19.586 -4.932 1 87.2 44 PHE B CA 1
ATOM 2604 C C . PHE B 1 44 ? -11.581 20.894 -4.566 1 87.2 44 PHE B C 1
ATOM 2606 O O . PHE B 1 44 ? -11.689 21.799 -5.396 1 87.2 44 PHE B O 1
ATOM 2613 N N . GLU B 1 45 ? -12.101 20.954 -3.414 1 91.5 45 GLU B N 1
ATOM 2614 C CA . GLU B 1 45 ? -12.962 22.056 -2.995 1 91.5 45 GLU B CA 1
ATOM 2615 C C . GLU B 1 45 ? -12.179 23.098 -2.201 1 91.5 45 GLU B C 1
ATOM 2617 O O . GLU B 1 45 ? -12.649 24.221 -2.009 1 91.5 45 GLU B O 1
ATOM 2622 N N . TYR B 1 46 ? -10.993 22.701 -1.727 1 95.58 46 TYR B N 1
ATOM 2623 C CA . TYR B 1 46 ? -10.2 23.671 -0.98 1 95.58 46 TYR B CA 1
ATOM 2624 C C . TYR B 1 46 ? -9.53 24.667 -1.92 1 95.58 46 TYR B C 1
ATOM 2626 O O . TYR B 1 46 ? -9.492 24.455 -3.134 1 95.58 46 TYR B O 1
ATOM 2634 N N . LYS B 1 47 ? -9.123 25.794 -1.354 1 93.97 47 LYS B N 1
ATOM 2635 C CA . LYS B 1 47 ? -8.357 26.788 -2.1 1 93.97 47 LYS B CA 1
ATOM 2636 C C . LYS B 1 47 ? -6.857 26.594 -1.895 1 93.97 47 LYS B C 1
ATOM 2638 O O . LYS B 1 47 ? -6.294 27.067 -0.906 1 93.97 47 LYS B O 1
ATOM 2643 N N . PRO B 1 48 ? -6.208 25.995 -2.857 1 94.43 48 PRO B N 1
ATOM 2644 C CA . PRO B 1 48 ? -4.781 25.722 -2.675 1 94.43 48 PRO B CA 1
ATOM 2645 C C . PRO B 1 48 ? -3.918 26.974 -2.813 1 94.43 48 PRO B C 1
ATOM 2647 O O . PRO B 1 48 ? -4.203 27.835 -3.65 1 94.43 48 PRO B O 1
ATOM 2650 N N . VAL B 1 49 ? -2.995 27.143 -1.944 1 93.22 49 VAL B N 1
ATOM 2651 C CA . VAL B 1 49 ? -2.016 28.215 -2.093 1 93.22 49 VAL B CA 1
ATOM 2652 C C . VAL B 1 49 ? -1 27.841 -3.169 1 93.22 49 VAL B C 1
ATOM 2654 O O . VAL B 1 49 ? -0.335 28.713 -3.734 1 93.22 49 VAL B O 1
ATOM 2657 N N . ALA B 1 50 ? -0.905 26.544 -3.423 1 93.1 50 ALA B N 1
ATOM 2658 C CA . ALA B 1 50 ? -0.042 26.018 -4.477 1 93.1 50 ALA B CA 1
ATOM 2659 C C . ALA B 1 50 ? -0.555 24.675 -4.988 1 93.1 50 ALA B C 1
ATOM 2661 O O . ALA B 1 50 ? -1.142 23.899 -4.23 1 93.1 50 ALA B O 1
ATOM 2662 N N . ASP B 1 51 ? -0.324 24.42 -6.242 1 94.95 51 ASP B N 1
ATOM 2663 C CA . ASP B 1 51 ? -0.774 23.22 -6.94 1 94.95 51 ASP B CA 1
ATOM 2664 C C . ASP B 1 51 ? 0.35 22.619 -7.781 1 94.95 51 ASP B C 1
ATOM 2666 O O . ASP B 1 51 ? 0.81 23.236 -8.744 1 94.95 51 ASP B O 1
ATOM 2670 N N . ILE B 1 52 ? 0.673 21.419 -7.408 1 94.98 52 ILE B N 1
ATOM 2671 C CA . ILE B 1 52 ? 1.792 20.782 -8.092 1 94.98 52 ILE B CA 1
ATOM 2672 C C . ILE B 1 52 ? 1.484 20.659 -9.582 1 94.98 52 ILE B C 1
ATOM 2674 O O . ILE B 1 52 ? 2.397 20.56 -10.406 1 94.98 52 ILE B O 1
ATOM 2678 N N . ARG B 1 53 ? 0.28 20.615 -10.031 1 93.74 53 ARG B N 1
ATOM 2679 C CA . ARG B 1 53 ? -0.124 20.463 -11.425 1 93.74 53 ARG B CA 1
ATOM 2680 C C . ARG B 1 53 ? 0.323 21.659 -12.258 1 93.74 53 ARG B C 1
ATOM 2682 O O . ARG B 1 53 ? 0.366 21.584 -13.488 1 93.74 53 ARG B O 1
ATOM 2689 N N . ASP B 1 54 ? 0.588 22.738 -11.559 1 91.93 54 ASP B N 1
ATOM 2690 C CA . ASP B 1 54 ? 1.162 23.89 -12.248 1 91.93 54 ASP B CA 1
ATOM 2691 C C . ASP B 1 54 ? 2.618 23.632 -12.629 1 91.93 54 ASP B C 1
ATOM 2693 O O . ASP B 1 54 ? 3.172 24.321 -13.489 1 91.93 54 ASP B O 1
ATOM 2697 N N . LEU B 1 55 ? 3.217 22.771 -11.945 1 91.61 55 LEU B N 1
ATOM 2698 C CA . LEU B 1 55 ? 4.614 22.42 -12.178 1 91.61 55 LEU B CA 1
ATOM 2699 C C . LEU B 1 55 ? 4.723 21.205 -13.093 1 91.61 55 LEU B C 1
ATOM 2701 O O . LEU B 1 55 ? 5.533 21.194 -14.023 1 91.61 55 LEU B O 1
ATOM 2705 N N . ILE B 1 56 ? 3.891 20.185 -12.781 1 92.49 56 ILE B N 1
ATOM 2706 C CA . ILE B 1 56 ? 3.984 18.905 -13.474 1 92.49 56 ILE B CA 1
ATOM 2707 C C . ILE B 1 56 ? 2.695 18.112 -13.269 1 92.49 56 ILE B C 1
ATOM 2709 O O . ILE B 1 56 ? 2.099 18.152 -12.19 1 92.49 56 ILE B O 1
ATOM 2713 N N . THR B 1 57 ? 2.299 17.378 -14.326 1 91.2 57 THR B N 1
ATOM 2714 C CA . THR B 1 57 ? 1.114 16.534 -14.216 1 91.2 57 THR B CA 1
ATOM 2715 C C . THR B 1 57 ? 1.459 15.077 -14.508 1 91.2 57 THR B C 1
ATOM 2717 O O . THR B 1 57 ? 2.378 14.794 -15.28 1 91.2 57 THR B O 1
ATOM 2720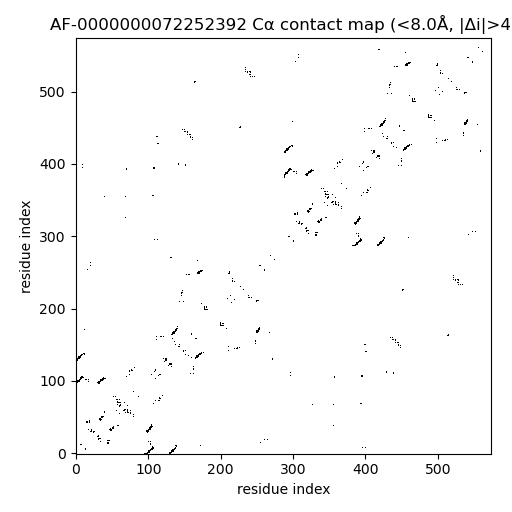 N N . VAL B 1 58 ? 0.695 14.22 -13.879 1 89.08 58 VAL B N 1
ATOM 2721 C CA . VAL B 1 58 ? 0.912 12.788 -14.058 1 89.08 58 VAL B CA 1
ATOM 2722 C C . VAL B 1 58 ? 0.651 12.403 -15.513 1 89.08 58 VAL B C 1
ATOM 2724 O O . VAL B 1 58 ? 1.33 11.532 -16.062 1 89.08 58 VAL B O 1
ATOM 2727 N N . THR B 1 59 ? -0.278 12.982 -16.141 1 86.04 59 THR B N 1
ATOM 2728 C CA . THR B 1 59 ? -0.633 12.686 -17.525 1 86.04 59 THR B CA 1
ATOM 2729 C C . THR B 1 59 ? 0.516 13.036 -18.465 1 86.04 59 THR B C 1
ATOM 2731 O O . THR B 1 59 ? 0.865 12.249 -19.348 1 86.04 59 THR B O 1
ATOM 2734 N N . ASP B 1 60 ? 1.066 14.21 -18.286 1 90.02 60 ASP B N 1
ATOM 2735 C CA . ASP B 1 60 ? 2.187 14.634 -19.121 1 90.02 60 ASP B CA 1
ATOM 2736 C C . ASP B 1 60 ? 3.368 13.676 -18.982 1 90.02 60 ASP B C 1
ATOM 2738 O O . ASP B 1 60 ? 4 13.314 -19.977 1 90.02 60 ASP B O 1
ATOM 2742 N N . VAL B 1 61 ? 3.618 13.281 -17.745 1 90.98 61 VAL B N 1
ATOM 2743 C CA . VAL B 1 61 ? 4.75 12.403 -17.466 1 90.98 61 VAL B CA 1
ATOM 2744 C C . VAL B 1 61 ? 4.514 11.037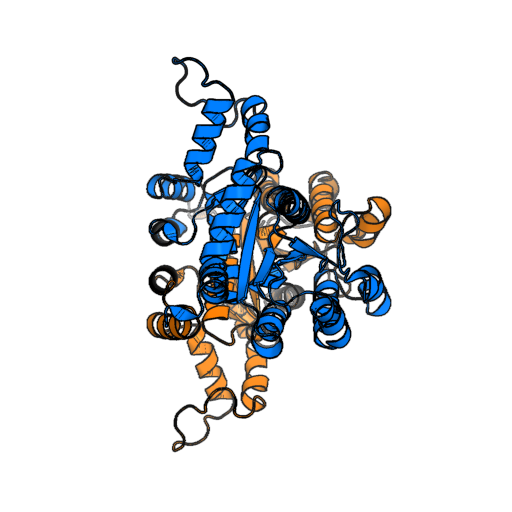 -18.108 1 90.98 61 VAL B C 1
ATOM 2746 O O . VAL B 1 61 ? 5.41 10.482 -18.748 1 90.98 61 VAL B O 1
ATOM 2749 N N . ALA B 1 62 ? 3.361 10.503 -17.894 1 86.31 62 ALA B N 1
ATOM 2750 C CA . ALA B 1 62 ? 3.027 9.194 -18.448 1 86.31 62 ALA B CA 1
ATOM 2751 C C . ALA B 1 62 ? 3.176 9.188 -19.967 1 86.31 62 ALA B C 1
ATOM 2753 O O . ALA B 1 62 ? 3.722 8.242 -20.539 1 86.31 62 ALA B O 1
ATOM 2754 N N . GLU B 1 63 ? 2.754 10.212 -20.646 1 85.78 63 GLU B N 1
ATOM 2755 C CA . GLU B 1 63 ? 2.771 10.304 -22.102 1 85.78 63 GLU B CA 1
ATOM 2756 C C . GLU B 1 63 ? 4.187 10.526 -22.625 1 85.78 63 GLU B C 1
ATOM 2758 O O . GLU B 1 63 ? 4.604 9.887 -23.593 1 85.78 63 GLU B O 1
ATOM 2763 N N . GLU B 1 64 ? 4.878 11.396 -21.989 1 90.98 64 GLU B N 1
ATOM 2764 C CA . GLU B 1 64 ? 6.187 11.808 -22.486 1 90.98 64 GLU B CA 1
ATOM 2765 C C . GLU B 1 64 ? 7.248 10.752 -22.187 1 90.98 64 GLU B C 1
ATOM 2767 O O . GLU B 1 64 ? 8.161 10.539 -22.987 1 90.98 64 GLU B O 1
ATOM 2772 N N . LEU B 1 65 ? 7.087 10.08 -21.012 1 90.6 65 LEU B N 1
ATOM 2773 C CA . LEU B 1 65 ? 8.153 9.181 -20.583 1 90.6 65 LEU B CA 1
ATOM 2774 C C . LEU B 1 65 ? 7.701 7.726 -20.661 1 90.6 65 LEU B C 1
ATOM 2776 O O . LEU B 1 65 ? 8.482 6.813 -20.384 1 90.6 65 LEU B O 1
ATOM 2780 N N . SER B 1 66 ? 6.453 7.513 -20.989 1 85.52 66 SER B N 1
ATOM 2781 C CA . SER B 1 66 ? 5.894 6.172 -21.13 1 85.52 66 SER B CA 1
ATOM 2782 C C . SER B 1 66 ? 6.047 5.371 -19.842 1 85.52 66 SER B C 1
ATOM 2784 O O . SER B 1 66 ? 6.514 4.23 -19.866 1 85.52 66 SER B O 1
ATOM 2786 N N . LEU B 1 67 ? 5.74 5.998 -18.786 1 85.88 67 LEU B N 1
ATOM 2787 C CA . LEU B 1 67 ? 5.792 5.364 -17.473 1 85.88 67 LEU B CA 1
ATOM 2788 C C . LEU B 1 67 ? 4.405 4.905 -17.036 1 85.88 67 LEU B C 1
ATOM 2790 O O . LEU B 1 67 ? 3.397 5.493 -17.435 1 85.88 67 LEU B O 1
ATOM 2794 N N . GLY B 1 68 ? 4.415 3.862 -16.272 1 82.85 68 GLY B N 1
ATOM 2795 C CA . GLY B 1 68 ? 3.169 3.445 -15.649 1 82.85 68 GLY B CA 1
ATOM 2796 C C . GLY B 1 68 ? 2.697 4.394 -14.564 1 82.85 68 GLY B C 1
ATOM 2797 O O . GLY B 1 68 ? 3.345 5.407 -14.293 1 82.85 68 GLY B O 1
ATOM 2798 N N . PRO B 1 69 ? 1.596 4.061 -13.985 1 86.14 69 PRO B N 1
ATOM 2799 C CA . PRO B 1 69 ? 1.001 4.942 -12.977 1 86.14 69 PRO B CA 1
ATOM 2800 C C . PRO B 1 69 ? 1.947 5.233 -11.815 1 86.14 69 PRO B C 1
ATOM 2802 O O . PRO B 1 69 ? 2.112 6.391 -11.423 1 86.14 69 PRO B O 1
ATOM 2805 N N . ASN B 1 70 ? 2.579 4.274 -11.244 1 86.39 70 ASN B N 1
ATOM 2806 C CA . ASN B 1 70 ? 3.483 4.474 -10.117 1 86.39 70 ASN B CA 1
ATOM 2807 C C . ASN B 1 70 ? 4.733 5.245 -10.531 1 86.39 70 ASN B C 1
ATOM 2809 O O . ASN B 1 70 ? 5.142 6.185 -9.848 1 86.39 70 ASN B O 1
ATOM 2813 N N . GLY B 1 71 ? 5.212 4.815 -11.617 1 88.08 71 GLY B N 1
ATOM 2814 C CA . GLY B 1 71 ? 6.389 5.509 -12.115 1 88.08 71 GLY B CA 1
ATOM 2815 C C . GLY B 1 71 ? 6.148 6.985 -12.369 1 88.08 71 GLY B C 1
ATOM 2816 O O . GLY B 1 71 ? 7.007 7.819 -12.074 1 88.08 71 GLY B O 1
ATOM 2817 N N . SER B 1 72 ? 5.012 7.259 -12.891 1 90.65 72 SER B N 1
ATOM 2818 C CA . SER B 1 72 ? 4.675 8.646 -13.192 1 90.65 72 SER B CA 1
ATOM 2819 C C . SER B 1 72 ? 4.537 9.472 -11.918 1 90.65 72 SER B C 1
ATOM 2821 O O . SER B 1 72 ? 4.992 10.616 -11.861 1 90.65 72 SER B O 1
ATOM 2823 N N . LEU B 1 73 ? 3.907 8.956 -10.889 1 91.92 73 LEU B N 1
ATOM 2824 C CA . LEU B 1 73 ? 3.738 9.666 -9.626 1 91.92 73 LEU B CA 1
ATOM 2825 C C . LEU B 1 73 ? 5.085 9.903 -8.951 1 91.92 73 LEU B C 1
ATOM 2827 O O . LEU B 1 73 ? 5.344 10.994 -8.438 1 91.92 73 LEU B O 1
ATOM 2831 N N . VAL B 1 74 ? 5.911 8.865 -8.953 1 92.71 74 VAL B N 1
ATOM 2832 C CA . VAL B 1 74 ? 7.243 8.976 -8.368 1 92.71 74 VAL B CA 1
ATOM 2833 C C . VAL B 1 74 ? 8.039 10.055 -9.098 1 92.71 74 VAL B C 1
ATOM 2835 O O . VAL B 1 74 ? 8.714 10.872 -8.467 1 92.71 74 VAL B O 1
ATOM 2838 N N . TYR B 1 75 ? 7.919 10.074 -10.383 1 94.15 75 TYR B N 1
ATOM 2839 C CA . TYR B 1 75 ? 8.625 11.075 -11.175 1 94.15 75 TYR B CA 1
ATOM 2840 C C . TYR B 1 75 ? 8.167 12.482 -10.808 1 94.15 75 TYR B C 1
ATOM 2842 O O . TYR B 1 75 ? 8.987 13.395 -10.68 1 94.15 75 TYR B O 1
ATOM 2850 N N . CYS B 1 76 ? 6.925 12.648 -10.67 1 94.72 76 CYS B N 1
ATOM 2851 C CA . CYS B 1 76 ? 6.402 13.957 -10.297 1 94.72 76 CYS B CA 1
ATOM 2852 C C . CYS B 1 76 ? 6.975 14.414 -8.961 1 94.72 76 CYS B C 1
ATOM 2854 O O . CYS B 1 76 ? 7.367 15.572 -8.812 1 94.72 76 CYS B O 1
ATOM 2856 N N . MET B 1 77 ? 7.055 13.545 -7.984 1 93.22 77 MET B N 1
ATOM 2857 C CA . MET B 1 77 ? 7.594 13.875 -6.668 1 93.22 77 MET B CA 1
ATOM 2858 C C . MET B 1 77 ? 9.085 14.185 -6.752 1 93.22 77 MET B C 1
ATOM 2860 O O . MET B 1 77 ? 9.57 15.105 -6.092 1 93.22 77 MET B O 1
ATOM 2864 N N . GLU B 1 78 ? 9.743 13.393 -7.509 1 93.35 78 GLU B N 1
ATOM 2865 C CA . GLU B 1 78 ? 11.171 13.634 -7.689 1 93.35 78 GLU B CA 1
ATOM 2866 C C . GLU B 1 78 ? 11.423 14.976 -8.372 1 93.35 78 GLU B C 1
ATOM 2868 O O . GLU B 1 78 ? 12.376 15.681 -8.033 1 93.35 78 GLU B O 1
ATOM 2873 N N . TYR B 1 79 ? 10.577 15.202 -9.332 1 93.69 79 TYR B N 1
ATOM 2874 C CA . TYR B 1 79 ? 10.68 16.482 -10.025 1 93.69 79 TYR B CA 1
ATOM 2875 C C . TYR B 1 79 ? 10.502 17.643 -9.055 1 93.69 79 TYR B C 1
ATOM 2877 O O . TYR B 1 79 ? 11.237 18.632 -9.118 1 93.69 79 TYR B O 1
ATOM 2885 N N . LEU B 1 80 ? 9.552 17.558 -8.176 1 92.7 80 LEU B N 1
ATOM 2886 C CA . LEU B 1 80 ? 9.309 18.559 -7.143 1 92.7 80 LEU B CA 1
ATOM 2887 C C . LEU B 1 80 ? 10.54 18.738 -6.26 1 92.7 80 LEU B C 1
ATOM 2889 O O . LEU B 1 80 ? 10.897 19.865 -5.908 1 92.7 80 LEU B O 1
ATOM 2893 N N . LEU B 1 81 ? 11.219 17.671 -5.897 1 91.32 81 LEU B N 1
ATOM 2894 C CA . LEU B 1 81 ? 12.374 17.686 -5.006 1 91.32 81 LEU B CA 1
ATOM 2895 C C . LEU B 1 81 ? 13.59 18.288 -5.703 1 91.32 81 LEU B C 1
ATOM 2897 O O . LEU B 1 81 ? 14.465 18.861 -5.049 1 91.32 81 LEU B O 1
ATOM 2901 N N . GLU B 1 82 ? 13.6 18.084 -6.939 1 87.82 82 GLU B N 1
ATOM 2902 C CA . GLU B 1 82 ? 14.711 18.638 -7.707 1 87.82 82 GLU B CA 1
ATOM 2903 C C . GLU B 1 82 ? 14.548 20.142 -7.908 1 87.82 82 GLU B C 1
ATOM 2905 O O . GLU B 1 82 ? 15.535 20.878 -7.956 1 87.82 82 GLU B O 1
ATOM 2910 N N . ASP B 1 83 ? 13.413 20.554 -8.111 1 78.61 83 ASP B N 1
ATOM 2911 C CA . ASP B 1 83 ? 13.135 21.976 -8.285 1 78.61 83 ASP B 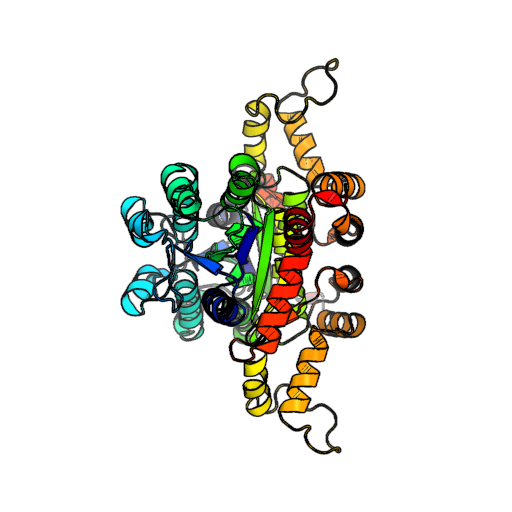CA 1
ATOM 2912 C C . ASP B 1 83 ? 12.659 22.607 -6.979 1 78.61 83 ASP B C 1
ATOM 2914 O O . ASP B 1 83 ? 11.468 22.876 -6.811 1 78.61 83 ASP B O 1
ATOM 2918 N N . GLN B 1 84 ? 13.538 22.889 -6.204 1 81.26 84 GLN B N 1
ATOM 2919 C CA . GLN B 1 84 ? 13.153 23.344 -4.872 1 81.26 84 GLN B CA 1
ATOM 2920 C C . GLN B 1 84 ? 12.709 24.803 -4.896 1 81.26 84 GLN B C 1
ATOM 2922 O O . GLN B 1 84 ? 12.142 25.301 -3.921 1 81.26 84 GLN B O 1
ATOM 2927 N N . ASP B 1 85 ? 12.836 25.435 -6.121 1 87.81 85 ASP B N 1
ATOM 2928 C CA . ASP B 1 85 ? 12.389 26.818 -6.252 1 87.81 85 ASP B CA 1
ATOM 2929 C C . ASP B 1 85 ? 10.877 26.926 -6.069 1 87.81 85 ASP B C 1
ATOM 2931 O O . ASP B 1 85 ? 10.388 27.87 -5.445 1 87.81 85 ASP B O 1
ATOM 2935 N N . TRP B 1 86 ? 10.259 26.01 -6.649 1 90.02 86 TRP B N 1
ATOM 2936 C CA . TRP B 1 86 ? 8.804 26.007 -6.535 1 90.02 86 TRP B CA 1
ATOM 2937 C C . TRP B 1 86 ? 8.373 25.912 -5.075 1 90.02 86 TRP B C 1
ATOM 2939 O O . TRP B 1 86 ? 7.508 26.668 -4.626 1 90.02 86 TRP B O 1
ATOM 2949 N N . LEU B 1 87 ? 8.971 25.021 -4.383 1 87.67 87 LEU B N 1
ATOM 2950 C CA . LEU B 1 87 ? 8.641 24.817 -2.977 1 87.67 87 LEU B CA 1
ATOM 2951 C C . LEU B 1 87 ? 9.008 26.044 -2.149 1 87.67 87 LEU B C 1
ATOM 2953 O O . LEU B 1 87 ? 8.267 26.431 -1.243 1 87.67 87 LEU B O 1
ATOM 2957 N N . GLU B 1 88 ? 10.107 26.581 -2.453 1 89.07 88 GLU B N 1
ATOM 2958 C CA . GLU B 1 88 ? 10.551 27.789 -1.765 1 89.07 88 GLU B CA 1
ATOM 2959 C C . GLU B 1 88 ? 9.567 28.937 -1.973 1 89.07 88 GLU B C 1
ATOM 2961 O O . GLU B 1 88 ? 9.292 29.702 -1.047 1 89.07 88 GLU B O 1
ATOM 2966 N N . GLN B 1 89 ? 9.132 28.99 -3.175 1 87.92 89 GLN B N 1
ATOM 2967 C CA . GLN B 1 89 ? 8.167 30.04 -3.48 1 87.92 89 GLN B CA 1
ATOM 2968 C C . GLN B 1 89 ? 6.872 29.841 -2.698 1 87.92 89 GLN B C 1
ATOM 2970 O O . GLN B 1 89 ? 6.306 30.8 -2.168 1 87.92 89 GLN B O 1
ATOM 2975 N N . VAL B 1 90 ? 6.458 28.652 -2.637 1 83.34 90 VAL B N 1
ATOM 2976 C CA . VAL B 1 90 ? 5.237 28.324 -1.907 1 83.34 90 VAL B CA 1
ATOM 2977 C C . VAL B 1 90 ? 5.41 28.667 -0.429 1 83.34 90 VAL B C 1
ATOM 2979 O O . VAL B 1 90 ? 4.526 29.273 0.181 1 83.34 90 VAL B O 1
ATOM 2982 N N . LEU B 1 91 ? 6.549 28.343 0.135 1 84.81 91 LEU B N 1
ATOM 2983 C CA . LEU B 1 91 ? 6.789 28.478 1.568 1 84.81 91 LEU B CA 1
ATOM 2984 C C . LEU B 1 91 ? 7.113 29.923 1.931 1 84.81 91 LEU B C 1
ATOM 2986 O O . LEU B 1 91 ? 6.879 30.35 3.064 1 84.81 91 LEU B O 1
ATOM 2990 N N . SER B 1 92 ? 7.719 30.636 0.983 1 81.37 92 SER B N 1
ATOM 2991 C CA . SER B 1 92 ? 8.074 32.03 1.228 1 81.37 92 SER B CA 1
ATOM 2992 C C . SER B 1 92 ? 6.831 32.899 1.384 1 81.37 92 SER B C 1
ATOM 2994 O O . SER B 1 92 ? 6.883 33.962 2.006 1 81.37 92 SER B O 1
ATOM 2996 N N . GLU B 1 93 ? 5.794 32.45 0.779 1 76.87 93 GLU B N 1
ATOM 2997 C CA . GLU B 1 93 ? 4.551 33.213 0.843 1 76.87 93 GLU B CA 1
ATOM 2998 C C . GLU B 1 93 ? 3.787 32.917 2.131 1 76.87 93 GLU B C 1
ATOM 3000 O O . GLU B 1 93 ? 2.758 33.537 2.405 1 76.87 93 GLU B O 1
ATOM 3005 N N . THR B 1 94 ? 4.414 32.035 2.884 1 74.16 94 THR B N 1
ATOM 3006 C CA . THR B 1 94 ? 3.767 31.658 4.136 1 74.16 94 THR B CA 1
ATOM 3007 C C . THR B 1 94 ? 4.51 32.252 5.329 1 74.16 94 THR B C 1
ATOM 3009 O O . THR B 1 94 ? 5.719 32.483 5.262 1 74.16 94 THR B O 1
ATOM 3012 N N . ALA B 1 95 ? 3.801 32.711 6.287 1 69.3 95 ALA B N 1
ATOM 3013 C CA . ALA B 1 95 ? 4.416 33.267 7.489 1 69.3 95 ALA B CA 1
ATOM 3014 C C . ALA B 1 95 ? 5.001 32.164 8.366 1 69.3 95 ALA B C 1
ATOM 3016 O O . ALA B 1 95 ? 4.667 30.989 8.201 1 69.3 95 ALA B O 1
ATOM 3017 N N . GLU B 1 96 ? 5.883 32.519 9.171 1 66.76 96 GLU B N 1
ATOM 3018 C CA . GLU B 1 96 ? 6.62 31.591 10.024 1 66.76 96 GLU B CA 1
ATOM 3019 C C . GLU B 1 96 ? 5.671 30.754 10.878 1 66.76 96 GLU B C 1
ATOM 3021 O O . GLU B 1 96 ? 5.97 29.603 11.2 1 66.76 96 GLU B O 1
ATOM 3026 N N . ASP B 1 97 ? 4.545 31.265 11.152 1 71.19 97 ASP B N 1
ATOM 3027 C CA . ASP B 1 97 ? 3.672 30.518 12.053 1 71.19 97 ASP B CA 1
ATOM 3028 C C . ASP B 1 97 ? 2.477 29.935 11.302 1 71.19 97 ASP B C 1
ATOM 3030 O O . ASP B 1 97 ? 1.491 29.523 11.917 1 71.19 97 ASP B O 1
ATOM 3034 N N . ASP B 1 98 ? 2.783 29.865 10.083 1 80.64 98 ASP B N 1
ATOM 3035 C CA . ASP B 1 98 ? 1.659 29.374 9.293 1 80.64 98 ASP B CA 1
ATOM 3036 C C . ASP B 1 98 ? 1.549 27.854 9.378 1 80.64 98 ASP B C 1
ATOM 3038 O O . ASP B 1 98 ? 2.522 27.174 9.712 1 80.64 98 ASP B O 1
ATOM 3042 N N . TYR B 1 99 ? 0.359 27.468 9.247 1 88.9 99 TYR B N 1
ATOM 3043 C CA . TYR B 1 99 ? -0.022 26.06 9.247 1 88.9 99 TYR B CA 1
ATOM 3044 C C . TYR B 1 99 ? -0.267 25.562 7.828 1 88.9 99 TYR B C 1
ATOM 3046 O O . TYR B 1 99 ? -1.184 26.031 7.149 1 88.9 99 TYR B O 1
ATOM 3054 N N . LEU B 1 100 ? 0.658 24.668 7.372 1 94.13 100 LEU B N 1
ATOM 3055 C CA . LEU B 1 100 ? 0.561 24.134 6.017 1 94.13 100 LEU B CA 1
ATOM 3056 C C . LEU B 1 100 ? 0.019 22.709 6.033 1 94.13 100 LEU B C 1
ATOM 3058 O O . LEU B 1 100 ? 0.403 21.903 6.884 1 94.13 100 LEU B O 1
ATOM 3062 N N . VAL B 1 101 ? -0.838 22.427 5.111 1 96.76 101 VAL B N 1
ATOM 3063 C CA . VAL B 1 101 ? -1.403 21.093 4.934 1 96.76 101 VAL B CA 1
ATOM 3064 C C . VAL B 1 101 ? -1.148 20.608 3.509 1 96.76 101 VAL B C 1
ATOM 3066 O O . VAL B 1 101 ? -1.564 21.255 2.544 1 96.76 101 VAL B O 1
ATOM 3069 N N . PHE B 1 102 ? -0.474 19.511 3.394 1 97.22 102 PHE B N 1
ATOM 3070 C CA . PHE B 1 102 ? -0.167 18.948 2.084 1 97.22 102 PHE B CA 1
ATOM 3071 C C . PHE B 1 102 ? -1.131 17.818 1.741 1 97.22 102 PHE B C 1
ATOM 3073 O O . PHE B 1 102 ? -1.17 16.798 2.432 1 97.22 102 PHE B O 1
ATOM 3080 N N . ASP B 1 103 ? -1.944 17.96 0.722 1 97.75 103 ASP B N 1
ATOM 3081 C CA . ASP B 1 103 ? -2.795 16.908 0.172 1 97.75 103 ASP B CA 1
ATOM 3082 C C . ASP B 1 103 ? -1.986 15.942 -0.69 1 97.75 103 ASP B C 1
ATOM 3084 O O . ASP B 1 103 ? -1.692 16.234 -1.851 1 97.75 103 ASP B O 1
ATOM 3088 N N . MET B 1 104 ? -1.696 14.811 -0.175 1 97.19 104 MET B N 1
ATOM 3089 C CA . MET B 1 104 ? -0.763 13.871 -0.79 1 97.19 104 MET B CA 1
ATOM 3090 C C . MET B 1 104 ? -1.484 12.951 -1.77 1 97.19 104 MET B C 1
ATOM 3092 O O . MET B 1 104 ? -2.694 12.749 -1.662 1 97.19 104 MET B O 1
ATOM 3096 N N . PRO B 1 105 ? -0.722 12.309 -2.666 1 94.56 105 PRO B N 1
ATOM 3097 C CA . PRO B 1 105 ? -1.331 11.352 -3.593 1 94.56 105 PRO B CA 1
ATOM 3098 C C . PRO B 1 105 ? -1.896 10.123 -2.885 1 94.56 105 PRO B C 1
ATOM 3100 O O . PRO B 1 105 ? -1.466 9.791 -1.777 1 94.56 105 PRO B O 1
ATOM 3103 N N . GLY B 1 106 ? -2.822 9.411 -3.572 1 91.37 106 GLY B N 1
ATOM 3104 C CA . GLY B 1 106 ? -3.543 8.301 -2.969 1 91.37 106 GLY B CA 1
ATOM 3105 C C . GLY B 1 106 ? -2.788 6.988 -3.048 1 91.37 106 GLY B C 1
ATOM 3106 O O . GLY B 1 106 ? -3.193 5.996 -2.438 1 91.37 106 GLY B O 1
ATOM 3107 N N . GLN B 1 107 ? -1.651 6.897 -3.695 1 91.39 107 GLN B N 1
ATOM 3108 C CA . GLN B 1 107 ? -0.901 5.65 -3.798 1 91.39 107 GLN B CA 1
ATOM 3109 C C . GLN B 1 107 ? -0.069 5.402 -2.543 1 91.39 107 GLN B C 1
ATOM 3111 O O . GLN B 1 107 ? 0.93 6.085 -2.309 1 91.39 107 GLN B O 1
ATOM 3116 N N . ILE B 1 108 ? -0.418 4.423 -1.846 1 92.61 108 ILE B N 1
ATOM 3117 C CA . ILE B 1 108 ? 0.109 4.195 -0.505 1 92.61 108 ILE B CA 1
ATOM 3118 C C . ILE B 1 108 ? 1.59 3.833 -0.588 1 92.61 108 ILE B C 1
ATOM 3120 O O . ILE B 1 108 ? 2.35 4.081 0.351 1 92.61 108 ILE B O 1
ATOM 3124 N N . GLU B 1 109 ? 2.049 3.252 -1.691 1 90.79 109 GLU B N 1
ATOM 3125 C CA . GLU B 1 109 ? 3.439 2.834 -1.846 1 90.79 109 GLU B CA 1
ATOM 3126 C C . GLU B 1 109 ? 4.388 4.023 -1.729 1 90.79 109 GLU B C 1
ATOM 3128 O O . GLU B 1 109 ? 5.558 3.858 -1.377 1 90.79 109 GLU B O 1
ATOM 3133 N N . LEU B 1 110 ? 3.867 5.192 -2.052 1 92.53 110 LEU B N 1
ATOM 3134 C CA . LEU B 1 110 ? 4.677 6.395 -1.896 1 92.53 110 LEU B CA 1
ATOM 3135 C C . LEU B 1 110 ? 5.113 6.573 -0.445 1 92.53 110 LEU B C 1
ATOM 3137 O O . LEU B 1 110 ? 6.182 7.126 -0.177 1 92.53 110 LEU B O 1
ATOM 3141 N N . TYR B 1 111 ? 4.3 6.021 0.472 1 93.29 111 TYR B N 1
ATOM 3142 C CA . TYR B 1 111 ? 4.509 6.246 1.898 1 93.29 111 TYR B CA 1
ATOM 3143 C C . TYR B 1 111 ? 5.138 5.023 2.556 1 93.29 111 TYR B C 1
ATOM 3145 O O . TYR B 1 111 ? 5.615 5.098 3.69 1 93.29 111 TYR B O 1
ATOM 3153 N N . THR B 1 112 ? 5.104 3.95 1.85 1 89.95 112 THR B N 1
ATOM 3154 C CA . THR B 1 112 ? 5.531 2.718 2.504 1 89.95 112 THR B CA 1
ATOM 3155 C C . THR B 1 112 ? 6.763 2.138 1.815 1 89.95 112 THR B C 1
ATOM 3157 O O . THR B 1 112 ? 7.471 1.311 2.391 1 89.95 112 THR B O 1
ATOM 3160 N N . HIS B 1 113 ? 7.003 2.6 0.629 1 88.01 113 HIS B N 1
ATOM 3161 C CA . HIS B 1 113 ? 8.001 1.877 -0.152 1 88.01 113 HIS B CA 1
ATOM 3162 C C . HIS B 1 113 ? 8.989 2.836 -0.807 1 88.01 113 HIS B C 1
ATOM 3164 O O . HIS B 1 113 ? 10.203 2.645 -0.71 1 88.01 113 HIS B O 1
ATOM 3170 N N . PHE B 1 114 ? 8.546 3.809 -1.427 1 89.32 114 PHE B N 1
ATOM 3171 C CA . PHE B 1 114 ? 9.411 4.69 -2.204 1 89.32 114 PHE B CA 1
ATOM 3172 C C . PHE B 1 114 ? 10.046 5.75 -1.312 1 89.32 114 PHE B C 1
ATOM 3174 O O . PHE B 1 114 ? 9.456 6.16 -0.31 1 89.32 114 PHE B O 1
ATOM 3181 N N . GLU B 1 115 ? 11.156 6.297 -1.751 1 89.71 115 GLU B N 1
ATOM 3182 C CA . GLU B 1 115 ? 11.944 7.214 -0.931 1 89.71 115 GLU B CA 1
ATOM 3183 C C . GLU B 1 115 ? 11.499 8.659 -1.137 1 89.71 115 GLU B C 1
ATOM 3185 O O . GLU B 1 115 ? 11.837 9.537 -0.341 1 89.71 115 GLU B O 1
ATOM 3190 N N . CYS B 1 116 ? 10.771 8.9 -2.141 1 92.27 116 CYS B N 1
ATOM 3191 C CA . CYS B 1 116 ? 10.512 10.272 -2.563 1 92.27 116 CYS B CA 1
ATOM 3192 C C . CYS B 1 116 ? 9.807 11.057 -1.464 1 92.27 116 CYS B C 1
ATOM 3194 O O . CYS B 1 116 ? 10.145 12.214 -1.207 1 92.27 116 CYS B O 1
ATOM 3196 N N . VAL B 1 117 ? 8.859 10.456 -0.766 1 94.65 117 VAL B N 1
ATOM 3197 C CA . VAL B 1 117 ? 8.134 11.179 0.274 1 94.65 117 VAL B CA 1
ATOM 3198 C C . VAL B 1 117 ? 9.021 11.336 1.507 1 94.65 117 VAL B C 1
ATOM 3200 O O . VAL B 1 117 ? 8.977 12.367 2.183 1 94.65 117 VAL B O 1
ATOM 3203 N N . ARG B 1 118 ? 9.745 10.33 1.783 1 91.51 118 ARG B N 1
ATOM 3204 C CA . ARG B 1 118 ? 10.697 10.448 2.882 1 91.51 118 ARG B CA 1
ATOM 3205 C C . ARG B 1 118 ? 11.663 11.605 2.648 1 91.51 118 ARG B C 1
ATOM 3207 O O . ARG B 1 118 ? 11.968 12.362 3.572 1 91.51 118 ARG B O 1
ATOM 3214 N N . GLN B 1 119 ? 12.179 11.726 1.475 1 93.36 119 GLN B N 1
ATOM 3215 C CA . GLN B 1 119 ? 13.066 12.828 1.116 1 93.36 119 GLN B CA 1
ATOM 3216 C C . GLN B 1 119 ? 12.352 14.171 1.24 1 93.36 119 GLN B C 1
ATOM 3218 O O . GLN B 1 119 ? 12.949 15.16 1.673 1 93.36 119 GLN B O 1
ATOM 3223 N N . PHE B 1 120 ? 11.134 14.187 0.801 1 95.33 120 PHE B N 1
ATOM 3224 C CA . PHE B 1 120 ? 10.333 15.4 0.919 1 95.33 120 PHE B CA 1
ATOM 3225 C C . PHE B 1 120 ? 10.227 15.84 2.374 1 95.33 120 PHE B C 1
ATOM 3227 O O . PHE B 1 120 ? 10.393 17.022 2.684 1 95.33 120 PHE B O 1
ATOM 3234 N N . VAL B 1 121 ? 9.973 14.9 3.265 1 94.77 121 VAL B N 1
ATOM 3235 C CA . VAL B 1 121 ? 9.893 15.167 4.697 1 94.77 121 VAL B CA 1
ATOM 3236 C C . VAL B 1 121 ? 11.222 15.732 5.193 1 94.77 121 VAL B C 1
ATOM 3238 O O . VAL B 1 121 ? 11.245 16.701 5.955 1 94.77 121 VAL B O 1
ATOM 3241 N N . TYR B 1 122 ? 12.267 15.148 4.745 1 92.76 122 TYR B N 1
ATOM 3242 C CA . TYR B 1 122 ? 13.598 15.606 5.125 1 92.76 122 TYR B CA 1
ATOM 3243 C C . TYR B 1 122 ? 13.814 17.057 4.712 1 92.76 122 TYR B C 1
ATOM 3245 O O . TYR B 1 122 ? 14.339 17.859 5.488 1 92.76 122 TYR B O 1
ATOM 3253 N N . VAL B 1 123 ? 13.454 17.382 3.545 1 93.32 123 VAL B N 1
ATOM 3254 C CA . VAL B 1 123 ? 13.608 18.741 3.038 1 93.32 123 VAL B CA 1
ATOM 3255 C C . VAL B 1 123 ? 12.793 19.708 3.895 1 93.32 123 VAL B C 1
ATOM 3257 O O . VAL B 1 123 ? 13.297 20.754 4.31 1 93.32 123 VAL B O 1
ATOM 3260 N N . LEU B 1 124 ? 11.564 19.363 4.209 1 93.31 124 LEU B N 1
ATOM 3261 C CA . LEU B 1 124 ? 10.711 20.226 5.018 1 93.31 124 LEU B CA 1
ATOM 3262 C C . LEU B 1 124 ? 11.33 20.469 6.391 1 93.31 124 LEU B C 1
ATOM 3264 O O . LEU B 1 124 ? 11.339 21.6 6.881 1 93.31 124 LEU B O 1
ATOM 3268 N N . GLN B 1 125 ? 11.836 19.444 6.952 1 93.05 125 GLN B N 1
ATOM 3269 C CA . GLN B 1 125 ? 12.34 19.526 8.318 1 93.05 125 GLN B CA 1
ATOM 3270 C C . GLN B 1 125 ? 13.728 20.16 8.355 1 93.05 125 GLN B C 1
ATOM 3272 O O . GLN B 1 125 ? 13.998 21.028 9.188 1 93.05 125 GLN B O 1
ATOM 3277 N N . SER B 1 126 ? 14.595 19.768 7.447 1 92.32 126 SER B N 1
ATOM 3278 C CA . SER B 1 126 ? 15.997 20.166 7.519 1 92.32 126 SER B CA 1
ATOM 3279 C C . SER B 1 126 ? 16.228 21.503 6.822 1 92.32 126 SER B C 1
ATOM 3281 O O . SER B 1 126 ? 16.995 22.337 7.307 1 92.32 126 SER B O 1
ATOM 3283 N N . GLN B 1 127 ? 15.634 21.696 5.803 1 89.21 127 GLN B N 1
ATOM 3284 C CA . GLN B 1 127 ? 15.897 22.903 5.026 1 89.21 127 GLN B CA 1
ATOM 3285 C C . GLN B 1 127 ? 14.939 24.026 5.413 1 89.21 127 GLN B C 1
ATOM 3287 O O . GLN B 1 127 ? 15.319 25.199 5.419 1 89.21 127 GLN B O 1
ATOM 3292 N N . PHE B 1 128 ? 13.78 23.641 5.771 1 89.36 128 PHE B N 1
ATOM 3293 C CA . PHE B 1 128 ? 12.806 24.694 6.033 1 89.36 128 PHE B CA 1
ATOM 3294 C C . PHE B 1 128 ? 12.428 24.727 7.509 1 89.36 128 PHE B C 1
ATOM 3296 O O . PHE B 1 128 ? 11.547 25.489 7.913 1 89.36 128 PHE B O 1
ATOM 3303 N N . SER B 1 129 ? 12.981 23.833 8.333 1 89.81 129 SER B N 1
ATOM 3304 C CA . SER B 1 129 ? 12.85 23.797 9.786 1 89.81 129 SER B CA 1
ATOM 3305 C C . SER B 1 129 ? 11.388 23.679 10.206 1 89.81 129 SER B C 1
ATOM 3307 O O . SER B 1 129 ? 10.945 24.365 11.13 1 89.81 129 SER B O 1
ATOM 3309 N N . MET B 1 130 ? 10.686 22.914 9.469 1 92.23 130 MET B N 1
ATOM 3310 C CA . MET B 1 130 ? 9.275 22.718 9.788 1 92.23 130 MET B CA 1
ATOM 3311 C C . MET B 1 130 ? 9.089 21.529 10.725 1 92.23 130 MET B C 1
ATOM 3313 O O . MET B 1 130 ? 9.806 20.532 10.62 1 92.23 130 MET B O 1
ATOM 3317 N N . ARG B 1 131 ? 8.182 21.701 11.608 1 93.54 131 ARG B N 1
ATOM 3318 C CA . ARG B 1 131 ? 7.682 20.542 12.341 1 93.54 131 ARG B CA 1
ATOM 3319 C C . ARG B 1 131 ? 6.564 19.847 11.57 1 93.54 131 ARG B C 1
ATOM 3321 O O . ARG B 1 131 ? 5.552 20.468 11.239 1 93.54 131 ARG B O 1
ATOM 3328 N N . VAL B 1 132 ? 6.78 18.557 11.313 1 95.36 132 VAL B N 1
ATOM 3329 C CA . VAL B 1 132 ? 5.895 17.861 10.384 1 95.36 132 VAL B CA 1
ATOM 3330 C C . VAL B 1 132 ? 5.258 16.66 11.079 1 95.36 132 VAL B C 1
ATOM 3332 O O . VAL B 1 132 ? 5.929 15.933 11.815 1 95.36 132 VAL B O 1
ATOM 3335 N N . CYS B 1 133 ? 3.942 16.482 10.92 1 95.36 133 CYS B N 1
ATOM 3336 C CA . CYS B 1 133 ? 3.263 15.255 11.321 1 95.36 133 CYS B CA 1
ATOM 3337 C C . CYS B 1 133 ? 2.474 14.664 10.158 1 95.36 133 CYS B C 1
ATOM 3339 O O . CYS B 1 133 ? 2.27 15.327 9.14 1 95.36 133 CYS B O 1
ATOM 3341 N N . SER B 1 134 ? 2.148 13.428 10.294 1 95.69 134 SER B N 1
ATOM 3342 C CA . SER B 1 134 ? 1.378 12.758 9.252 1 95.69 134 SER B CA 1
ATOM 3343 C C . SER B 1 134 ? -0.033 12.431 9.73 1 95.69 134 SER B C 1
ATOM 3345 O O . SER B 1 134 ? -0.227 12.033 10.881 1 95.69 134 SER B O 1
ATOM 3347 N N . ILE B 1 135 ? -0.991 12.73 8.896 1 96.9 135 ILE B N 1
ATOM 3348 C CA . ILE B 1 135 ? -2.382 12.335 9.088 1 96.9 135 ILE B CA 1
ATOM 3349 C C . ILE B 1 135 ? -2.739 11.213 8.115 1 96.9 135 ILE B C 1
ATOM 3351 O O . ILE B 1 135 ? -2.832 11.438 6.906 1 96.9 135 ILE B O 1
ATOM 3355 N N . PHE B 1 136 ? -2.959 10.027 8.656 1 95.47 136 PHE B N 1
ATOM 3356 C CA . PHE B 1 136 ? -3.258 8.879 7.807 1 95.47 136 PHE B CA 1
ATOM 3357 C C . PHE B 1 136 ? -4.742 8.539 7.859 1 95.47 136 PHE B C 1
ATOM 3359 O O . PHE B 1 136 ? -5.242 8.071 8.884 1 95.47 136 PHE B O 1
ATOM 3366 N N . LEU B 1 137 ? -5.424 8.719 6.712 1 95.71 137 LEU B N 1
ATOM 3367 C CA . LEU B 1 137 ? -6.863 8.485 6.648 1 95.71 137 LEU B CA 1
ATOM 3368 C C . LEU B 1 137 ? -7.163 7.089 6.111 1 95.71 137 LEU B C 1
ATOM 3370 O O . LEU B 1 137 ? -6.577 6.664 5.113 1 95.71 137 LEU B O 1
ATOM 3374 N N . LEU B 1 138 ? -8.019 6.423 6.813 1 92.07 138 LEU B N 1
ATOM 3375 C CA . LEU B 1 138 ? -8.621 5.177 6.35 1 92.07 138 LEU B CA 1
ATOM 3376 C C . LEU B 1 138 ? -10.142 5.287 6.318 1 92.07 138 LEU B C 1
ATOM 3378 O O . LEU B 1 138 ? -10.754 5.764 7.277 1 92.07 138 LEU B O 1
ATOM 3382 N N . ASP B 1 139 ? -10.684 4.851 5.218 1 90.46 139 ASP B N 1
ATOM 3383 C CA . ASP B 1 139 ? -12.137 4.856 5.084 1 90.46 139 ASP B CA 1
ATOM 3384 C C . ASP B 1 139 ? -12.776 3.802 5.985 1 90.46 139 ASP B C 1
ATOM 3386 O O . ASP B 1 139 ? -12.499 2.609 5.846 1 90.46 139 ASP B O 1
ATOM 3390 N N . ALA B 1 140 ? -13.684 4.246 6.783 1 84.52 140 ALA B N 1
ATOM 3391 C CA . ALA B 1 140 ? -14.334 3.368 7.752 1 84.52 140 ALA B CA 1
ATOM 3392 C C . ALA B 1 140 ? -15.101 2.25 7.052 1 84.52 140 ALA B C 1
ATOM 3394 O O . ALA B 1 140 ? -15.271 1.163 7.608 1 84.52 140 ALA B O 1
ATOM 3395 N N . GLN B 1 141 ? -15.518 2.484 5.917 1 79.77 141 GLN B N 1
ATOM 3396 C CA . GLN B 1 141 ? -16.297 1.492 5.185 1 79.77 141 GLN B CA 1
ATOM 3397 C C . GLN B 1 141 ? -15.431 0.303 4.777 1 79.77 141 GLN B C 1
ATOM 3399 O O . GLN B 1 141 ? -15.949 -0.762 4.436 1 79.77 141 GLN B O 1
ATOM 3404 N N . PHE B 1 142 ? -14.222 0.557 4.797 1 78.57 142 PHE B N 1
ATOM 3405 C CA . PHE B 1 142 ? -13.318 -0.531 4.442 1 78.57 142 PHE B CA 1
ATOM 3406 C C . PHE B 1 142 ? -13.163 -1.507 5.601 1 78.57 142 PHE B C 1
ATOM 3408 O O . PHE B 1 142 ? -12.766 -2.657 5.402 1 78.57 142 PHE B O 1
ATOM 3415 N N . LEU B 1 143 ? -13.459 -0.99 6.816 1 76.04 143 LEU B N 1
ATOM 3416 C CA . LEU B 1 143 ? -13.324 -1.85 7.987 1 76.04 143 LEU B CA 1
ATOM 3417 C C . LEU B 1 143 ? -14.547 -2.746 8.147 1 76.04 143 LEU B C 1
ATOM 3419 O O . LEU B 1 143 ? -15.596 -2.295 8.613 1 76.04 143 LEU B O 1
ATOM 3423 N N . ALA B 1 144 ? -14.635 -3.809 7.521 1 72.35 144 ALA B N 1
ATOM 3424 C CA . ALA B 1 144 ? -15.815 -4.669 7.482 1 72.35 144 ALA B CA 1
ATOM 3425 C C . ALA B 1 144 ? -15.629 -5.896 8.37 1 72.35 144 ALA B C 1
ATOM 3427 O O . ALA B 1 144 ? -16.598 -6.429 8.915 1 72.35 144 ALA B O 1
ATOM 3428 N N . ASP B 1 145 ? -14.417 -6.293 8.444 1 80.87 145 ASP B N 1
ATOM 3429 C CA . ASP B 1 145 ? -14.12 -7.471 9.254 1 80.87 145 ASP B CA 1
ATOM 3430 C C . ASP B 1 145 ? -12.718 -7.385 9.854 1 80.87 145 ASP B C 1
ATOM 3432 O O . ASP B 1 145 ? -12.012 -6.395 9.657 1 80.87 145 ASP B O 1
ATOM 3436 N N . ALA B 1 146 ? -12.393 -8.346 10.616 1 83.25 146 ALA B N 1
ATOM 3437 C CA . ALA B 1 146 ? -11.13 -8.361 11.349 1 83.25 146 ALA B CA 1
ATOM 3438 C C . ALA B 1 146 ? -9.941 -8.321 10.393 1 83.25 146 ALA B C 1
ATOM 3440 O O . ALA B 1 146 ? -8.949 -7.636 10.654 1 83.25 146 ALA B O 1
ATOM 3441 N N . SER B 1 147 ? -10.031 -9.024 9.301 1 85.93 147 SER B N 1
ATOM 3442 C CA . SER B 1 147 ? -8.933 -9.07 8.342 1 85.93 147 SER B CA 1
ATOM 3443 C C . SER B 1 147 ? -8.636 -7.686 7.775 1 85.93 147 SER B C 1
ATOM 3445 O O . SER B 1 147 ? -7.474 -7.285 7.678 1 85.93 147 SER B O 1
ATOM 3447 N N . LYS B 1 148 ? -9.666 -6.963 7.466 1 86.52 148 LYS B N 1
ATOM 3448 C CA . LYS B 1 148 ? -9.525 -5.621 6.91 1 86.52 148 LYS B CA 1
ATOM 3449 C C . LYS B 1 148 ? -8.993 -4.645 7.956 1 86.52 148 LYS B C 1
ATOM 3451 O O . LYS B 1 148 ? -8.179 -3.774 7.642 1 86.52 148 LYS B O 1
ATOM 3456 N N . PHE B 1 149 ? -9.515 -4.798 9.142 1 85.06 149 PHE B N 1
ATOM 3457 C CA . PHE B 1 149 ? -9.036 -3.952 10.229 1 85.06 149 PHE B CA 1
ATOM 3458 C C . PHE B 1 149 ? -7.54 -4.142 10.444 1 85.06 149 PHE B C 1
ATOM 3460 O O . PHE B 1 149 ? -6.793 -3.167 10.542 1 85.06 149 PHE B O 1
ATOM 3467 N N . PHE B 1 150 ? -7.123 -5.342 10.498 1 85.98 150 PHE B N 1
ATOM 3468 C CA . PHE B 1 150 ? -5.715 -5.638 10.734 1 85.98 150 PHE B CA 1
ATOM 3469 C C . PHE B 1 150 ? -4.861 -5.182 9.556 1 85.98 150 PHE B C 1
ATOM 3471 O O . PHE B 1 150 ? -3.788 -4.606 9.748 1 85.98 150 PHE B O 1
ATOM 3478 N N . ALA B 1 151 ? -5.346 -5.462 8.391 1 88.27 151 ALA B N 1
ATOM 3479 C CA . ALA B 1 151 ? -4.604 -5.043 7.205 1 88.27 151 ALA B CA 1
ATOM 3480 C C . ALA B 1 151 ? -4.445 -3.526 7.166 1 88.27 151 ALA B C 1
ATOM 3482 O O . ALA B 1 151 ? -3.353 -3.017 6.901 1 88.27 151 ALA B O 1
ATOM 3483 N N . GLY B 1 152 ? -5.528 -2.841 7.413 1 89.04 152 GLY B N 1
ATOM 3484 C CA . GLY B 1 152 ? -5.473 -1.389 7.457 1 89.04 152 GLY B CA 1
ATOM 3485 C C . GLY B 1 152 ? -4.522 -0.86 8.515 1 89.04 152 GLY B C 1
ATOM 3486 O O . GLY B 1 152 ? -3.77 0.084 8.264 1 89.04 152 GLY B O 1
ATOM 3487 N N . SER B 1 153 ? -4.572 -1.444 9.652 1 87.44 153 SER B N 1
ATOM 3488 C CA . SER B 1 153 ? -3.706 -1.038 10.755 1 87.44 153 SER B CA 1
ATOM 3489 C C . SER B 1 153 ? -2.237 -1.269 10.417 1 87.44 153 SER B C 1
ATOM 3491 O O . SER B 1 153 ? -1.389 -0.419 10.699 1 87.44 153 SER B O 1
ATOM 3493 N N . LEU B 1 154 ? -1.948 -2.377 9.86 1 89.04 154 LEU B N 1
ATOM 3494 C CA . LEU B 1 154 ? -0.575 -2.7 9.489 1 89.04 154 LEU B CA 1
ATOM 3495 C C . LEU B 1 154 ? -0.066 -1.751 8.409 1 89.04 154 LEU B C 1
ATOM 3497 O O . LEU B 1 154 ? 1.101 -1.353 8.426 1 89.04 154 LEU B O 1
ATOM 3501 N N . THR B 1 155 ? -0.908 -1.441 7.494 1 91.31 155 THR B N 1
ATOM 3502 C CA . THR B 1 155 ? -0.53 -0.494 6.451 1 91.31 155 THR B CA 1
ATOM 3503 C C . THR B 1 155 ? -0.217 0.874 7.049 1 91.31 155 THR B C 1
ATOM 3505 O O . THR B 1 155 ? 0.766 1.514 6.668 1 91.31 155 THR B O 1
ATOM 3508 N N . ALA B 1 156 ? -1.066 1.311 7.923 1 90.33 156 ALA B N 1
ATOM 3509 C CA . ALA B 1 156 ? -0.824 2.574 8.615 1 90.33 156 ALA B CA 1
ATOM 3510 C C . ALA B 1 156 ? 0.51 2.546 9.356 1 90.33 156 ALA B C 1
ATOM 3512 O O . ALA B 1 156 ? 1.281 3.507 9.295 1 90.33 156 ALA B O 1
ATOM 3513 N N . MET B 1 157 ? 0.783 1.476 9.983 1 88.75 157 MET B N 1
ATOM 3514 C CA . MET B 1 157 ? 2.03 1.328 10.728 1 88.75 157 MET B CA 1
ATOM 3515 C C . MET B 1 157 ? 3.228 1.316 9.785 1 88.75 157 MET B C 1
ATOM 3517 O O . MET B 1 157 ? 4.28 1.873 10.103 1 88.75 157 MET B O 1
ATOM 3521 N N . ALA B 1 158 ? 3.081 0.61 8.705 1 90.07 158 ALA B N 1
ATOM 3522 C CA . ALA B 1 158 ? 4.154 0.582 7.714 1 90.07 158 ALA B CA 1
ATOM 3523 C C . ALA B 1 158 ? 4.526 1.994 7.269 1 90.07 158 ALA B C 1
ATOM 3525 O O . ALA B 1 158 ? 5.709 2.333 7.184 1 90.07 158 ALA B O 1
ATOM 3526 N N . ALA B 1 159 ? 3.532 2.772 6.987 1 92.08 159 ALA B N 1
ATOM 3527 C CA . ALA B 1 159 ? 3.766 4.16 6.596 1 92.08 159 ALA B CA 1
ATOM 3528 C C . ALA B 1 159 ? 4.453 4.936 7.716 1 92.08 159 ALA B C 1
ATOM 3530 O O . ALA B 1 159 ? 5.376 5.714 7.464 1 92.08 159 ALA B O 1
ATOM 3531 N N . MET B 1 160 ? 4.004 4.788 8.902 1 89.26 160 MET B N 1
ATOM 3532 C CA . MET B 1 160 ? 4.567 5.462 10.068 1 89.26 160 MET B CA 1
ATOM 3533 C C . MET B 1 160 ? 6.055 5.156 10.208 1 89.26 160 MET B C 1
ATOM 3535 O O . MET B 1 160 ? 6.866 6.067 10.383 1 89.26 160 MET B O 1
ATOM 3539 N N . LEU B 1 161 ? 6.423 3.941 10.117 1 87.49 161 LEU B N 1
ATOM 3540 C CA . LEU B 1 161 ? 7.804 3.508 10.295 1 87.49 161 LEU B CA 1
ATOM 3541 C C . LEU B 1 161 ? 8.687 4.028 9.166 1 87.49 161 LEU B C 1
ATOM 3543 O O . LEU B 1 161 ? 9.834 4.417 9.397 1 87.49 161 LEU B O 1
ATOM 3547 N N . HIS B 1 162 ? 8.137 3.989 8.087 1 90.52 162 HIS B N 1
ATOM 3548 C CA . HIS B 1 162 ? 8.908 4.402 6.92 1 90.52 162 HIS B CA 1
ATOM 3549 C C . HIS B 1 162 ? 9.207 5.897 6.957 1 90.52 162 HIS B C 1
ATOM 3551 O O . HIS B 1 162 ? 10.324 6.318 6.648 1 90.52 162 HIS B O 1
ATOM 3557 N N . LEU B 1 163 ? 8.249 6.677 7.304 1 91.76 163 LEU B N 1
ATOM 3558 C CA . LEU B 1 163 ? 8.391 8.127 7.233 1 91.76 163 LEU B CA 1
ATOM 3559 C C . LEU B 1 163 ? 9.055 8.671 8.493 1 91.76 163 LEU B C 1
ATOM 3561 O O . LEU B 1 163 ? 9.631 9.761 8.475 1 91.76 163 LEU B O 1
ATOM 3565 N N . GLY B 1 164 ? 8.885 7.999 9.596 1 87.35 164 GLY B N 1
ATOM 3566 C CA . GLY B 1 164 ? 9.497 8.421 10.846 1 87.35 164 GLY B CA 1
ATOM 3567 C C . GLY B 1 164 ? 8.886 9.689 11.411 1 87.35 164 GLY B C 1
ATOM 3568 O O . GLY B 1 164 ? 9.591 10.52 11.989 1 87.35 164 GLY B O 1
ATOM 3569 N N . LEU B 1 165 ? 7.636 9.941 11.174 1 90.41 165 LEU B N 1
ATOM 3570 C CA . LEU B 1 165 ? 6.944 11.143 11.627 1 90.41 165 LEU B CA 1
ATOM 3571 C C . LEU B 1 165 ? 5.958 10.815 12.743 1 90.41 165 LEU B C 1
ATOM 3573 O O . LEU B 1 165 ? 5.421 9.706 12.797 1 90.41 165 LEU B O 1
ATOM 3577 N N . PRO B 1 166 ? 5.767 11.852 13.624 1 88.84 166 PRO B N 1
ATOM 3578 C CA . PRO B 1 166 ? 4.556 11.693 14.433 1 88.84 166 PRO B CA 1
ATOM 3579 C C . PRO B 1 166 ? 3.305 11.475 13.585 1 88.84 166 PRO B C 1
ATOM 3581 O O . PRO B 1 166 ? 3.159 12.088 12.524 1 88.84 166 PRO B O 1
ATOM 3584 N N . HIS B 1 167 ? 2.489 10.648 14.105 1 90.19 167 HIS B N 1
ATOM 3585 C CA . HIS B 1 167 ? 1.414 10.171 13.243 1 90.19 167 HIS B CA 1
ATOM 3586 C C . HIS B 1 167 ? 0.075 10.186 13.974 1 90.19 167 HIS B C 1
ATOM 3588 O O . HIS B 1 167 ? 0.016 9.916 15.175 1 90.19 167 HIS B O 1
ATOM 3594 N N . LEU B 1 168 ? -0.981 10.529 13.203 1 91.99 168 LEU B N 1
ATOM 3595 C CA . LEU B 1 168 ? -2.369 10.394 13.632 1 91.99 168 LEU B CA 1
ATOM 3596 C C . LEU B 1 168 ? -3.162 9.543 12.647 1 91.99 168 LEU B C 1
ATOM 3598 O O . LEU B 1 168 ? -3.222 9.858 11.456 1 91.99 168 LEU B O 1
ATOM 3602 N N . ASN B 1 169 ? -3.666 8.425 13.134 1 91.44 169 ASN B N 1
ATOM 3603 C CA . ASN B 1 169 ? -4.543 7.596 12.315 1 91.44 169 ASN B CA 1
ATOM 3604 C C . ASN B 1 169 ? -5.999 8.039 12.426 1 91.44 169 ASN B C 1
ATOM 3606 O O . ASN B 1 169 ? -6.527 8.178 13.531 1 91.44 169 ASN B O 1
ATOM 3610 N N . VAL B 1 170 ? -6.618 8.238 11.265 1 93.55 170 VAL B N 1
ATOM 3611 C CA . VAL B 1 170 ? -7.963 8.802 11.244 1 93.55 170 VAL B CA 1
ATOM 3612 C C . VAL B 1 170 ? -8.902 7.87 10.48 1 93.55 170 VAL B C 1
ATOM 3614 O O . VAL B 1 170 ? -8.572 7.409 9.385 1 93.55 170 VAL B O 1
ATOM 3617 N N . LEU B 1 171 ? -10.015 7.545 11.102 1 91.33 171 LEU B N 1
ATOM 3618 C CA . LEU B 1 171 ? -11.085 6.835 10.411 1 91.33 171 LEU B CA 1
ATOM 3619 C C . LEU B 1 171 ? -12.083 7.815 9.802 1 91.33 171 LEU B C 1
ATOM 3621 O O . LEU B 1 171 ? -12.891 8.41 10.518 1 91.33 171 LEU B O 1
ATOM 3625 N N . SER B 1 172 ? -11.974 7.893 8.513 1 92.7 172 SER B N 1
ATOM 3626 C CA . SER B 1 172 ? -12.803 8.876 7.826 1 92.7 172 SER B CA 1
ATOM 3627 C C . SER B 1 172 ? -14.145 8.278 7.416 1 92.7 172 SER B C 1
ATOM 3629 O O . SER B 1 172 ? -14.321 7.058 7.441 1 92.7 172 SER B O 1
ATOM 3631 N N . LYS B 1 173 ? -15.119 9.12 7.062 1 87.94 173 LYS B N 1
ATOM 3632 C CA . LYS B 1 173 ? -16.451 8.769 6.578 1 87.94 173 LYS B CA 1
ATOM 3633 C C . LYS B 1 173 ? -17.188 7.889 7.583 1 87.94 173 LYS B C 1
ATOM 3635 O O . LYS B 1 173 ? -17.948 6.998 7.196 1 87.94 173 LYS B O 1
ATOM 3640 N N . ALA B 1 174 ? -16.917 8.082 8.77 1 78.95 174 ALA B N 1
ATOM 3641 C CA . ALA B 1 174 ? -17.49 7.277 9.846 1 78.95 174 ALA B CA 1
ATOM 3642 C C . ALA B 1 174 ? -19.007 7.427 9.895 1 78.95 174 ALA B C 1
ATOM 3644 O O . ALA B 1 174 ? -19.716 6.503 10.3 1 78.95 174 ALA B O 1
ATOM 3645 N N . ASP B 1 175 ? -19.466 8.479 9.46 1 75.53 175 ASP B N 1
ATOM 3646 C CA . ASP B 1 175 ? -20.899 8.758 9.458 1 75.53 175 ASP B CA 1
ATOM 3647 C C . ASP B 1 175 ? -21.62 7.917 8.407 1 75.53 175 ASP B C 1
ATOM 3649 O O . ASP B 1 175 ? -22.82 7.658 8.529 1 75.53 175 ASP B O 1
ATOM 3653 N N . LEU B 1 176 ? -20.923 7.607 7.349 1 73.17 176 LEU B N 1
ATOM 3654 C CA . LEU B 1 176 ? -21.539 6.86 6.258 1 73.17 176 LEU B CA 1
ATOM 3655 C C . LEU B 1 176 ? -21.734 5.397 6.643 1 73.17 176 LEU B C 1
ATOM 3657 O O . LEU B 1 176 ? -22.462 4.665 5.968 1 73.17 176 LEU B O 1
ATOM 3661 N N . LEU B 1 177 ? -21.061 5.031 7.617 1 70.61 177 LEU B N 1
ATOM 3662 C CA . LEU B 1 177 ? -21.234 3.659 8.08 1 70.61 177 LEU B CA 1
ATOM 3663 C C . LEU B 1 177 ? -22.667 3.417 8.542 1 70.61 177 LEU B C 1
ATOM 3665 O O . LEU B 1 177 ? -23.156 2.286 8.496 1 70.61 177 LEU B O 1
ATOM 3669 N N . ARG B 1 178 ? -23.245 4.506 8.941 1 62.27 178 ARG B N 1
ATOM 3670 C CA . ARG B 1 178 ? -24.642 4.437 9.357 1 62.27 178 ARG B CA 1
ATOM 3671 C C . ARG B 1 178 ? -25.522 3.894 8.236 1 62.27 178 ARG B C 1
ATOM 3673 O O . ARG B 1 178 ? -26.389 3.05 8.474 1 62.27 178 ARG B O 1
ATOM 3680 N N . HIS B 1 179 ? -25.3 4.416 7.125 1 59.12 179 HIS B N 1
ATOM 3681 C CA . HIS B 1 179 ? -26.113 4.044 5.973 1 59.12 179 HIS B CA 1
ATOM 3682 C C . HIS B 1 179 ? -25.929 2.572 5.62 1 59.12 179 HIS B C 1
ATOM 3684 O O . HIS B 1 179 ? -26.89 1.891 5.257 1 59.12 179 HIS B O 1
ATOM 3690 N N . ARG B 1 180 ? -24.828 2.107 5.722 1 59.17 180 ARG B N 1
ATOM 3691 C CA . ARG B 1 180 ? -24.544 0.722 5.363 1 59.17 180 ARG B CA 1
ATOM 3692 C C . ARG B 1 180 ? -25.169 -0.243 6.365 1 59.17 180 ARG B C 1
ATOM 3694 O O . ARG B 1 180 ? -25.664 -1.307 5.985 1 59.17 180 ARG B O 1
ATOM 3701 N N . ILE B 1 181 ? -25.061 0.156 7.56 1 57.43 181 ILE B N 1
ATOM 3702 C CA . ILE B 1 181 ? -25.632 -0.67 8.619 1 57.43 181 ILE B CA 1
ATOM 3703 C C . ILE B 1 181 ? -27.152 -0.709 8.48 1 57.43 181 ILE B C 1
ATOM 3705 O O . ILE B 1 181 ? -27.775 -1.752 8.69 1 57.43 181 ILE B O 1
ATOM 3709 N N . GLU B 1 182 ? -27.681 0.425 8.12 1 55.45 182 GLU B N 1
ATOM 3710 C CA . GLU B 1 182 ? -29.129 0.492 7.95 1 55.45 182 GLU B CA 1
ATOM 3711 C C . GLU B 1 182 ? -29.582 -0.328 6.746 1 55.45 182 GLU B C 1
ATOM 3713 O O . GLU B 1 182 ? -30.654 -0.936 6.77 1 55.45 182 GLU B O 1
ATOM 3718 N N . HIS B 1 183 ? -28.816 -0.239 5.593 1 49.93 183 HIS B N 1
ATOM 3719 C CA . HIS B 1 183 ? -29.223 -0.923 4.371 1 49.93 183 HIS B CA 1
ATOM 3720 C C . HIS B 1 183 ? -28.594 -2.309 4.279 1 49.93 183 HIS B C 1
ATOM 3722 O O . HIS B 1 183 ? -28.904 -3.077 3.366 1 49.93 183 HIS B O 1
ATOM 3728 N N . ARG B 1 184 ? -27.43 -2.464 4.734 1 46.96 184 ARG B N 1
ATOM 3729 C CA . ARG B 1 184 ? -26.953 -3.843 4.724 1 46.96 184 ARG B CA 1
ATOM 3730 C C . ARG B 1 184 ? -27.995 -4.787 5.316 1 46.96 184 ARG B C 1
ATOM 3732 O O . ARG B 1 184 ? -28.36 -4.661 6.487 1 46.96 184 ARG B O 1
ATOM 3739 N N . ASP B 1 185 ? -28.874 -5.405 4.543 1 37.16 185 ASP B N 1
ATOM 3740 C CA . ASP B 1 185 ? -29.583 -6.671 4.699 1 37.16 185 ASP B CA 1
ATOM 3741 C C . ASP B 1 185 ? -28.855 -7.592 5.675 1 37.16 185 ASP B C 1
ATOM 3743 O O . ASP B 1 185 ? -27.682 -7.374 5.985 1 37.16 185 ASP B O 1
ATOM 3747 N N . ASN B 1 186 ? -29.164 -9.146 5.668 1 34.28 186 ASN B N 1
ATOM 3748 C CA . ASN B 1 186 ? -29.002 -10.437 6.329 1 34.28 186 ASN B CA 1
ATOM 3749 C C . ASN B 1 186 ? -27.53 -10.808 6.481 1 34.28 186 ASN B C 1
ATOM 3751 O O . ASN B 1 186 ? -27.206 -11.935 6.859 1 34.28 186 ASN B O 1
ATOM 3755 N N . THR B 1 187 ? -26.577 -10.395 5.642 1 3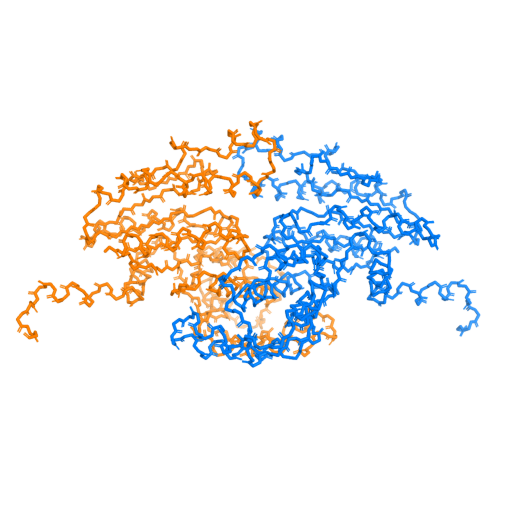3.75 187 THR B N 1
ATOM 3756 C CA . THR B 1 187 ? -25.38 -11.229 5.637 1 33.75 187 THR B CA 1
ATOM 3757 C C . THR B 1 187 ? -24.493 -10.909 6.837 1 33.75 187 THR B C 1
ATOM 3759 O O . THR B 1 187 ? -23.42 -11.494 6.995 1 33.75 187 THR B O 1
ATOM 3762 N N . LEU B 1 188 ? -24.365 -9.7 7.4 1 36.61 188 LEU B N 1
ATOM 3763 C CA . LEU B 1 188 ? -23.774 -9.728 8.733 1 36.61 188 LEU B CA 1
ATOM 3764 C C . LEU B 1 188 ? -24.701 -10.423 9.724 1 36.61 188 LEU B C 1
ATOM 3766 O O . LEU B 1 188 ? -25.89 -10.104 9.796 1 36.61 188 LEU B O 1
ATOM 3770 N N . GLU B 1 189 ? -24.563 -11.699 9.998 1 35.84 189 GLU B N 1
ATOM 3771 C CA . GLU B 1 189 ? -25.394 -12.403 10.97 1 35.84 189 GLU B CA 1
ATOM 3772 C C . GLU B 1 189 ? -25.95 -11.444 12.019 1 35.84 189 GLU B C 1
ATOM 3774 O O . GLU B 1 189 ? -25.219 -10.606 12.551 1 35.84 189 GLU B O 1
ATOM 3779 N N . PRO B 1 190 ? -27.26 -11.257 12.075 1 33.15 190 PRO B N 1
ATOM 3780 C CA . PRO B 1 190 ? -27.945 -10.563 13.169 1 33.15 190 PRO B CA 1
ATOM 3781 C C . PRO B 1 190 ? -27.277 -10.793 14.523 1 33.15 190 PRO B C 1
ATOM 3783 O O . PRO B 1 190 ? -26.882 -11.919 14.837 1 33.15 190 PRO B O 1
ATOM 3786 N N . LEU B 1 191 ? -26.513 -9.909 15.206 1 33.37 191 LEU B N 1
ATOM 3787 C CA . LEU B 1 191 ? -26.49 -10.249 16.625 1 33.37 191 LEU B CA 1
ATOM 3788 C C . LEU B 1 191 ? -27.809 -10.885 17.053 1 33.37 191 LEU B C 1
ATOM 3790 O O . LEU B 1 191 ? -28.804 -10.807 16.329 1 33.37 191 LEU B O 1
ATOM 3794 N N . SER B 1 192 ? -28.053 -11.204 18.454 1 30.85 192 SER B N 1
ATOM 3795 C CA . SER B 1 192 ? -29.19 -11.883 19.067 1 30.85 192 SER B CA 1
ATOM 3796 C C . SER B 1 192 ? -30.512 -11.321 18.555 1 30.85 192 SER B C 1
ATOM 3798 O O . SER B 1 192 ? -30.605 -10.133 18.237 1 30.85 192 SER B O 1
ATOM 3800 N N . SER B 1 193 ? -31.514 -12.095 18.005 1 34.13 193 SER B N 1
ATOM 3801 C CA . SER B 1 193 ? -32.926 -12.078 17.638 1 34.13 193 SER B CA 1
ATOM 3802 C C . SER B 1 193 ? -33.712 -11.105 18.51 1 34.13 193 SER B C 1
ATOM 3804 O O . SER B 1 193 ? -34.755 -10.595 18.095 1 34.13 193 SER B O 1
ATOM 3806 N N . ASP B 1 194 ? -33.847 -11.365 19.889 1 33.8 194 ASP B N 1
ATOM 3807 C CA . ASP B 1 194 ? -34.981 -10.928 20.696 1 33.8 194 ASP B CA 1
ATOM 3808 C C . ASP B 1 194 ? -34.994 -9.409 20.849 1 33.8 194 ASP B C 1
ATOM 3810 O O . ASP B 1 194 ? -35.967 -8.837 21.346 1 33.8 194 ASP B O 1
ATOM 3814 N N . ALA B 1 195 ? -33.841 -8.78 21.323 1 35.04 195 ALA B N 1
ATOM 3815 C CA . ALA B 1 195 ? -34.076 -7.434 21.839 1 35.04 195 ALA B CA 1
ATOM 3816 C C . ALA B 1 195 ? -34.306 -6.443 20.702 1 35.04 195 ALA B C 1
ATOM 3818 O O . ALA B 1 195 ? -33.856 -6.666 19.575 1 35.04 195 ALA B O 1
ATOM 3819 N N . GLU B 1 196 ? -34.958 -5.313 20.705 1 38.68 196 GLU B N 1
ATOM 3820 C CA . GLU B 1 196 ? -35.284 -4.181 19.843 1 38.68 196 GLU B CA 1
ATOM 3821 C C . GLU B 1 196 ? -34.125 -3.845 18.91 1 38.68 196 GLU B C 1
ATOM 3823 O O . GLU B 1 196 ? -32.965 -3.846 19.327 1 38.68 196 GLU B O 1
ATOM 3828 N N . ALA B 1 197 ? -34.2 -4.13 17.606 1 41.85 197 ALA B N 1
ATOM 3829 C CA . ALA B 1 197 ? -33.256 -3.757 16.555 1 41.85 197 ALA B CA 1
ATOM 3830 C C . ALA B 1 197 ? -32.497 -2.486 16.926 1 41.85 197 ALA B C 1
ATOM 3832 O O . ALA B 1 197 ? -33.105 -1.445 17.182 1 41.85 197 ALA B O 1
ATOM 3833 N N . PRO B 1 198 ? -31.233 -2.581 17.551 1 49.38 198 PRO B N 1
ATOM 3834 C CA . PRO B 1 198 ? -30.636 -1.277 17.849 1 49.38 198 PRO B CA 1
ATOM 3835 C C . PRO B 1 198 ? -30.865 -0.255 16.738 1 49.38 198 PRO B C 1
ATOM 3837 O O . PRO B 1 198 ? -31.023 -0.629 15.573 1 49.38 198 PRO B O 1
ATOM 3840 N N . ASN B 1 199 ? -31.372 0.958 17.025 1 57.96 199 ASN B N 1
ATOM 3841 C CA . ASN B 1 199 ? -31.465 2.028 16.037 1 57.96 199 ASN B CA 1
ATOM 3842 C C . ASN B 1 199 ? -30.143 2.228 15.302 1 57.96 199 ASN B C 1
ATOM 3844 O O . ASN B 1 199 ? -29.103 1.733 15.74 1 57.96 199 ASN B O 1
ATOM 3848 N N . SER B 1 200 ? -30.169 2.666 14.056 1 61.56 200 SER B N 1
ATOM 3849 C CA . SER B 1 200 ? -29.071 2.852 13.113 1 61.56 200 SER B CA 1
ATOM 3850 C C . SER B 1 200 ? -27.863 3.492 13.791 1 61.56 200 SER B C 1
ATOM 3852 O O . SER B 1 200 ? -26.723 3.096 13.541 1 61.56 200 SER B O 1
ATOM 3854 N N . ASP B 1 201 ? -28.185 4.297 14.763 1 66.46 201 ASP B N 1
ATOM 3855 C CA . ASP B 1 201 ? -27.109 5.013 15.441 1 66.46 201 ASP B CA 1
ATOM 3856 C C . ASP B 1 201 ? -26.371 4.1 16.418 1 66.46 201 ASP B C 1
ATOM 3858 O O . ASP B 1 201 ? -25.142 4.145 16.51 1 66.46 201 ASP B O 1
ATOM 3862 N N . GLU B 1 202 ? -27.188 3.342 17.043 1 68 202 GLU B N 1
ATOM 3863 C CA . GLU B 1 202 ? -26.575 2.437 18.011 1 68 202 GLU B CA 1
ATOM 3864 C C . GLU B 1 202 ? -25.705 1.393 17.316 1 68 202 GLU B C 1
ATOM 3866 O O . GLU B 1 202 ? -24.616 1.067 17.793 1 68 202 GLU B O 1
ATOM 3871 N N . ALA B 1 203 ? -26.269 0.957 16.207 1 67.38 203 ALA B N 1
ATOM 3872 C CA . ALA B 1 203 ? -25.524 -0.038 15.441 1 67.38 203 ALA B CA 1
ATOM 3873 C C . ALA B 1 203 ? -24.201 0.534 14.939 1 67.38 203 ALA B C 1
ATOM 3875 O O . ALA B 1 203 ? -23.175 -0.15 14.958 1 67.38 203 ALA B O 1
ATOM 3876 N N . LEU B 1 204 ? -24.307 1.743 14.579 1 70.7 204 LEU B N 1
ATOM 3877 C CA . LEU B 1 204 ? -23.104 2.429 14.12 1 70.7 204 LEU B CA 1
ATOM 3878 C C . LEU B 1 204 ? -22.097 2.577 15.256 1 70.7 204 LEU B C 1
ATOM 3880 O O . LEU B 1 204 ? -20.905 2.319 15.071 1 70.7 204 LEU B O 1
ATOM 3884 N N . ASP B 1 205 ? -22.654 2.991 16.33 1 72.22 205 ASP B N 1
ATOM 3885 C CA . ASP B 1 205 ? -21.783 3.194 17.484 1 72.22 205 ASP B CA 1
ATOM 3886 C C . ASP B 1 205 ? -21.09 1.894 17.885 1 72.22 205 ASP B C 1
ATOM 3888 O O . ASP B 1 205 ? -19.899 1.891 18.203 1 72.22 205 ASP B O 1
ATOM 3892 N N . GLU B 1 206 ? -21.844 0.904 17.798 1 72.21 206 GLU B N 1
ATOM 3893 C CA . GLU B 1 206 ? -21.28 -0.394 18.157 1 72.21 206 GLU B CA 1
ATOM 3894 C C . GLU B 1 206 ? -20.203 -0.821 17.164 1 72.21 206 GLU B C 1
ATOM 3896 O O . GLU B 1 206 ? -19.154 -1.333 17.56 1 72.21 206 GLU B O 1
ATOM 3901 N N . PHE B 1 207 ? -20.525 -0.55 15.946 1 71.89 207 PHE B N 1
ATOM 3902 C CA . PHE B 1 207 ? -19.566 -0.898 14.903 1 71.89 207 PHE B CA 1
ATOM 3903 C C . PHE B 1 207 ? -18.269 -0.117 15.078 1 71.89 207 PHE B C 1
ATOM 3905 O O . PHE B 1 207 ? -17.18 -0.691 15.022 1 71.89 207 PHE B O 1
ATOM 3912 N N . LEU B 1 208 ? -18.501 1.095 15.317 1 75.11 208 LEU B N 1
ATOM 3913 C CA . LEU B 1 208 ? -17.335 1.958 15.472 1 75.11 208 LEU B CA 1
ATOM 3914 C C . LEU B 1 208 ? -16.55 1.591 16.727 1 75.11 208 LEU B C 1
ATOM 3916 O O . LEU B 1 208 ? -15.318 1.636 16.729 1 75.11 208 LEU B O 1
ATOM 3920 N N . GLU B 1 209 ? -17.271 1.257 17.673 1 75.77 209 GLU B N 1
ATOM 3921 C CA . GLU B 1 209 ? -16.623 0.891 18.929 1 75.77 209 GLU B CA 1
ATOM 3922 C C . GLU B 1 209 ? -15.719 -0.326 18.748 1 75.77 209 GLU B C 1
ATOM 3924 O O . GLU B 1 209 ? -14.677 -0.433 19.398 1 75.77 209 GLU B O 1
ATOM 3929 N N . ARG B 1 210 ? -16.178 -1.155 17.897 1 75.67 210 ARG B N 1
ATOM 3930 C CA . ARG B 1 210 ? -15.421 -2.373 17.625 1 75.67 210 ARG B CA 1
ATOM 3931 C C . ARG B 1 210 ? -14.015 -2.045 17.133 1 75.67 210 ARG B C 1
ATOM 3933 O O . ARG B 1 210 ? -13.059 -2.757 17.448 1 75.67 210 ARG B O 1
ATOM 3940 N N . PHE B 1 211 ? -13.949 -0.956 16.459 1 74.21 211 PHE B N 1
ATOM 3941 C CA . PHE B 1 211 ? -12.674 -0.677 15.809 1 74.21 211 PHE B CA 1
ATOM 3942 C C . PHE B 1 211 ? -11.952 0.472 16.503 1 74.21 211 PHE B C 1
ATOM 3944 O O . PHE B 1 211 ? -10.727 0.581 16.424 1 74.21 211 PHE B O 1
ATOM 3951 N N . LEU B 1 212 ? -12.7 1.332 17.162 1 76.56 212 LEU B N 1
ATOM 3952 C CA . LEU B 1 212 ? -12.091 2.44 17.889 1 76.56 212 LEU B CA 1
ATOM 3953 C C . LEU B 1 212 ? -11.581 1.982 19.251 1 76.56 212 LEU B C 1
ATOM 3955 O O . LEU B 1 212 ? -10.619 2.544 19.781 1 76.56 212 LEU B O 1
ATOM 3959 N N . ASN B 1 213 ? -12.268 1.06 19.804 1 75.87 213 ASN B N 1
ATOM 3960 C CA . ASN B 1 213 ? -11.871 0.397 21.042 1 75.87 213 ASN B CA 1
ATOM 3961 C C . ASN B 1 213 ? -11.947 -1.122 20.914 1 75.87 213 ASN B C 1
ATOM 3963 O O . ASN B 1 213 ? -12.734 -1.769 21.608 1 75.87 213 ASN B O 1
ATOM 3967 N N . PRO B 1 214 ? -11.116 -1.606 20.109 1 73.5 214 PRO B N 1
ATOM 3968 C CA . PRO B 1 214 ? -11.25 -3.009 19.709 1 73.5 214 PRO B CA 1
ATOM 3969 C C . PRO B 1 214 ? -10.909 -3.979 20.838 1 73.5 214 PRO B C 1
ATOM 3971 O O . PRO B 1 214 ? -9.999 -3.716 21.629 1 73.5 214 PRO B O 1
ATOM 3974 N N . ASP B 1 215 ? -11.783 -4.921 20.938 1 80.4 215 ASP B N 1
ATOM 3975 C CA . ASP B 1 215 ? -11.386 -6.126 21.659 1 80.4 215 ASP B CA 1
ATOM 3976 C C . ASP B 1 215 ? -10.467 -6.998 20.806 1 80.4 215 ASP B C 1
ATOM 3978 O O . ASP B 1 215 ? -10.939 -7.829 20.026 1 80.4 215 ASP B O 1
ATOM 3982 N N . ILE B 1 216 ? -9.231 -6.882 20.986 1 82.07 216 ILE B N 1
ATOM 3983 C CA . ILE B 1 216 ? -8.22 -7.463 20.11 1 82.07 216 ILE B CA 1
ATOM 3984 C C . ILE B 1 216 ? -8.338 -8.985 20.123 1 82.07 216 ILE B C 1
ATOM 3986 O O . ILE B 1 216 ? -8.18 -9.635 19.087 1 82.07 216 ILE B O 1
ATOM 3990 N N . GLN B 1 217 ? -8.61 -9.513 21.284 1 83.92 217 GLN B N 1
ATOM 3991 C CA . GLN B 1 217 ? -8.73 -10.964 21.373 1 83.92 217 GLN B CA 1
ATOM 3992 C C . GLN B 1 217 ? -9.871 -11.477 20.5 1 83.92 217 GLN B C 1
ATOM 3994 O O . GLN B 1 217 ? -9.734 -12.502 19.829 1 83.92 217 GLN B O 1
ATOM 3999 N N . SER B 1 218 ? -10.936 -10.755 20.562 1 85.75 218 SER B N 1
ATOM 4000 C CA . SER B 1 218 ? -12.075 -11.132 19.73 1 85.75 218 SER B CA 1
ATOM 4001 C C . SER B 1 218 ? -11.742 -11.002 18.247 1 85.75 218 SER B C 1
ATOM 4003 O O . SER B 1 218 ? -12.136 -11.848 17.441 1 85.75 218 SER B O 1
ATOM 4005 N N . LEU B 1 219 ? -11.113 -10.005 17.924 1 84.8 219 LEU B N 1
ATOM 4006 C CA . LEU B 1 219 ? -10.749 -9.777 16.529 1 84.8 219 LEU B CA 1
ATOM 4007 C C . LEU B 1 219 ? -9.764 -10.835 16.045 1 84.8 219 LEU B C 1
ATOM 4009 O O . LEU B 1 219 ? -9.845 -11.288 14.901 1 84.8 219 LEU B O 1
ATOM 4013 N N . VAL B 1 220 ? -8.88 -11.226 16.918 1 87.43 220 VAL B N 1
ATOM 4014 C CA . VAL B 1 220 ? -7.913 -12.265 16.581 1 87.43 220 VAL B CA 1
ATOM 4015 C C . VAL B 1 220 ? -8.637 -13.589 16.346 1 87.43 220 VAL B C 1
ATOM 4017 O O . VAL B 1 220 ? -8.304 -14.33 15.417 1 87.43 220 VAL B O 1
ATOM 4020 N N . SER B 1 221 ? -9.57 -13.856 17.162 1 89.25 221 SER B N 1
ATOM 4021 C CA . SER B 1 221 ? -10.361 -15.071 16.994 1 89.25 221 SER B CA 1
ATOM 4022 C C . SER B 1 221 ? -11.105 -15.067 15.663 1 89.25 221 SER B C 1
ATOM 4024 O O . SER B 1 221 ? -11.136 -16.079 14.96 1 89.25 221 SER B O 1
ATOM 4026 N N . GLU B 1 222 ? -11.689 -13.963 15.379 1 87.27 222 GLU B N 1
ATOM 4027 C CA . GLU B 1 222 ? -12.391 -13.821 14.107 1 87.27 222 GLU B CA 1
ATOM 4028 C C . GLU B 1 222 ? -11.438 -13.998 12.928 1 87.27 222 GLU B C 1
ATOM 4030 O O . GLU B 1 222 ? -11.775 -14.66 11.945 1 87.27 222 GLU B O 1
ATOM 4035 N N . LEU B 1 223 ? -10.326 -13.425 13.043 1 86.41 223 LEU B N 1
ATOM 4036 C CA . LEU B 1 223 ? -9.309 -13.526 12.002 1 86.41 223 LEU B CA 1
ATOM 4037 C C . LEU B 1 223 ? -8.873 -14.974 11.808 1 86.41 223 LEU B C 1
ATOM 4039 O O . LEU B 1 223 ? -8.714 -15.432 10.674 1 86.41 223 LEU B O 1
ATOM 4043 N N . SER B 1 224 ? -8.668 -15.652 12.883 1 85.74 224 SER B N 1
ATOM 4044 C CA . SER B 1 224 ? -8.217 -17.039 12.844 1 85.74 224 SER B CA 1
ATOM 4045 C C . SER B 1 224 ? -9.265 -17.943 12.204 1 85.74 224 SER B C 1
ATOM 4047 O O . SER B 1 224 ? -8.93 -18.98 11.628 1 85.74 224 SER B O 1
ATOM 4049 N N . GLU B 1 225 ? -10.512 -17.54 12.282 1 85.22 225 GLU B N 1
ATOM 4050 C CA . GLU B 1 225 ? -11.592 -18.298 11.657 1 85.22 225 GLU B CA 1
ATOM 4051 C C . GLU B 1 225 ? -11.602 -18.1 10.144 1 85.22 225 GLU B C 1
ATOM 4053 O O . GLU B 1 225 ? -12.068 -18.966 9.402 1 85.22 225 GLU B O 1
ATOM 4058 N N . GLN B 1 226 ? -11.083 -17.034 9.781 1 79.22 226 GLN B N 1
ATOM 4059 C CA . GLN B 1 226 ? -11.128 -16.678 8.366 1 79.22 226 GLN B CA 1
ATOM 4060 C C . GLN B 1 226 ? -9.894 -17.192 7.63 1 79.22 226 GLN B C 1
ATOM 4062 O O . GLN B 1 226 ? -9.877 -17.245 6.399 1 79.22 226 GLN B O 1
ATOM 4067 N N . MET B 1 227 ? -8.891 -17.573 8.35 1 78.57 227 MET B N 1
ATOM 4068 C CA . MET B 1 227 ? -7.628 -17.979 7.741 1 78.57 227 MET B CA 1
ATOM 4069 C C . MET B 1 227 ? -7.292 -19.423 8.095 1 78.57 227 MET B C 1
ATOM 4071 O O . MET B 1 227 ? -7.917 -20.011 8.98 1 78.57 227 MET B O 1
ATOM 4075 N N . ASP B 1 228 ? -6.369 -19.945 7.324 1 76.4 228 ASP B N 1
ATOM 4076 C CA . ASP B 1 228 ? -5.892 -21.301 7.58 1 76.4 228 ASP B CA 1
ATOM 4077 C C . ASP B 1 228 ? -5.272 -21.411 8.971 1 76.4 228 ASP B C 1
ATOM 4079 O O . ASP B 1 228 ? -4.729 -20.436 9.493 1 76.4 228 ASP B O 1
ATOM 4083 N N . THR B 1 229 ? -5.334 -22.552 9.56 1 78.17 229 THR B N 1
ATOM 4084 C CA . THR B 1 229 ? -4.862 -22.813 10.915 1 78.17 229 THR B CA 1
ATOM 4085 C C . THR B 1 229 ? -3.362 -22.553 11.025 1 78.17 229 THR B C 1
ATOM 4087 O O . THR B 1 229 ? -2.86 -22.226 12.102 1 78.17 229 THR B O 1
ATOM 4090 N N . ARG B 1 230 ? -2.717 -22.646 9.952 1 74.65 230 ARG B N 1
ATOM 4091 C CA . ARG B 1 230 ? -1.272 -22.441 9.97 1 74.65 230 ARG B CA 1
ATOM 4092 C C . ARG B 1 230 ? -0.928 -21 10.333 1 74.65 230 ARG B C 1
ATOM 4094 O O . ARG B 1 230 ? 0.194 -20.711 10.754 1 74.65 230 ARG B O 1
ATOM 4101 N N . TYR B 1 231 ? -1.96 -20.158 10.304 1 76.98 231 TYR B N 1
ATOM 4102 C CA . TYR B 1 231 ? -1.704 -18.741 10.54 1 76.98 231 TYR B CA 1
ATOM 4103 C C . TYR B 1 231 ? -2.138 -18.335 11.943 1 76.98 231 TYR B C 1
ATOM 4105 O O . TYR B 1 231 ? -2.085 -17.155 12.299 1 76.98 231 TYR B O 1
ATOM 4113 N N . ARG B 1 232 ? -2.506 -19.239 12.734 1 81.41 232 ARG B N 1
ATOM 4114 C CA . ARG B 1 232 ? -3.027 -18.926 14.061 1 81.41 232 ARG B CA 1
ATOM 4115 C C . ARG B 1 232 ? -1.987 -18.188 14.897 1 81.41 232 ARG B C 1
ATOM 4117 O O . ARG B 1 232 ? -2.298 -17.182 15.539 1 81.41 232 ARG B O 1
ATOM 4124 N N . ALA B 1 233 ? -0.78 -18.666 14.918 1 78.32 233 ALA B N 1
ATOM 4125 C CA . ALA B 1 233 ? 0.287 -18.029 15.686 1 78.32 233 ALA B CA 1
ATOM 4126 C C . ALA B 1 233 ? 0.548 -16.61 15.188 1 78.32 233 ALA B C 1
ATOM 4128 O O . ALA B 1 233 ? 0.765 -15.695 15.987 1 78.32 233 ALA B O 1
ATOM 4129 N N . LEU B 1 234 ? 0.545 -16.466 13.963 1 78.18 234 LEU B N 1
ATOM 4130 C CA . LEU B 1 234 ? 0.721 -15.147 13.365 1 78.18 234 LEU B CA 1
ATOM 4131 C C . LEU B 1 234 ? -0.392 -14.199 13.802 1 78.18 234 LEU B C 1
ATOM 4133 O O . LEU B 1 234 ? -0.126 -13.06 14.19 1 78.18 234 LEU B O 1
ATOM 4137 N N . ASN B 1 235 ? -1.613 -14.684 13.75 1 82.46 235 ASN B N 1
ATOM 4138 C CA . ASN B 1 235 ? -2.76 -13.874 14.145 1 82.46 235 ASN B CA 1
ATOM 4139 C C . ASN B 1 235 ? -2.638 -13.394 15.588 1 82.46 235 ASN B C 1
ATOM 4141 O O . ASN B 1 235 ? -2.943 -12.239 15.891 1 82.46 235 ASN B O 1
ATOM 4145 N N . GLU B 1 236 ? -2.22 -14.21 16.396 1 81.48 236 GLU B N 1
ATOM 4146 C CA . GLU B 1 236 ? -2.054 -13.864 17.805 1 81.48 236 GLU B CA 1
ATOM 4147 C C . GLU B 1 236 ? -0.985 -12.791 17.988 1 81.48 236 GLU B C 1
ATOM 4149 O O . GLU B 1 236 ? -1.135 -11.893 18.818 1 81.48 236 GLU B O 1
ATOM 4154 N N . ARG B 1 237 ? -0.02 -12.886 17.292 1 78.81 237 ARG B N 1
ATOM 4155 C CA . ARG B 1 237 ? 1.059 -11.909 17.394 1 78.81 237 ARG B CA 1
ATOM 4156 C C . ARG B 1 237 ? 0.622 -10.552 16.85 1 78.81 237 ARG B C 1
ATOM 4158 O O . ARG B 1 237 ? 1.006 -9.51 17.386 1 78.81 237 ARG B O 1
ATOM 4165 N N . ILE B 1 238 ? -0.025 -10.613 15.807 1 80.47 238 ILE B N 1
ATOM 4166 C CA . ILE B 1 238 ? -0.556 -9.369 15.261 1 80.47 238 ILE B CA 1
ATOM 4167 C C . ILE B 1 238 ? -1.484 -8.713 16.28 1 80.47 238 ILE B C 1
ATOM 4169 O O . ILE B 1 238 ? -1.446 -7.495 16.47 1 80.47 238 ILE B O 1
ATOM 4173 N N . GLY B 1 239 ? -2.327 -9.576 16.864 1 79.58 239 GLY B N 1
ATOM 4174 C CA . GLY B 1 239 ? -3.18 -9.07 17.928 1 79.58 239 GLY B CA 1
ATOM 4175 C C . GLY B 1 239 ? -2.404 -8.403 19.048 1 79.58 239 GLY B C 1
ATOM 4176 O O . GLY B 1 239 ? -2.796 -7.34 19.534 1 79.58 239 GLY B O 1
ATOM 4177 N N . ALA B 1 240 ? -1.33 -8.983 19.419 1 77.18 240 ALA B N 1
ATOM 4178 C CA . ALA B 1 240 ? -0.504 -8.447 20.497 1 77.18 240 ALA B CA 1
ATOM 4179 C C . ALA B 1 240 ? 0.094 -7.098 20.111 1 77.18 240 ALA B C 1
ATOM 4181 O O . ALA B 1 240 ? 0.22 -6.204 20.952 1 77.18 240 ALA B O 1
ATOM 4182 N N . LEU B 1 241 ? 0.443 -7.005 18.947 1 75.51 241 LEU B N 1
ATOM 4183 C CA . LEU B 1 241 ? 0.996 -5.75 18.451 1 75.51 241 LEU B CA 1
ATOM 4184 C C . LEU B 1 241 ? -0.035 -4.63 18.537 1 75.51 241 LEU B C 1
ATOM 4186 O O . LEU B 1 241 ? 0.297 -3.502 18.908 1 75.51 241 LEU B O 1
ATOM 4190 N N . LEU B 1 242 ? -1.245 -4.965 18.251 1 74.83 242 LEU B N 1
ATOM 4191 C CA . LEU B 1 242 ? -2.276 -3.936 18.171 1 74.83 242 LEU B CA 1
ATOM 4192 C C . LEU B 1 242 ? -2.871 -3.655 19.547 1 74.83 242 LEU B C 1
ATOM 4194 O O . LEU B 1 242 ? -3.507 -2.619 19.753 1 74.83 242 LEU B O 1
ATOM 4198 N N . GLU B 1 243 ? -2.821 -4.635 20.43 1 70.39 243 GLU B N 1
ATOM 4199 C CA . GLU B 1 243 ? -3.365 -4.458 21.773 1 70.39 243 GLU B CA 1
ATOM 4200 C C . GLU B 1 243 ? -2.723 -3.266 22.477 1 70.39 243 GLU B C 1
ATOM 4202 O O . GLU B 1 243 ? -3.387 -2.553 23.232 1 70.39 243 GLU B O 1
ATOM 4207 N N . ASP B 1 244 ? -1.437 -3.254 22.362 1 59.89 244 ASP B N 1
ATOM 4208 C CA . ASP B 1 244 ? -0.839 -2.092 23.012 1 59.89 244 ASP B CA 1
ATOM 4209 C C . ASP B 1 244 ? -1.079 -0.823 22.196 1 59.89 244 ASP B C 1
ATOM 4211 O O . ASP B 1 244 ? -0.191 -0.367 21.473 1 59.89 244 ASP B O 1
ATOM 4215 N N . TYR B 1 245 ? -2.368 -0.735 21.73 1 52.26 245 TYR B N 1
ATOM 4216 C CA . TYR B 1 245 ? -3.228 0.028 20.834 1 52.26 245 TYR B CA 1
ATOM 4217 C C . TYR B 1 245 ? -2.767 1.478 20.738 1 52.26 245 TYR B C 1
ATOM 4219 O O . TYR B 1 245 ? -3.033 2.156 19.743 1 52.26 245 TYR B O 1
ATOM 4227 N N . ALA B 1 246 ? -2.244 1.962 21.805 1 52.71 246 ALA B N 1
ATOM 4228 C CA . ALA B 1 246 ? -2.229 3.422 21.778 1 52.71 246 ALA B CA 1
ATOM 4229 C C . ALA B 1 246 ? -1.56 3.941 20.508 1 52.71 246 ALA B C 1
ATOM 4231 O O . ALA B 1 246 ? -1.906 5.015 20.011 1 52.71 246 ALA B O 1
ATOM 4232 N N . ILE B 1 247 ? -0.832 3.087 19.988 1 52.64 247 ILE B N 1
ATOM 4233 C CA . ILE B 1 247 ? -0.037 3.725 18.944 1 52.64 247 ILE B CA 1
ATOM 4234 C C . ILE B 1 247 ? -0.79 3.672 17.617 1 52.64 247 ILE B C 1
ATOM 4236 O O . ILE B 1 247 ? -0.663 4.576 16.788 1 52.64 247 ILE B O 1
ATOM 4240 N N . VAL B 1 248 ? -1.718 2.626 17.445 1 63.38 248 VAL B N 1
ATOM 4241 C CA . VAL B 1 248 ? -2.473 2.657 16.196 1 63.38 248 VAL B CA 1
ATOM 4242 C C . VAL B 1 248 ? -3.942 2.954 16.488 1 63.38 248 VAL B C 1
ATOM 4244 O O . VAL B 1 248 ? -4.831 2.234 16.025 1 63.38 248 VAL B O 1
ATOM 4247 N N . GLN B 1 249 ? -4.132 3.853 17.298 1 76.41 249 GLN B N 1
ATOM 4248 C CA . GLN B 1 249 ? -5.505 4.265 17.572 1 76.41 249 GLN B CA 1
ATOM 4249 C C . GLN B 1 249 ? -6.044 5.158 16.458 1 76.41 249 GLN B C 1
ATOM 4251 O O . GLN B 1 249 ? -5.324 6.012 15.937 1 76.41 249 GLN B O 1
ATOM 4256 N N . PHE B 1 250 ? -7.263 4.739 16.103 1 84.18 250 PHE B N 1
ATOM 4257 C CA . PHE B 1 250 ? -7.927 5.533 15.077 1 84.18 250 PHE B CA 1
ATOM 4258 C C . PHE B 1 250 ? -8.866 6.556 15.706 1 84.18 250 PHE B C 1
ATOM 4260 O O . PHE B 1 250 ? -9.552 6.256 16.686 1 84.18 250 PHE B O 1
ATOM 4267 N N . VAL B 1 251 ? -8.765 7.749 15.219 1 89.03 251 VAL B N 1
ATOM 4268 C CA . VAL B 1 251 ? -9.702 8.8 15.601 1 89.03 251 VAL B CA 1
ATOM 4269 C C . VAL B 1 251 ? -10.796 8.926 14.542 1 89.03 251 VAL B C 1
ATOM 4271 O O . VAL B 1 251 ? -10.503 9.094 13.356 1 89.03 251 VAL B O 1
ATOM 4274 N N . PRO B 1 252 ? -12.042 8.781 14.975 1 88.54 252 PRO B N 1
ATOM 4275 C CA . PRO B 1 252 ? -13.108 8.942 13.984 1 88.54 252 PRO B CA 1
ATOM 4276 C C . PRO B 1 252 ? -13.243 10.38 13.49 1 88.54 252 PRO B C 1
ATOM 4278 O O . PRO B 1 252 ? -13.039 11.323 14.26 1 88.54 252 PRO B O 1
ATOM 4281 N N . TYR B 1 253 ? -13.636 10.477 12.254 1 91.37 253 TYR B N 1
ATOM 4282 C CA . TYR B 1 253 ? -13.766 11.778 11.607 1 91.37 253 TYR B CA 1
ATOM 4283 C C . TYR B 1 253 ? -14.924 11.782 10.616 1 91.37 253 TYR B C 1
ATOM 4285 O O . TYR B 1 253 ? -15.149 10.795 9.912 1 91.37 253 TYR B O 1
ATOM 4293 N N . SER B 1 254 ? -15.681 12.857 10.731 1 89.07 254 SER B N 1
ATOM 4294 C CA . SER B 1 254 ? -16.681 13.185 9.721 1 89.07 254 SER B CA 1
ATOM 4295 C C . SER B 1 254 ? -16.543 14.631 9.255 1 89.07 254 SER B C 1
ATOM 4297 O O . SER B 1 254 ? -16.452 15.547 10.075 1 89.07 254 SER B O 1
ATOM 4299 N N . ALA B 1 255 ? -16.559 14.824 7.941 1 88.17 255 ALA B N 1
ATOM 4300 C CA . ALA B 1 255 ? -16.393 16.157 7.369 1 88.17 255 ALA B CA 1
ATOM 4301 C C . ALA B 1 255 ? -17.57 17.06 7.728 1 88.17 255 ALA B C 1
ATOM 4303 O O . ALA B 1 255 ? -17.452 18.287 7.697 1 88.17 255 ALA B O 1
ATOM 4304 N N . THR B 1 256 ? -18.652 16.471 8.076 1 86.35 256 THR B N 1
ATOM 4305 C CA . THR B 1 256 ? -19.848 17.25 8.377 1 86.35 256 THR B CA 1
ATOM 4306 C C . THR B 1 256 ? -19.942 17.54 9.873 1 86.35 256 THR B C 1
ATOM 4308 O O . THR B 1 256 ? -20.824 18.281 10.312 1 86.35 256 THR B O 1
ATOM 4311 N N . ASP B 1 257 ? -19.042 16.939 10.636 1 88.97 257 ASP B N 1
ATOM 4312 C CA . ASP B 1 257 ? -19.038 17.14 12.081 1 88.97 257 ASP B CA 1
ATOM 4313 C C . ASP B 1 257 ? -17.904 18.072 12.503 1 88.97 257 ASP B C 1
ATOM 4315 O O . ASP B 1 257 ? -16.768 17.632 12.688 1 88.97 257 ASP B O 1
ATOM 4319 N N . GLU B 1 258 ? -18.207 19.266 12.794 1 89.42 258 GLU B N 1
ATOM 4320 C CA . GLU B 1 258 ? -17.226 20.29 13.142 1 89.42 258 GLU B CA 1
ATOM 4321 C C . GLU B 1 258 ? -16.432 19.894 14.384 1 89.42 258 GLU B C 1
ATOM 4323 O O . GLU B 1 258 ? -15.247 20.211 14.497 1 89.42 258 GLU B O 1
ATOM 4328 N N . ASP B 1 259 ? -17.07 19.256 15.281 1 90.93 259 ASP B N 1
ATOM 4329 C CA . ASP B 1 259 ? -16.394 18.856 16.511 1 90.93 259 ASP B CA 1
ATOM 4330 C C . ASP B 1 259 ? -15.29 17.84 16.226 1 90.93 259 ASP B C 1
ATOM 4332 O O . ASP B 1 259 ? -14.23 17.875 16.854 1 90.93 259 ASP B O 1
ATOM 4336 N N . SER B 1 260 ? -15.574 16.983 15.328 1 92.34 260 SER B N 1
ATOM 4337 C CA . SER B 1 260 ? -14.568 15.98 14.995 1 92.34 260 SER B CA 1
ATOM 4338 C C . SER B 1 260 ? -13.356 16.615 14.321 1 92.34 260 SER B C 1
ATOM 4340 O O . SER B 1 260 ? -12.22 16.197 14.554 1 92.34 260 SER B O 1
ATOM 4342 N N . ILE B 1 261 ? -13.563 17.64 13.566 1 93.84 261 ILE B N 1
ATOM 4343 C CA . ILE B 1 261 ? -12.476 18.345 12.896 1 93.84 261 ILE B CA 1
ATOM 4344 C C . ILE B 1 261 ? -11.628 19.086 13.929 1 93.84 261 ILE B C 1
ATOM 4346 O O . ILE B 1 261 ? -10.397 19.057 13.866 1 93.84 261 ILE B O 1
ATOM 4350 N N . GLY B 1 262 ? -12.336 19.755 14.773 1 93.77 262 GLY B N 1
ATOM 4351 C CA . GLY B 1 262 ? -11.639 20.462 15.836 1 93.77 262 GLY B CA 1
ATOM 4352 C C . GLY B 1 262 ? -10.783 19.553 16.696 1 93.77 262 GLY B C 1
ATOM 4353 O O . GLY B 1 262 ? -9.661 19.911 17.061 1 93.77 262 GLY B O 1
ATOM 4354 N N . GLU B 1 263 ? -11.324 18.408 16.993 1 93.13 263 GLU B N 1
ATOM 4355 C CA . GLU B 1 263 ? -10.579 17.433 17.785 1 93.13 263 GLU B CA 1
ATOM 4356 C C . GLU B 1 263 ? -9.315 16.983 17.059 1 93.13 263 GLU B C 1
ATOM 4358 O O . GLU B 1 263 ? -8.25 16.865 17.67 1 93.13 263 GLU B O 1
ATOM 4363 N N . LEU B 1 264 ? -9.402 16.728 15.837 1 94.14 264 LEU B N 1
ATOM 4364 C CA . LEU B 1 264 ? -8.252 16.291 15.052 1 94.14 264 LEU B CA 1
ATOM 4365 C C . LEU B 1 264 ? -7.196 17.389 14.978 1 94.14 264 LEU B C 1
ATOM 4367 O O . LEU B 1 264 ? -5.998 17.111 15.065 1 94.14 264 LEU B O 1
ATOM 4371 N N . LEU B 1 265 ? -7.683 18.613 14.762 1 93.45 265 LEU B N 1
ATOM 4372 C CA . LEU B 1 265 ? -6.748 19.731 14.733 1 93.45 265 LEU B CA 1
ATOM 4373 C C . LEU B 1 265 ? -6.016 19.864 16.064 1 93.45 265 LEU B C 1
ATOM 4375 O O . LEU B 1 265 ? -4.806 20.099 16.092 1 93.45 265 LEU B O 1
ATOM 4379 N N . LEU B 1 266 ? -6.752 19.701 17.115 1 92.26 266 LEU B N 1
ATOM 4380 C CA . LEU B 1 266 ? -6.155 19.782 18.443 1 92.26 266 LEU B CA 1
ATOM 4381 C C . LEU B 1 266 ? -5.099 18.698 18.631 1 92.26 266 LEU B C 1
ATOM 4383 O O . LEU B 1 266 ? -4.01 18.968 19.143 1 92.26 266 LEU B O 1
ATOM 4387 N N . ARG B 1 267 ? -5.385 17.535 18.263 1 92.47 267 ARG B N 1
ATOM 4388 C CA . ARG B 1 267 ? -4.448 16.423 18.39 1 92.47 267 ARG B CA 1
ATOM 4389 C C . ARG B 1 267 ? -3.214 16.646 17.523 1 92.47 267 ARG B C 1
ATOM 4391 O O . ARG B 1 267 ? -2.093 16.346 17.94 1 92.47 267 ARG B O 1
ATOM 4398 N N . ALA B 1 268 ? -3.413 17.081 16.329 1 93.18 268 ALA B N 1
ATOM 4399 C CA . ALA B 1 268 ? -2.292 17.388 15.445 1 93.18 268 ALA B CA 1
ATOM 4400 C C . ALA B 1 268 ? -1.4 18.47 16.046 1 93.18 268 ALA B C 1
ATOM 4402 O O . ALA B 1 268 ? -0.172 18.366 16.003 1 93.18 268 ALA B O 1
ATOM 4403 N N . ASN B 1 269 ? -2.027 19.527 16.619 1 91.07 269 ASN B N 1
ATOM 4404 C CA . ASN B 1 269 ? -1.28 20.603 17.262 1 91.07 269 ASN B CA 1
ATOM 4405 C C . ASN B 1 269 ? -0.426 20.082 18.415 1 91.07 269 ASN B C 1
ATOM 4407 O O . ASN B 1 269 ? 0.709 20.525 18.601 1 91.07 269 ASN B O 1
ATOM 4411 N N . LEU B 1 270 ? -0.994 19.168 19.139 1 90.2 270 LEU B N 1
ATOM 4412 C CA . LEU B 1 270 ? -0.258 18.573 20.249 1 90.2 270 LEU B CA 1
ATOM 4413 C C . LEU B 1 270 ? 0.951 17.793 19.744 1 90.2 270 LEU B C 1
ATOM 4415 O O . LEU B 1 270 ? 2.042 17.895 20.31 1 90.2 270 LEU B O 1
ATOM 4419 N N . LEU B 1 271 ? 0.763 17.086 18.693 1 88.26 271 LEU B N 1
ATOM 4420 C CA . LEU B 1 271 ? 1.855 16.325 18.097 1 88.26 271 LEU B CA 1
ATOM 4421 C C . LEU B 1 271 ? 2.962 17.253 17.609 1 88.26 271 LEU B C 1
ATOM 4423 O O . LEU B 1 271 ? 4.146 16.923 17.712 1 88.26 271 LEU B O 1
ATOM 4427 N N . LEU B 1 272 ? 2.537 18.379 17.111 1 90.18 272 LEU B N 1
ATOM 4428 C CA . LEU B 1 272 ? 3.473 19.327 16.516 1 90.18 272 LEU B CA 1
ATOM 4429 C C . LEU B 1 272 ? 4.028 20.278 17.571 1 90.18 272 LEU B C 1
ATOM 4431 O O . LEU B 1 272 ? 4.901 21.098 17.276 1 90.18 272 LEU B O 1
ATOM 4435 N N . GLN B 1 273 ? 3.489 20.195 18.804 1 86.94 273 GLN B N 1
ATOM 4436 C CA . GLN B 1 273 ? 3.837 21.142 19.859 1 86.94 273 GLN B CA 1
ATOM 4437 C C . GLN B 1 273 ? 3.608 22.58 19.405 1 86.94 273 GLN B C 1
ATOM 4439 O O . GLN B 1 273 ? 4.464 23.444 19.608 1 86.94 273 GLN B O 1
ATOM 4444 N N . TYR B 1 274 ? 2.569 22.695 18.701 1 78.43 274 TYR B N 1
ATOM 4445 C CA . TYR B 1 274 ? 2.203 23.967 18.089 1 78.43 274 TYR B CA 1
ATOM 4446 C C . TYR B 1 274 ? 2.039 25.054 19.145 1 78.43 274 TYR B C 1
ATOM 4448 O O . TYR B 1 274 ? 2.527 26.173 18.973 1 78.43 274 TYR B O 1
ATOM 4456 N N . ASP B 1 275 ? 1.342 24.795 20.249 1 69.36 275 ASP B N 1
ATOM 4457 C CA . ASP B 1 275 ? 1.006 25.787 21.266 1 69.36 275 ASP B CA 1
ATOM 4458 C C . ASP B 1 275 ? 2.205 26.08 22.165 1 69.36 275 ASP B C 1
ATOM 4460 O O . ASP B 1 275 ? 2.271 27.137 22.795 1 69.36 275 ASP B O 1
ATOM 4464 N N . ASP B 1 276 ? 3.015 25.103 22.339 1 64.98 276 ASP B N 1
ATOM 4465 C CA . ASP B 1 276 ? 4.2 25.376 23.146 1 64.98 276 ASP B CA 1
ATOM 4466 C C . ASP B 1 276 ? 5.017 26.521 22.552 1 64.98 276 ASP B C 1
ATOM 4468 O O . ASP B 1 276 ? 5.59 27.328 23.287 1 64.98 276 ASP B O 1
ATOM 4472 N N . ASP B 1 277 ? 4.97 26.661 21.306 1 56.52 277 ASP B N 1
ATOM 4473 C CA . ASP B 1 277 ? 5.778 27.689 20.658 1 56.52 277 ASP B CA 1
ATOM 4474 C C . ASP B 1 277 ? 5.042 29.027 20.624 1 56.52 277 ASP B C 1
ATOM 4476 O O . ASP B 1 277 ? 5.667 30.087 20.691 1 56.52 277 ASP B O 1
ATOM 4480 N N . ARG B 1 278 ? 3.75 28.977 20.544 1 56.18 278 ARG B N 1
ATOM 4481 C CA . ARG B 1 278 ? 3.005 30.231 20.537 1 56.18 278 ARG B CA 1
ATOM 4482 C C . ARG B 1 278 ? 2.997 30.87 21.922 1 56.18 278 ARG B C 1
ATOM 4484 O O . ARG B 1 278 ? 3.035 32.096 22.046 1 56.18 278 ARG B O 1
ATOM 4491 N N . ASP B 1 279 ? 2.876 30.026 22.952 1 47.2 279 ASP B N 1
ATOM 4492 C CA . ASP B 1 279 ? 2.926 30.608 24.289 1 47.2 279 ASP B CA 1
ATOM 4493 C C . ASP B 1 279 ? 4.281 31.262 24.553 1 47.2 279 ASP B C 1
ATOM 4495 O O . ASP B 1 279 ? 4.358 32.294 25.224 1 47.2 279 ASP B O 1
ATOM 4499 N N . VAL B 1 280 ? 5.333 30.716 24.063 1 46.99 280 VAL B N 1
ATOM 4500 C CA . VAL B 1 280 ? 6.643 31.29 24.351 1 46.99 280 VAL B CA 1
ATOM 4501 C C . VAL B 1 280 ? 6.78 32.641 23.653 1 46.99 280 VAL B C 1
ATOM 4503 O O . VAL B 1 280 ? 7.421 33.555 24.176 1 46.99 280 VAL B O 1
ATOM 4506 N N . ARG B 1 281 ? 6.232 32.707 22.525 1 47.54 281 ARG B N 1
ATOM 4507 C CA . ARG B 1 281 ? 6.374 33.976 21.818 1 47.54 281 ARG B CA 1
ATOM 4508 C C . ARG B 1 281 ? 5.573 35.078 22.504 1 47.54 281 ARG B C 1
ATOM 4510 O O . ARG B 1 281 ? 5.86 36.263 22.327 1 47.54 281 ARG B O 1
ATOM 4517 N N . ILE B 1 282 ? 4.54 34.643 23.09 1 48.54 282 ILE B N 1
ATOM 4518 C CA . ILE B 1 282 ? 3.75 35.672 23.758 1 48.54 282 ILE B CA 1
ATOM 4519 C C . ILE B 1 282 ? 4.397 36.034 25.092 1 48.54 282 ILE B C 1
ATOM 4521 O O . ILE B 1 282 ? 4.272 37.167 25.563 1 48.54 282 ILE B O 1
ATOM 4525 N N . HIS B 1 283 ? 4.955 35.079 25.856 1 39.5 283 HIS B N 1
ATOM 4526 C CA . HIS B 1 283 ? 5.568 35.45 27.127 1 39.5 283 HIS B CA 1
ATOM 4527 C C . HIS B 1 283 ? 7.073 35.202 27.106 1 39.5 283 HIS B C 1
ATOM 4529 O O . HIS B 1 283 ? 7.55 34.203 27.648 1 39.5 283 HIS B O 1
ATOM 4535 N N . PRO B 1 284 ? 7.83 36.01 26.38 1 46.36 284 PRO B N 1
ATOM 4536 C CA . PRO B 1 284 ? 9.288 35.87 26.37 1 46.36 284 PRO B CA 1
ATOM 4537 C C . PRO B 1 284 ? 9.899 35.954 27.767 1 46.36 284 PRO B C 1
ATOM 4539 O O . PRO B 1 284 ? 11.028 35.506 27.979 1 46.36 284 PRO B O 1
ATOM 4542 N N . GLU B 1 285 ? 9.288 36.599 28.689 1 44.89 285 GLU B N 1
ATOM 4543 C CA . GLU B 1 285 ? 9.879 36.955 29.976 1 44.89 285 GLU B CA 1
ATOM 4544 C C . GLU B 1 285 ? 10.02 35.731 30.876 1 44.89 285 GLU B C 1
ATOM 4546 O O . GLU B 1 285 ? 10.653 35.8 31.932 1 44.89 285 GLU B O 1
ATOM 4551 N N . LEU B 1 286 ? 9.263 34.697 30.614 1 38.75 286 LEU B N 1
ATOM 4552 C CA . LEU B 1 286 ? 9.313 33.689 31.667 1 38.75 286 LEU B CA 1
ATOM 4553 C C . LEU B 1 286 ? 10.521 32.776 31.49 1 38.75 286 LEU B C 1
ATOM 4555 O O . LEU B 1 286 ? 10.659 31.777 32.198 1 38.75 286 LEU B O 1
ATOM 4559 N N . ASP B 1 287 ? 11.46 32.91 30.502 1 32.81 287 ASP B N 1
ATOM 4560 C CA . ASP B 1 287 ? 12.798 32.391 30.77 1 32.81 287 ASP B CA 1
ATOM 4561 C C . ASP B 1 287 ? 13.672 33.446 31.443 1 32.81 287 ASP B C 1
ATOM 4563 O O . ASP B 1 287 ? 13.61 34.627 31.094 1 32.81 287 ASP B O 1
#

Radius of gyration: 24.49 Å; Cα contacts (8 Å, |Δi|>4): 919; chains: 2; bounding box: 77×85×56 Å

pLDDT: mean 81.96, std 16.18, range [30.85, 98.06]

Sequence (574 aa):
MFAQLVMGPAGSGKSTYCHALQQHGEIVGQLVHVVNLDPAAERFEYKPVADIRDLITVTDVAEELSLGPNGSLVYCMEYLLEDQDWLEQVLSETAEDDYLVFDMPGQIELYTHFECVRQFVYVLQSQFSMRVCSIFLLDAQFLADASKFFAGSLTAMAAMLHLGLPHLNVLSKADLLRHRIEHRDNTLEPLSSDAEAPNSDEALDEFLERFLNPDIQSLVSELSEQMDTRYRALNERIGALLEDYAIVQFVPYSATDEDSIGELLLRANLLLQYDDDRDVRIHPELDMFAQLVMGPAGSGKSTYCHALQQHGEIVGQLVHVVNLDPAAERFEYKPVADIRDLITVTDVAEELSLGPNGSLVYCMEYLLEDQDWLEQVLSETAEDDYLVFDMPGQIELYTHFECVRQFVYVLQSQFSMRVCSIFLLDAQFLADASKFFAGSLTAMAAMLHLGLPHLNVLSKADLLRHRIEHRDNTLEPLSSDAEAPNSDEALDEFLERFLNPDIQSLVSELSEQMDTRYRALNERIGALLEDYAIVQFVPYSATDEDSIGELLLRANLLLQYDDDRDVRIHPELD

Organism: Cyanidioschyzon merolae (strain NIES-3377 / 10D) (NCBI:txid280699)

Nearest PDB structures (foldseek):
  7zhf-assembly1_A  TM=9.030E-01  e=1.088E-16  Sulfolobus acidocaldarius
  5hci-assembly5_E  TM=8.712E-01  e=6.002E-15  Saccharomyces cerevisiae
  5hci-assembly4_F-5  TM=8.634E-01  e=1.172E-12  Saccharomyces cerevisiae
  1yr6-assembly1_A  TM=8.578E-01  e=1.109E-12  Pyrococcus abyssi
  5hci-assembly3_C-4  TM=8.528E-01  e=2.394E-12  Saccharomyces cerevisiae

Solvent-accessible surface area (backbone atoms only — not comparable to full-atom values): 30162 Å² total; per-residue (Å²): 63,39,36,36,41,30,35,32,49,69,87,22,45,52,59,56,49,53,28,43,49,35,54,49,19,61,73,74,72,40,69,50,44,33,32,40,57,29,42,65,65,85,80,72,86,48,77,57,78,39,54,41,56,80,79,45,41,32,67,59,41,22,68,75,67,69,38,41,70,65,54,16,52,53,47,51,48,46,50,50,66,69,43,49,63,62,55,47,53,55,53,67,75,44,60,65,81,32,36,37,36,35,35,46,49,37,59,52,51,47,45,36,65,46,60,57,51,44,51,51,52,47,45,42,35,71,74,64,57,29,41,61,33,35,38,39,32,38,40,40,74,59,52,75,46,45,34,38,43,51,9,46,50,29,41,53,48,10,27,38,46,44,55,53,43,54,71,43,43,32,25,18,55,47,68,56,42,30,54,45,61,63,63,54,69,78,77,65,72,74,69,84,84,82,65,78,76,67,53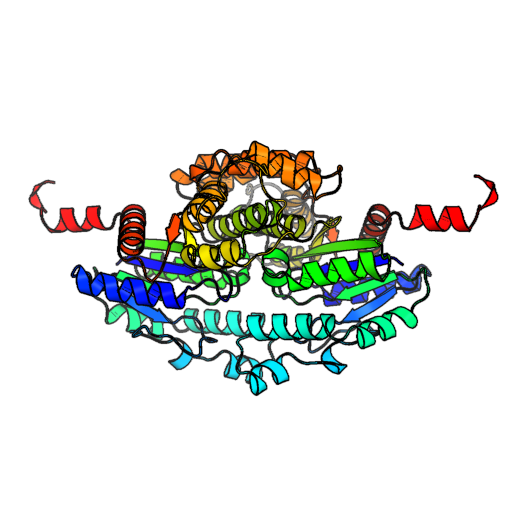,52,63,52,49,35,48,51,54,46,37,50,66,57,60,52,56,40,69,59,38,30,52,54,34,42,71,68,32,62,73,89,44,40,67,58,36,50,34,52,29,56,45,50,58,69,29,79,78,78,42,46,41,70,31,34,83,86,36,67,67,38,50,52,51,50,51,50,52,50,34,59,74,55,45,48,60,66,54,53,52,43,70,70,47,64,74,79,110,63,39,37,37,40,31,34,33,49,69,87,23,46,51,58,55,49,53,27,44,48,35,55,50,19,60,73,74,72,39,71,49,44,34,32,40,57,29,41,66,64,84,78,72,86,48,77,57,78,39,52,40,57,80,78,45,40,33,68,59,39,24,68,76,66,69,36,40,69,65,54,17,51,52,47,51,49,47,49,51,66,70,42,48,61,62,55,46,54,55,51,68,75,43,58,66,82,32,35,38,35,35,36,47,47,36,59,53,53,46,46,38,65,46,59,58,50,43,51,50,52,46,45,42,37,72,74,62,58,29,41,63,34,35,38,38,30,39,40,40,74,60,53,75,48,46,33,36,42,51,8,46,50,30,42,53,47,11,27,37,46,44,54,53,44,56,72,44,40,30,26,18,55,47,68,57,41,29,54,46,64,63,62,52,68,79,79,65,72,73,70,85,84,81,64,79,77,68,54,50,64,52,49,34,49,52,54,46,37,48,66,56,61,49,58,39,69,60,39,30,53,53,34,42,71,68,33,62,75,89,44,41,68,56,38,51,35,53,30,56,44,51,58,69,26,78,80,76,42,46,43,69,30,33,86,87,36,66,67,39,49,51,50,50,51,51,53,52,34,59,73,55,45,48,60,65,54,52,51,42,71,72,48,64,75,82,109

Foldseek 3Di:
DAEEEEAAAPPLCLLLLLQLLCVLCVVVVAHEAEEELALADDDHDHDHLYYLVVVPHLVVQCVVVVDDNVVSSLVSLVSCVVCCVRVCVSCVVADPLHYYYYRHHNDLCVQQPDCSVLVVLVCCCPVVVYQYAYEYGDELVQCPALVSLLVVLVSLVSSCVRNVHHYAAAHEPLVCVLVCQVPVPCPVPDDDDPDDPPHSVVVSVVSVCCRQVNPLVVSLVRVCVVDDVVCSVVSVVSSVVCVVPPRSHYQYDYSVDSVSSVVVVVVSCVRSVSVVVVVCVVPVPPD/DAEEEEAAAPPLCLLLLLQLLCVLCVVVVAHEAEEELALADDDHDHDHLYYLVVVPHLVVQCVVVVDDNVVSSLVSLVSCVVCCVRVCVSCVVADPLHYYYYRHHNDLCVQQPDCSVLVVLCCCCPVVVYQYAYEYGDELVQCPALVSLLVVLVSLVSSCVRNVHHYAAAHEPLVCVLVCQVPVDCPVPDDDDPDDPPHSVVVSVVSVCCRQVNPLVVSLVRVCVVDDVVCSVVSVVSSVVCVVVPRSHYQYDYSVDSVSSVVVVVVSCVRSVSVVVVVCVVPVPVD